Protein AF-0000000083549573 (afdb_homodimer)

Nearest PDB structures (foldseek):
  3ihu-assembly2_B  TM=7.077E-01  e=6.001E-07  Cupriavidus pinatubonensis JMP134
  4p9f-assembly1_A  TM=7.112E-01  e=5.470E-06  Escherichia coli UMEA 3718-1
  6za7-assembly1_A  TM=4.945E-01  e=2.035E-07  Agrobacterium fabrum str. C58
  7u5q-assembly2_B  TM=5.78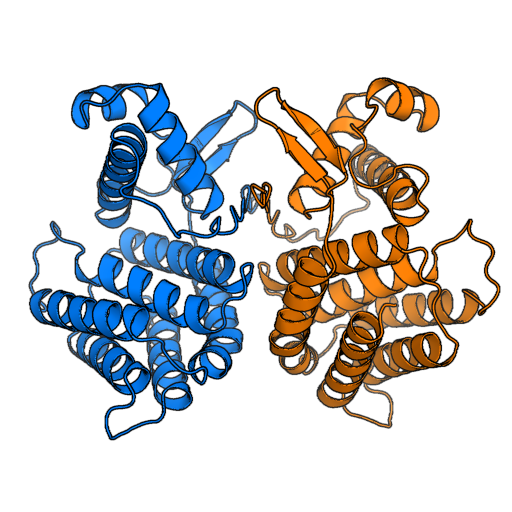8E-01  e=2.460E-06  Brucella melitensis ATCC 23457
  3c7j-assembly1_A-2  TM=4.448E-01  e=7.602E-06  Pseudomonas syringae pv. tomato str. DC3000

InterPro domains:
  IPR000524 Transcription regulator HTH, GntR [PF00392] (28-83)
  IPR000524 Transcription regulator HTH, GntR [PR00035] (49-63)
  IPR000524 Transcription regulator HTH, GntR [PR00035] (63-79)
  IPR000524 Transcription regulator HTH, GntR [PS50949] (25-92)
  IPR000524 Transcription regulator HTH, GntR [SM00345] (31-89)
  IPR008920 Transcription regulator FadR/GntR, C-terminal [G3DSA:1.20.120.530] (92-227)
  IPR036388 Winged helix-like DNA-binding domain superfamily [G3DSA:1.10.10.10] (12-90)
  IPR036390 Winged helix DNA-binding domain superfamily [SSF46785] (25-99)

Radius of gyration: 22.32 Å; Cα contacts (8 Å, |Δi|>4): 688; chains: 2; bounding box: 46×63×60 Å

Foldseek 3Di:
DPPQQAALQLPQPDPCVPDVPDPLVVLLVQLLVVVVLCLLLCVQAAPDWDPLVVSCVVSVHDSVSNVSSVVVCRNLRQWHQDPVRIIGGHDADLVLLLVLLVVLLVPQLVLLQAAADPVLLVLLVVLLVQLVPCPQPNDSNPVSNLVSLLVLSLSSQCRVVDSVRNSSNSSSSSSNSSVCSNLVHGDDPVLSVLSSVLSCLSSVHDDDHNSRSSNVNSVVSSVVSVVVD/DPPQQAALQLPQPDPCCVDVPDPLVVLLVQLLVVVVLCLLLCVQAAPDWDPLVVSCVVSVHDSVSNVSSVVVCRNLRQWHQDPVRIIGGHDFDLVLLLVLLVVLLVPQLVLLQAAADPVLLVLLVVLLVQLVVCPQPNPSRPVSNLVSLLVLSLSSQCRVVDRPRSSSNSSSSSSNSSVCSNLVHGDDPVLSVLSSVLSCLSSVHDDDHNSVSSNVNSVVSSVVSVVVD

Structure (mmCIF, N/CA/C/O backbone):
data_AF-0000000083549573-model_v1
#
loop_
_entity.id
_entity.type
_entity.pdbx_description
1 polymer 'GntR family transcriptional regulator'
#
loop_
_atom_site.group_PDB
_atom_site.id
_atom_site.type_symbol
_atom_site.label_atom_id
_atom_site.label_alt_id
_atom_site.label_comp_id
_atom_site.label_asym_id
_atom_site.label_entity_id
_atom_site.label_seq_id
_atom_site.pdbx_PDB_ins_code
_atom_site.Cartn_x
_atom_site.Cartn_y
_atom_site.Cartn_z
_atom_site.occupancy
_atom_site.B_iso_or_equiv
_atom_site.auth_seq_id
_atom_site.auth_comp_id
_atom_site.auth_asym_id
_atom_site.auth_atom_id
_atom_site.pdbx_PDB_model_num
ATOM 1 N N . MET A 1 1 ? 19.375 4.32 -10.805 1 20.69 1 MET A N 1
ATOM 2 C CA . MET A 1 1 ? 18.297 3.703 -11.555 1 20.69 1 MET A CA 1
ATOM 3 C C . MET A 1 1 ? 16.938 4.039 -10.93 1 20.69 1 MET A C 1
ATOM 5 O O . MET A 1 1 ? 16.75 3.857 -9.727 1 20.69 1 MET A O 1
ATOM 9 N N . PRO A 1 2 ? 16.125 4.836 -11.555 1 26.3 2 PRO A N 1
ATOM 10 C CA . PRO A 1 2 ? 14.898 5.531 -11.133 1 26.3 2 PRO A CA 1
ATOM 11 C C . PRO A 1 2 ? 13.828 4.574 -10.617 1 26.3 2 PRO A C 1
ATOM 13 O O . PRO A 1 2 ? 13.461 3.617 -11.312 1 26.3 2 PRO A O 1
ATOM 16 N N . LEU A 1 3 ? 14.055 4.164 -9.477 1 28.69 3 LEU A N 1
ATOM 17 C CA . LEU A 1 3 ? 13.031 3.24 -8.992 1 28.69 3 LEU A CA 1
ATOM 18 C C . LEU A 1 3 ? 11.633 3.822 -9.188 1 28.69 3 LEU A C 1
ATOM 20 O O . LEU A 1 3 ? 11.328 4.898 -8.664 1 28.69 3 LEU A O 1
ATOM 24 N N . PHE A 1 4 ? 11.156 3.67 -10.359 1 27.12 4 PHE A N 1
ATOM 25 C CA . PHE A 1 4 ? 9.859 3.934 -10.969 1 27.12 4 PHE A CA 1
ATOM 26 C C . PHE A 1 4 ? 8.75 3.207 -10.227 1 27.12 4 PHE A C 1
ATOM 28 O O . PHE A 1 4 ? 8.562 2 -10.406 1 27.12 4 PHE A O 1
ATOM 35 N N . PHE A 1 5 ? 8.703 3.434 -8.922 1 31.86 5 PHE A N 1
ATOM 36 C CA . PHE A 1 5 ? 7.516 2.84 -8.312 1 31.86 5 PHE A CA 1
ATOM 37 C C . PHE A 1 5 ? 6.254 3.314 -9.023 1 31.86 5 PHE A C 1
ATOM 39 O O . PHE A 1 5 ? 5.965 4.512 -9.055 1 31.86 5 PHE A O 1
ATOM 46 N N . GLY A 1 6 ? 5.906 2.688 -9.953 1 28.12 6 GLY A N 1
ATOM 47 C CA . GLY A 1 6 ? 4.668 2.785 -10.711 1 28.12 6 GLY A CA 1
ATOM 48 C C . GLY A 1 6 ? 3.445 2.977 -9.836 1 28.12 6 GLY A C 1
ATOM 49 O O . GLY A 1 6 ? 3.51 2.775 -8.617 1 28.12 6 GLY A O 1
ATOM 50 N N . ASP A 1 7 ? 2.307 3.314 -10.344 1 30.55 7 ASP A N 1
ATOM 51 C CA . ASP A 1 7 ? 0.938 3.732 -10.055 1 30.55 7 ASP A CA 1
ATOM 52 C C . ASP A 1 7 ? 0.217 2.703 -9.188 1 30.55 7 ASP A C 1
ATOM 54 O O . ASP A 1 7 ? -0.046 1.585 -9.633 1 30.55 7 ASP A O 1
ATOM 58 N N . PHE A 1 8 ? 0.635 2.559 -7.973 1 29.55 8 PHE A N 1
ATOM 59 C CA . PHE A 1 8 ? -0.156 1.659 -7.137 1 29.55 8 PHE A CA 1
ATOM 60 C C . PHE A 1 8 ? -1.619 2.086 -7.121 1 29.55 8 PHE A C 1
ATOM 62 O O . PHE A 1 8 ? -1.965 3.113 -6.531 1 29.55 8 PHE A O 1
ATOM 69 N N . HIS A 1 9 ? -2.361 1.824 -8.055 1 31.97 9 HIS A N 1
ATOM 70 C CA . HIS A 1 9 ? -3.805 2.01 -8.125 1 31.97 9 HIS A CA 1
ATOM 71 C C . HIS A 1 9 ? -4.535 1.001 -7.246 1 31.97 9 HIS A C 1
ATOM 73 O O . HIS A 1 9 ? -4.418 -0.209 -7.453 1 31.97 9 HIS A O 1
ATOM 79 N N . VAL A 1 10 ? -4.59 1.255 -6.004 1 31.05 10 VAL A N 1
ATOM 80 C CA . VAL A 1 10 ? -5.418 0.313 -5.258 1 31.05 10 VAL A CA 1
ATOM 81 C C . VAL A 1 10 ? -6.883 0.496 -5.645 1 31.05 10 VAL A C 1
ATOM 83 O O . VAL A 1 10 ? -7.473 1.55 -5.387 1 31.05 10 VAL A O 1
ATOM 86 N N . THR A 1 11 ? -7.371 -0.156 -6.621 1 30.91 11 THR A N 1
ATOM 87 C CA . THR A 1 11 ? -8.805 -0.286 -6.867 1 30.91 11 THR A CA 1
ATOM 88 C C . THR A 1 11 ? -9.477 -1.055 -5.734 1 30.91 11 THR A C 1
ATOM 90 O O . THR A 1 11 ? -9.188 -2.232 -5.516 1 30.91 11 THR A O 1
ATOM 93 N N . LEU A 1 12 ? -9.734 -0.425 -4.586 1 31.52 12 LEU A N 1
ATOM 94 C CA . LEU A 1 12 ? -10.492 -1.155 -3.576 1 31.52 12 LEU A CA 1
ATOM 95 C C . LEU A 1 12 ? -11.633 -1.947 -4.211 1 31.52 12 LEU A C 1
ATOM 97 O O . LEU A 1 12 ? -12.289 -1.463 -5.137 1 31.52 12 LEU A O 1
ATOM 101 N N . ALA A 1 13 ? -11.695 -3.199 -3.875 1 31.8 13 ALA A N 1
ATOM 102 C CA . ALA A 1 13 ? -12.703 -4.16 -4.305 1 31.8 13 ALA A CA 1
ATOM 103 C C . ALA A 1 13 ? -14.109 -3.635 -4.035 1 31.8 13 ALA A C 1
ATOM 105 O O . ALA A 1 13 ? -14.422 -3.201 -2.922 1 31.8 13 ALA A O 1
ATOM 106 N N . GLN A 1 14 ? -14.758 -2.879 -4.898 1 31.02 14 GLN A N 1
ATOM 107 C CA . GLN A 1 14 ? -16.203 -2.699 -4.828 1 31.02 14 GLN A CA 1
ATOM 108 C C . GLN A 1 14 ? -16.875 -3.91 -4.188 1 31.02 14 GLN A C 1
ATOM 110 O O . GLN A 1 14 ? -16.344 -5.023 -4.242 1 31.02 14 GLN A O 1
ATOM 115 N N . ASP A 1 15 ? -17.734 -3.719 -3.242 1 31.98 15 ASP A N 1
ATOM 116 C CA . ASP A 1 15 ? -18.641 -4.742 -2.713 1 31.98 15 ASP A CA 1
ATOM 117 C C . ASP A 1 15 ? -19.016 -5.754 -3.793 1 31.98 15 ASP A C 1
ATOM 119 O O . ASP A 1 15 ? -19.609 -5.391 -4.809 1 31.98 15 ASP A O 1
ATOM 123 N N . GLN A 1 16 ? -18.25 -6.672 -3.975 1 33.16 16 GLN A N 1
ATOM 124 C CA . GLN A 1 16 ? -18.453 -7.82 -4.848 1 33.16 16 GLN A CA 1
ATOM 125 C C . GLN A 1 16 ? -19.75 -8.539 -4.52 1 33.16 16 GLN A C 1
ATOM 127 O O . GLN A 1 16 ? -19.75 -9.688 -4.078 1 33.16 16 GLN A O 1
ATOM 132 N N . THR A 1 17 ? -20.641 -8.016 -3.785 1 33.91 17 THR A N 1
ATOM 133 C CA . THR A 1 17 ? -21.781 -8.859 -4.105 1 33.91 17 THR A CA 1
ATOM 134 C C . THR A 1 17 ? -21.969 -8.961 -5.617 1 33.91 17 THR A C 1
ATOM 136 O O . THR A 1 17 ? -22.641 -8.117 -6.223 1 33.91 17 THR A O 1
ATOM 139 N N . LYS A 1 18 ? -20.828 -9.18 -6.238 1 38 18 LYS A N 1
ATOM 140 C CA . LYS A 1 18 ? -20.859 -9.203 -7.699 1 38 18 LYS A CA 1
ATOM 141 C C . LYS A 1 18 ? -22 -10.07 -8.211 1 38 18 LYS A C 1
ATOM 143 O O . LYS A 1 18 ? -22.047 -11.273 -7.945 1 38 18 LYS A O 1
ATOM 148 N N . PRO A 1 19 ? -23.078 -9.539 -8.383 1 38.66 19 PRO A N 1
ATOM 149 C CA . PRO A 1 19 ? -23.891 -10.414 -9.227 1 38.66 19 PRO A CA 1
ATOM 150 C C . PRO A 1 19 ? -23.078 -11.148 -10.289 1 38.66 19 PRO A C 1
ATOM 152 O O . PRO A 1 19 ? -21.953 -10.75 -10.586 1 38.66 19 PRO A O 1
ATOM 155 N N . ALA A 1 20 ? -23.438 -12.242 -10.805 1 43.66 20 ALA A N 1
ATOM 156 C CA . ALA A 1 20 ? -22.891 -12.844 -12.023 1 43.66 20 ALA A CA 1
ATOM 157 C C . ALA A 1 20 ? -22.344 -11.773 -12.961 1 43.66 20 ALA A C 1
ATOM 159 O O . ALA A 1 20 ? -23.047 -10.836 -13.328 1 43.66 20 ALA A O 1
ATOM 160 N N . GLY A 1 21 ? -21.047 -11.383 -12.617 1 47.69 21 GLY A N 1
ATOM 161 C CA . GLY A 1 21 ? -20.531 -10.336 -13.477 1 47.69 21 GLY A CA 1
ATOM 162 C C . GLY A 1 21 ? -21.188 -10.305 -14.844 1 47.69 21 GLY A C 1
ATOM 163 O O . GLY A 1 21 ? -21.656 -11.328 -15.328 1 47.69 21 GLY A O 1
ATOM 164 N N . THR A 1 22 ? -21.578 -9.234 -15.258 1 53.09 22 THR A N 1
ATOM 165 C CA . THR A 1 22 ? -22.062 -9.07 -16.625 1 53.09 22 THR A CA 1
ATOM 166 C C . THR A 1 22 ? -21.078 -9.703 -17.625 1 53.09 22 THR A C 1
ATOM 168 O O . THR A 1 22 ? -19.938 -9.977 -17.281 1 53.09 22 THR A O 1
ATOM 171 N N . GLY A 1 23 ? -21.641 -10.281 -18.625 1 53.53 23 GLY A N 1
ATOM 172 C CA . GLY A 1 23 ? -20.875 -10.844 -19.734 1 53.53 23 GLY A CA 1
ATOM 173 C C . GLY A 1 23 ? -19.578 -10.109 -20 1 53.53 23 GLY A C 1
ATOM 174 O O . GLY A 1 23 ? -18.547 -10.742 -20.234 1 53.53 23 GLY A O 1
ATOM 175 N N . THR A 1 24 ? -19.594 -8.828 -19.766 1 54 24 THR A N 1
ATOM 176 C CA . THR A 1 24 ? -18.453 -7.969 -20.047 1 54 24 THR A CA 1
ATOM 177 C C . THR A 1 24 ? -17.406 -8.102 -18.953 1 54 24 THR A C 1
ATOM 179 O O . THR A 1 24 ? -16.203 -8.188 -19.234 1 54 24 THR A O 1
ATOM 182 N N . GLU A 1 25 ? -17.875 -8.148 -17.672 1 63.09 25 GLU A N 1
ATOM 183 C CA . GLU A 1 25 ? -16.938 -8.305 -16.562 1 63.09 25 GLU A CA 1
ATOM 184 C C . GLU A 1 25 ? -16.219 -9.648 -16.641 1 63.09 25 GLU A C 1
ATOM 186 O O . GLU A 1 25 ? -15.016 -9.734 -16.359 1 63.09 25 GLU A O 1
ATOM 191 N N . ARG A 1 26 ? -16.938 -10.328 -17.281 1 71.69 26 ARG A N 1
ATOM 192 C CA . ARG A 1 26 ? -16.406 -11.672 -17.422 1 71.69 26 ARG A CA 1
ATOM 193 C C . ARG A 1 26 ? -15.289 -11.703 -18.469 1 71.69 26 ARG A C 1
ATOM 195 O O . ARG A 1 26 ? -14.281 -12.398 -18.297 1 71.69 26 ARG A O 1
ATOM 202 N N . LEU A 1 27 ? -15.438 -10.812 -19.406 1 80.94 27 LEU A N 1
ATOM 203 C CA . LEU A 1 27 ? -14.445 -10.828 -20.484 1 80.94 27 LEU A CA 1
ATOM 204 C C . LEU A 1 27 ? -13.172 -10.109 -20.047 1 80.94 27 LEU A C 1
ATOM 206 O O . LEU A 1 27 ? -12.07 -10.547 -20.391 1 80.94 27 LEU A O 1
ATOM 210 N N . ALA A 1 28 ? -13.281 -9.039 -19.25 1 85.44 28 ALA A N 1
ATOM 211 C CA . ALA A 1 28 ? -12.109 -8.352 -18.719 1 85.44 28 ALA A CA 1
ATOM 212 C C . ALA A 1 28 ? -11.336 -9.242 -17.75 1 85.44 28 ALA A C 1
ATOM 214 O O . ALA A 1 28 ? -10.109 -9.211 -17.719 1 85.44 28 ALA A O 1
ATOM 215 N N . ASP A 1 29 ? -12.109 -10.023 -17.109 1 90.12 29 ASP A N 1
ATOM 216 C CA . ASP A 1 29 ? -11.484 -10.961 -16.188 1 90.12 29 ASP A CA 1
ATOM 217 C C . ASP A 1 29 ? -10.68 -12.023 -16.938 1 90.12 29 ASP A C 1
ATOM 219 O O . ASP A 1 29 ? -9.602 -12.422 -16.5 1 90.12 29 ASP A O 1
ATOM 223 N N . LYS A 1 30 ? -11.25 -12.406 -18 1 91.31 30 LYS A N 1
ATOM 224 C CA . LYS A 1 30 ? -10.539 -13.367 -18.828 1 91.31 30 LYS A CA 1
ATOM 225 C C . LYS A 1 30 ? -9.25 -12.773 -19.375 1 91.31 30 LYS A C 1
ATOM 227 O O . LYS A 1 30 ? -8.195 -13.414 -19.344 1 91.31 30 LYS A O 1
ATOM 232 N N . ALA A 1 31 ? -9.359 -11.586 -19.891 1 94.31 31 ALA A N 1
ATOM 233 C CA . ALA A 1 31 ? -8.172 -10.898 -20.391 1 94.31 31 ALA A CA 1
ATOM 234 C C . ALA A 1 31 ? -7.117 -10.766 -19.297 1 94.31 31 ALA A C 1
ATOM 236 O O . ALA A 1 31 ? -5.934 -11.031 -19.516 1 94.31 31 ALA A O 1
ATOM 237 N N . TYR A 1 32 ? -7.574 -10.359 -18.141 1 94.5 32 TYR A N 1
ATOM 238 C CA . TYR A 1 32 ? -6.695 -10.211 -16.984 1 94.5 32 TYR A CA 1
ATOM 239 C C . TYR A 1 32 ? -5.965 -11.508 -16.688 1 94.5 32 TYR A C 1
ATOM 241 O O . TYR A 1 32 ? -4.738 -11.523 -16.562 1 94.5 32 TYR A O 1
ATOM 249 N N . ALA A 1 33 ? -6.703 -12.555 -16.625 1 91.56 33 ALA A N 1
ATOM 250 C CA . ALA A 1 33 ? -6.137 -13.859 -16.266 1 91.56 33 ALA A CA 1
ATOM 251 C C . ALA A 1 33 ? -5.133 -14.32 -17.328 1 91.56 33 ALA A C 1
ATOM 253 O O . ALA A 1 33 ? -4.082 -14.867 -16.984 1 91.56 33 ALA A O 1
ATOM 254 N N . GLU A 1 34 ? -5.438 -14.094 -18.5 1 92.38 34 GLU A N 1
ATOM 255 C CA . GLU A 1 34 ? -4.57 -14.516 -19.594 1 92.38 34 GLU A CA 1
ATOM 256 C C . GLU A 1 34 ? -3.254 -13.75 -19.594 1 92.38 34 GLU A C 1
ATOM 258 O O . GLU A 1 34 ? -2.18 -14.336 -19.719 1 92.38 34 GLU A O 1
ATOM 263 N N . ILE A 1 35 ? -3.355 -12.508 -19.422 1 95 35 ILE A N 1
ATOM 264 C CA . ILE A 1 35 ? -2.156 -11.68 -19.438 1 95 35 ILE A CA 1
ATOM 265 C C . ILE A 1 35 ? -1.31 -11.961 -18.203 1 95 35 ILE A C 1
ATOM 267 O O . ILE A 1 35 ? -0.087 -12.102 -18.297 1 95 35 ILE A O 1
ATOM 271 N N . LEU A 1 36 ? -1.972 -12.062 -17.094 1 93.56 36 LEU A N 1
ATOM 272 C CA . LEU A 1 36 ? -1.261 -12.43 -15.867 1 93.56 36 LEU A CA 1
ATOM 273 C C . LEU A 1 36 ? -0.517 -13.742 -16.047 1 93.56 36 LEU A C 1
ATOM 275 O O . LEU A 1 36 ? 0.647 -13.867 -15.656 1 93.56 36 LEU A O 1
ATOM 279 N N . GLY A 1 37 ? -1.233 -14.695 -16.609 1 91.56 37 GLY A N 1
ATOM 280 C CA . GLY A 1 37 ? -0.6 -15.977 -16.875 1 91.56 37 GLY A CA 1
ATOM 281 C C . GLY A 1 37 ? 0.656 -15.859 -17.719 1 91.56 37 GLY A C 1
ATOM 282 O O . GLY A 1 37 ? 1.665 -16.5 -17.438 1 91.56 37 GLY A O 1
ATOM 283 N N . ARG A 1 38 ? 0.628 -15.031 -18.688 1 92.94 38 ARG A N 1
ATOM 284 C CA . ARG A 1 38 ? 1.771 -14.844 -19.578 1 92.94 38 ARG A CA 1
ATOM 285 C C . ARG A 1 38 ? 2.924 -14.156 -18.844 1 92.94 38 ARG A C 1
ATOM 287 O O . ARG A 1 38 ? 4.094 -14.438 -19.125 1 92.94 38 ARG A O 1
ATOM 294 N N . ILE A 1 39 ? 2.607 -13.305 -17.938 1 93.88 39 ILE A N 1
ATOM 295 C CA . ILE A 1 39 ? 3.639 -12.648 -17.141 1 93.88 39 ILE A CA 1
ATOM 296 C C . ILE A 1 39 ? 4.27 -13.656 -16.188 1 93.88 39 ILE A C 1
ATOM 298 O O . ILE A 1 39 ? 5.496 -13.766 -16.109 1 93.88 39 ILE A O 1
ATOM 302 N N . LEU A 1 40 ? 3.443 -14.461 -15.57 1 91.94 40 LEU A N 1
ATOM 303 C CA . LEU A 1 40 ? 3.9 -15.367 -14.516 1 91.94 40 LEU A CA 1
ATOM 304 C C . LEU A 1 40 ? 4.617 -16.578 -15.117 1 91.94 40 LEU A C 1
ATOM 306 O O . LEU A 1 40 ? 5.352 -17.281 -14.414 1 91.94 40 LEU A O 1
ATOM 310 N N . SER A 1 41 ? 4.414 -16.812 -16.375 1 89.25 41 SER A N 1
ATOM 311 C CA . SER A 1 41 ? 5.098 -17.906 -17.047 1 89.25 41 SER A CA 1
ATOM 312 C C . SER A 1 41 ? 6.379 -17.438 -17.719 1 89.25 41 SER A C 1
ATOM 314 O O . SER A 1 41 ? 7.141 -18.25 -18.25 1 89.25 41 SER A O 1
ATOM 316 N N . GLY A 1 42 ? 6.527 -16.172 -17.812 1 91.69 42 GLY A N 1
ATOM 317 C CA . GLY A 1 42 ? 7.73 -15.625 -18.422 1 91.69 42 GLY A CA 1
ATOM 318 C C . GLY A 1 42 ? 7.574 -15.344 -19.891 1 91.69 42 GLY A C 1
ATOM 319 O O . GLY A 1 42 ? 8.5 -14.852 -20.547 1 91.69 42 GLY A O 1
ATOM 320 N N . VAL A 1 43 ? 6.441 -15.664 -20.453 1 92.38 43 VAL A N 1
ATOM 321 C CA . VAL A 1 43 ? 6.172 -15.375 -21.859 1 92.38 43 VAL A CA 1
ATOM 322 C C . VAL A 1 43 ? 6.262 -13.867 -22.094 1 92.38 43 VAL A C 1
ATOM 324 O O . VAL A 1 43 ? 6.742 -13.43 -23.141 1 92.38 43 VAL A O 1
ATOM 327 N N . LEU A 1 44 ? 5.812 -13.086 -21.172 1 95.06 44 LEU A N 1
ATOM 328 C CA . LEU A 1 44 ? 6.02 -11.641 -21.125 1 95.06 44 LEU A CA 1
ATOM 329 C C . LEU A 1 44 ? 7.043 -11.281 -20.047 1 95.06 44 LEU A C 1
ATOM 331 O O . LEU A 1 44 ? 6.68 -11.055 -18.891 1 95.06 44 LEU A O 1
ATOM 335 N N . PRO A 1 45 ? 8.266 -11.25 -20.453 1 95.12 45 PRO A N 1
ATOM 336 C CA . PRO A 1 45 ? 9.32 -11.102 -19.453 1 95.12 45 PRO A CA 1
ATOM 337 C C . PRO A 1 45 ? 9.406 -9.68 -18.891 1 95.12 45 PRO A C 1
ATOM 339 O O . PRO A 1 45 ? 8.945 -8.734 -19.531 1 95.12 45 PRO A O 1
ATOM 342 N N . ALA A 1 46 ? 10.055 -9.594 -17.734 1 95.44 46 ALA A N 1
ATOM 343 C CA . ALA A 1 46 ? 10.289 -8.297 -17.109 1 95.44 46 ALA A CA 1
ATOM 344 C C . ALA A 1 46 ? 10.992 -7.336 -18.062 1 95.44 46 ALA A C 1
ATOM 346 O O . ALA A 1 46 ? 11.875 -7.742 -18.812 1 95.44 46 ALA A O 1
ATOM 347 N N . GLY A 1 47 ? 10.508 -6.094 -18.031 1 95.56 47 GLY A N 1
ATOM 348 C CA . GLY A 1 47 ? 11.133 -5.055 -18.844 1 95.56 47 GLY A CA 1
ATOM 349 C C . GLY A 1 47 ? 10.531 -4.938 -20.219 1 95.56 47 GLY A C 1
ATOM 350 O O . GLY A 1 47 ? 10.703 -3.924 -20.906 1 95.56 47 GLY A O 1
ATOM 351 N N . MET A 1 48 ? 9.859 -5.918 -20.719 1 96.19 48 MET A N 1
ATOM 352 C CA . MET A 1 48 ? 9.266 -5.918 -22.047 1 96.19 48 MET A CA 1
ATOM 353 C C . MET A 1 48 ? 8.102 -4.934 -22.125 1 96.19 48 MET A C 1
ATOM 355 O O . MET A 1 48 ? 7.273 -4.871 -21.219 1 96.19 48 MET A O 1
ATOM 359 N N . VAL A 1 49 ? 8.094 -4.215 -23.172 1 96.69 49 VAL A N 1
ATOM 360 C CA . VAL A 1 49 ? 6.934 -3.373 -23.453 1 96.69 49 VAL A CA 1
ATOM 361 C C . VAL A 1 49 ? 5.727 -4.246 -23.781 1 96.69 49 VAL A C 1
ATOM 363 O O . VAL A 1 49 ? 5.84 -5.203 -24.547 1 96.69 49 VAL A O 1
ATOM 366 N N . VAL A 1 50 ? 4.621 -3.918 -23.188 1 96.69 50 VAL A N 1
ATOM 367 C CA . VAL A 1 50 ? 3.414 -4.715 -23.391 1 96.69 50 VAL A CA 1
ATOM 368 C C . VAL A 1 50 ? 2.949 -4.605 -24.844 1 96.69 50 VAL A C 1
ATOM 370 O O . VAL A 1 50 ? 2.629 -3.512 -25.312 1 96.69 50 VAL A O 1
ATOM 373 N N . PRO A 1 51 ? 2.889 -5.676 -25.547 1 95.81 51 PRO A N 1
ATOM 374 C CA . PRO A 1 51 ? 2.395 -5.656 -26.922 1 95.81 51 PRO A CA 1
ATOM 375 C C . PRO A 1 51 ? 0.871 -5.695 -27 1 95.81 51 PRO A C 1
ATOM 377 O O . PRO A 1 51 ? 0.29 -6.754 -27.266 1 95.81 51 PRO A O 1
ATOM 380 N N . GLU A 1 52 ? 0.241 -4.582 -26.844 1 95.19 52 GLU A N 1
ATOM 381 C CA . GLU A 1 52 ? -1.214 -4.512 -26.734 1 95.19 52 GLU A CA 1
ATOM 382 C C . GLU A 1 52 ? -1.884 -5.094 -27.984 1 95.19 52 GLU A C 1
ATOM 384 O O . GLU A 1 52 ? -2.861 -5.836 -27.875 1 95.19 52 GLU A O 1
ATOM 389 N N . ARG A 1 53 ? -1.393 -4.734 -29.188 1 94.12 53 ARG A N 1
ATOM 390 C CA . ARG A 1 53 ? -1.986 -5.227 -30.422 1 94.12 53 ARG A CA 1
ATOM 391 C C . ARG A 1 53 ? -1.909 -6.746 -30.5 1 94.12 53 ARG A C 1
ATOM 393 O O . ARG A 1 53 ? -2.904 -7.406 -30.797 1 94.12 53 ARG A O 1
ATOM 400 N N . ARG A 1 54 ? -0.766 -7.309 -30.281 1 95.06 54 ARG A N 1
ATOM 401 C CA . ARG A 1 54 ? -0.579 -8.758 -30.312 1 95.06 54 ARG A CA 1
ATOM 402 C C . ARG A 1 54 ? -1.461 -9.438 -29.266 1 95.06 54 ARG A C 1
ATOM 404 O O . ARG A 1 54 ? -2.02 -10.508 -29.531 1 95.06 54 ARG A O 1
ATOM 411 N N . LEU A 1 55 ? -1.556 -8.828 -28.062 1 95.69 55 LEU A N 1
ATOM 412 C CA . LEU A 1 55 ? -2.391 -9.398 -27.016 1 95.69 55 LEU A CA 1
ATOM 413 C C . LEU A 1 55 ? -3.854 -9.438 -27.438 1 95.69 55 LEU A C 1
ATOM 415 O O . LEU A 1 55 ? -4.559 -10.406 -27.156 1 95.69 55 LEU A O 1
ATOM 419 N N . THR A 1 56 ? -4.266 -8.367 -28.047 1 94.88 56 THR A N 1
ATOM 420 C CA . THR A 1 56 ? -5.637 -8.32 -28.547 1 94.88 56 THR A CA 1
ATOM 421 C C . THR A 1 56 ? -5.895 -9.477 -29.516 1 94.88 56 THR A C 1
ATOM 423 O O . THR A 1 56 ? -6.914 -10.164 -29.406 1 94.88 56 THR A O 1
ATOM 426 N N . GLU A 1 57 ? -4.98 -9.75 -30.406 1 94.44 57 GLU A N 1
ATOM 427 C CA . GLU A 1 57 ? -5.094 -10.812 -31.391 1 94.44 57 GLU A CA 1
ATOM 428 C C . GLU A 1 57 ? -5.027 -12.188 -30.734 1 94.44 57 GLU A C 1
ATOM 430 O O . GLU A 1 57 ? -5.867 -13.055 -31 1 94.44 57 GLU A O 1
ATOM 435 N N . ASP A 1 58 ? -4.121 -12.344 -29.859 1 93.12 58 ASP A N 1
ATOM 436 C CA . ASP A 1 58 ? -3.863 -13.641 -29.25 1 93.12 58 ASP A CA 1
ATOM 437 C C . ASP A 1 58 ? -4.996 -14.031 -28.297 1 93.12 58 ASP A C 1
ATOM 439 O O . ASP A 1 58 ? -5.371 -15.203 -28.219 1 93.12 58 ASP A O 1
ATOM 443 N N . VAL A 1 59 ? -5.434 -13.055 -27.531 1 92.06 59 VAL A N 1
ATOM 444 C CA . VAL A 1 59 ? -6.441 -13.336 -26.516 1 92.06 59 VAL A CA 1
ATOM 445 C C . VAL A 1 59 ? -7.828 -13.359 -27.156 1 92.06 59 VAL A C 1
ATOM 447 O O . VAL A 1 59 ? -8.75 -13.984 -26.625 1 92.06 59 VAL A O 1
ATOM 450 N N . GLY A 1 60 ? -7.98 -12.672 -28.172 1 93.19 60 GLY A N 1
ATOM 451 C CA . GLY A 1 60 ? -9.234 -12.68 -28.906 1 93.19 60 GLY A CA 1
ATOM 452 C C . GLY A 1 60 ? -10.305 -11.805 -28.281 1 93.19 60 GLY A C 1
ATOM 453 O O . GLY A 1 60 ? -11.484 -12.164 -28.281 1 93.19 60 GLY A O 1
ATOM 454 N N . LEU A 1 61 ? -9.875 -10.781 -27.625 1 94 61 LEU A N 1
ATOM 455 C CA . LEU A 1 61 ? -10.789 -9.828 -27.016 1 94 61 LEU A CA 1
ATOM 456 C C . LEU A 1 61 ? -10.547 -8.422 -27.547 1 94 61 LEU A C 1
ATOM 458 O O . LEU A 1 61 ? -9.508 -8.156 -28.156 1 94 61 LEU A O 1
ATOM 462 N N . SER A 1 62 ? -11.492 -7.602 -27.297 1 92.81 62 SER A N 1
ATOM 463 C CA . SER A 1 62 ? -11.422 -6.238 -27.812 1 92.81 62 SER A CA 1
ATOM 464 C C . SER A 1 62 ? -10.305 -5.453 -27.125 1 92.81 62 SER A C 1
ATOM 466 O O . SER A 1 62 ? -9.852 -5.824 -26.047 1 92.81 62 SER A O 1
ATOM 468 N N . ARG A 1 63 ? -9.953 -4.344 -27.828 1 93.44 63 ARG A N 1
ATOM 469 C CA . ARG A 1 63 ? -8.93 -3.459 -27.281 1 93.44 63 ARG A CA 1
ATOM 470 C C . ARG A 1 63 ? -9.375 -2.873 -25.938 1 93.44 63 ARG A C 1
ATOM 472 O O . ARG A 1 63 ? -8.555 -2.691 -25.031 1 93.44 63 ARG A O 1
ATOM 479 N N . SER A 1 64 ? -10.523 -2.6 -25.859 1 92.94 64 SER A N 1
ATOM 480 C CA . SER A 1 64 ? -11.039 -2.014 -24.625 1 92.94 64 SER A CA 1
ATOM 481 C C . SER A 1 64 ? -10.906 -2.984 -23.453 1 92.94 64 SER A C 1
ATOM 483 O O . SER A 1 64 ? -10.5 -2.592 -22.359 1 92.94 64 SER A O 1
ATOM 485 N N . ARG A 1 65 ? -11.234 -4.207 -23.656 1 94.31 65 ARG A N 1
ATOM 486 C CA . ARG A 1 65 ? -11.117 -5.223 -22.609 1 94.31 65 ARG A CA 1
ATOM 487 C C . ARG A 1 65 ? -9.664 -5.465 -22.234 1 94.31 65 ARG A C 1
ATOM 489 O O . ARG A 1 65 ? -9.336 -5.648 -21.062 1 94.31 65 ARG A O 1
ATOM 496 N N . ILE A 1 66 ? -8.828 -5.461 -23.219 1 95.81 66 ILE A N 1
ATOM 497 C CA . ILE A 1 66 ? -7.398 -5.637 -22.969 1 95.81 66 ILE A CA 1
ATOM 498 C C . ILE A 1 66 ? -6.867 -4.461 -22.156 1 95.81 66 ILE A C 1
ATOM 500 O O . ILE A 1 66 ? -6.145 -4.656 -21.172 1 95.81 66 ILE A O 1
ATOM 504 N N . ARG A 1 67 ? -7.289 -3.336 -22.531 1 92.81 67 ARG A N 1
ATOM 505 C CA . ARG A 1 67 ? -6.824 -2.141 -21.828 1 92.81 67 ARG A CA 1
ATOM 506 C C . ARG A 1 67 ? -7.328 -2.113 -20.391 1 92.81 67 ARG A C 1
ATOM 508 O O . ARG A 1 67 ? -6.629 -1.654 -19.5 1 92.81 67 ARG A O 1
ATOM 515 N N . GLU A 1 68 ? -8.461 -2.572 -20.188 1 92.38 68 GLU A N 1
ATOM 516 C CA . GLU A 1 68 ? -8.977 -2.686 -18.828 1 92.38 68 GLU A CA 1
ATOM 517 C C . GLU A 1 68 ? -8.141 -3.652 -17.984 1 92.38 68 GLU A C 1
ATOM 519 O O . GLU A 1 68 ? -7.82 -3.367 -16.828 1 92.38 68 GLU A O 1
ATOM 524 N N . ALA A 1 69 ? -7.859 -4.695 -18.578 1 94.62 69 ALA A N 1
ATOM 525 C CA . ALA A 1 69 ? -7.02 -5.688 -17.906 1 94.62 69 ALA A CA 1
ATOM 526 C C . ALA A 1 69 ? -5.637 -5.117 -17.594 1 94.62 69 ALA A C 1
ATOM 528 O O . ALA A 1 69 ? -5.109 -5.316 -16.5 1 94.62 69 ALA A O 1
ATOM 529 N N . LEU A 1 70 ? -5.141 -4.414 -18.562 1 94.62 70 LEU A N 1
ATOM 530 C CA . LEU A 1 70 ? -3.818 -3.824 -18.391 1 94.62 70 LEU A CA 1
ATOM 531 C C . LEU A 1 70 ? -3.838 -2.756 -17.297 1 94.62 70 LEU A C 1
ATOM 533 O O . LEU A 1 70 ? -2.887 -2.637 -16.516 1 94.62 70 LEU A O 1
ATOM 537 N N . ALA A 1 71 ? -4.879 -2.049 -17.234 1 89.69 71 ALA A N 1
ATOM 538 C CA . ALA A 1 71 ? -5.023 -1.04 -16.188 1 89.69 71 ALA A CA 1
ATOM 539 C C . ALA A 1 71 ? -5.051 -1.685 -14.797 1 89.69 71 ALA A C 1
ATOM 541 O O . ALA A 1 71 ? -4.422 -1.187 -13.859 1 89.69 71 ALA A O 1
ATOM 542 N N . ARG A 1 72 ? -5.711 -2.752 -14.68 1 90.5 72 ARG A N 1
ATOM 543 C CA . ARG A 1 72 ? -5.77 -3.484 -13.422 1 90.5 72 ARG A CA 1
ATOM 544 C C . ARG A 1 72 ? -4.395 -4.02 -13.039 1 90.5 72 ARG A C 1
ATOM 546 O O . ARG A 1 72 ? -3.963 -3.871 -11.891 1 90.5 72 ARG A O 1
ATOM 553 N N . LEU A 1 73 ? -3.736 -4.578 -14 1 93.69 73 LEU A N 1
ATOM 554 C CA . LEU A 1 73 ? -2.408 -5.129 -13.75 1 93.69 73 LEU A CA 1
ATOM 555 C C . LEU A 1 73 ? -1.425 -4.023 -13.375 1 93.69 73 LEU A C 1
ATOM 557 O O . LEU A 1 73 ? -0.523 -4.242 -12.562 1 93.69 73 LEU A O 1
ATOM 561 N N . GLU A 1 74 ? -1.568 -2.891 -13.969 1 91.38 74 GLU A N 1
ATOM 562 C CA . GLU A 1 74 ? -0.764 -1.729 -13.609 1 91.38 74 GLU A CA 1
ATOM 563 C C . GLU A 1 74 ? -1.03 -1.302 -12.164 1 91.38 74 GLU A C 1
ATOM 565 O O . GLU A 1 74 ? -0.093 -1.081 -11.398 1 91.38 74 GLU A O 1
ATOM 570 N N . GLY A 1 75 ? -2.25 -1.29 -11.805 1 85.44 75 GLY A N 1
ATOM 571 C CA . GLY A 1 75 ? -2.639 -0.926 -10.453 1 85.44 75 GLY A CA 1
ATOM 572 C C . GLY A 1 75 ? -2.113 -1.886 -9.398 1 85.44 75 GLY A C 1
ATOM 573 O O . GLY A 1 75 ? -1.877 -1.492 -8.258 1 85.44 75 GLY A O 1
ATOM 574 N N . GLU A 1 76 ? -1.914 -3.086 -9.852 1 87.75 76 GLU A N 1
ATOM 575 C CA . GLU A 1 76 ? -1.427 -4.121 -8.945 1 87.75 76 GLU A CA 1
ATOM 576 C C . GLU A 1 76 ? 0.099 -4.141 -8.898 1 87.75 76 GLU A C 1
ATOM 578 O O . GLU A 1 76 ? 0.692 -4.93 -8.164 1 87.75 76 GLU A O 1
ATOM 583 N N . GLY A 1 77 ? 0.684 -3.338 -9.773 1 87.5 77 GLY A N 1
ATOM 584 C CA . GLY A 1 77 ? 2.125 -3.168 -9.664 1 87.5 77 GLY A CA 1
ATOM 585 C C . GLY A 1 77 ? 2.902 -4.086 -10.586 1 87.5 77 GLY A C 1
ATOM 586 O O . GLY A 1 77 ? 4.117 -4.238 -10.445 1 87.5 77 GLY A O 1
ATOM 587 N N . LEU A 1 78 ? 2.248 -4.723 -11.461 1 93 78 LEU A N 1
ATOM 588 C CA . LEU A 1 78 ? 2.932 -5.621 -12.383 1 93 78 LEU A CA 1
ATOM 589 C C . LEU A 1 78 ? 3.475 -4.855 -13.586 1 93 78 LEU A C 1
ATOM 591 O O . LEU A 1 78 ? 4.422 -5.305 -14.234 1 93 78 LEU A O 1
ATOM 595 N N . LEU A 1 79 ? 2.822 -3.777 -13.914 1 94.75 79 LEU A N 1
ATOM 596 C CA . LEU A 1 79 ? 3.193 -2.973 -15.07 1 94.75 79 LEU A CA 1
ATOM 597 C C . LEU A 1 79 ? 3.6 -1.565 -14.648 1 94.75 79 LEU A C 1
ATOM 599 O O . LEU A 1 79 ? 3.189 -1.09 -13.586 1 94.75 79 LEU A O 1
ATOM 603 N N . ARG A 1 80 ? 4.391 -0.997 -15.492 1 91.81 80 ARG A N 1
ATOM 604 C CA . ARG A 1 80 ? 4.801 0.39 -15.305 1 91.81 80 ARG A CA 1
ATOM 605 C C . ARG A 1 80 ? 4.555 1.21 -16.562 1 91.81 80 ARG A C 1
ATOM 607 O O . ARG A 1 80 ? 4.883 0.773 -17.672 1 91.81 80 ARG A O 1
ATOM 614 N N . ARG A 1 81 ? 3.963 2.363 -16.359 1 89.81 81 ARG A N 1
ATOM 615 C CA . ARG A 1 81 ? 3.732 3.301 -17.453 1 89.81 81 ARG A CA 1
ATOM 616 C C . ARG A 1 81 ? 4.828 4.363 -17.516 1 89.81 81 ARG A C 1
ATOM 618 O O . ARG A 1 81 ? 5.145 4.98 -16.5 1 89.81 81 ARG A O 1
ATOM 625 N N . ASP A 1 82 ? 5.395 4.609 -18.609 1 86.62 82 ASP A N 1
ATOM 626 C CA . ASP A 1 82 ? 6.438 5.625 -18.703 1 86.62 82 ASP A CA 1
ATOM 627 C C . ASP A 1 82 ? 5.855 6.957 -19.172 1 86.62 82 ASP A C 1
ATOM 629 O O . ASP A 1 82 ? 4.637 7.117 -19.25 1 86.62 82 ASP A O 1
ATOM 633 N N . ARG A 1 83 ? 6.656 7.926 -19.375 1 81.69 83 ARG A N 1
ATOM 634 C CA . ARG A 1 83 ? 6.246 9.289 -19.688 1 81.69 83 ARG A CA 1
ATOM 635 C C . ARG A 1 83 ? 5.504 9.344 -21.016 1 81.69 83 ARG A C 1
ATOM 637 O O . ARG A 1 83 ? 4.699 10.25 -21.25 1 81.69 83 ARG A O 1
ATOM 644 N N . THR A 1 84 ? 5.77 8.422 -21.891 1 86.56 84 THR A N 1
ATOM 645 C CA . THR A 1 84 ? 5.129 8.383 -23.203 1 86.56 84 THR A CA 1
ATOM 646 C C . THR A 1 84 ? 3.789 7.656 -23.125 1 86.56 84 THR A C 1
ATOM 648 O O . THR A 1 84 ? 3.016 7.672 -24.078 1 86.56 84 THR A O 1
ATOM 651 N N . GLY A 1 85 ? 3.633 6.98 -21.969 1 87.19 85 GLY A N 1
ATOM 652 C CA . GLY A 1 85 ? 2.393 6.246 -21.781 1 87.19 85 GLY A CA 1
ATOM 653 C C . GLY A 1 85 ? 2.535 4.758 -22.062 1 87.19 85 GLY A C 1
ATOM 654 O O . GLY A 1 85 ? 1.589 3.994 -21.859 1 87.19 85 GLY A O 1
ATOM 655 N N . ALA A 1 86 ? 3.697 4.387 -22.469 1 92.44 86 ALA A N 1
ATOM 656 C CA . ALA A 1 86 ? 3.932 2.977 -22.781 1 92.44 86 ALA A CA 1
ATOM 657 C C . ALA A 1 86 ? 3.982 2.145 -21.5 1 92.44 86 ALA A C 1
ATOM 659 O O . ALA A 1 86 ? 4.543 2.578 -20.484 1 92.44 86 ALA A O 1
ATOM 660 N N . LEU A 1 87 ? 3.352 0.958 -21.562 1 95.5 87 LEU A N 1
ATOM 661 C CA . LEU A 1 87 ? 3.355 0.028 -20.438 1 95.5 87 LEU A CA 1
ATOM 662 C C . LEU A 1 87 ? 4.422 -1.045 -20.625 1 95.5 87 LEU A C 1
ATOM 664 O O . LEU A 1 87 ? 4.59 -1.575 -21.734 1 95.5 87 LEU A O 1
ATOM 668 N N . SER A 1 88 ? 5.133 -1.31 -19.609 1 97.44 88 SER A N 1
ATOM 669 C CA . SER A 1 88 ? 6.086 -2.416 -19.594 1 97.44 88 SER A CA 1
ATOM 670 C C . SER A 1 88 ? 5.941 -3.262 -18.344 1 97.44 88 SER A C 1
ATOM 672 O O . SER A 1 88 ? 5.402 -2.799 -17.328 1 97.44 88 SER A O 1
ATOM 674 N N . ILE A 1 89 ? 6.328 -4.516 -18.453 1 97.19 89 ILE A N 1
ATOM 675 C CA . ILE A 1 89 ? 6.383 -5.355 -17.25 1 97.19 89 ILE A CA 1
ATOM 676 C C . ILE A 1 89 ? 7.477 -4.848 -16.312 1 97.19 89 ILE A C 1
ATOM 678 O O . ILE A 1 89 ? 8.602 -4.594 -16.75 1 97.19 89 ILE A O 1
ATOM 682 N N . ARG A 1 90 ? 7.199 -4.809 -15.094 1 95.25 90 ARG A N 1
ATOM 683 C CA . ARG A 1 90 ? 8.125 -4.246 -14.117 1 95.25 90 ARG A CA 1
ATOM 684 C C . ARG A 1 90 ? 9.375 -5.109 -13.984 1 95.25 90 ARG A C 1
ATOM 686 O O . ARG A 1 90 ? 9.289 -6.34 -13.984 1 95.25 90 ARG A O 1
ATOM 693 N N . ASN A 1 91 ? 10.5 -4.402 -13.938 1 94.88 91 ASN A N 1
ATOM 694 C CA . ASN A 1 91 ? 11.727 -5.039 -13.461 1 94.88 91 ASN A CA 1
ATOM 695 C C . ASN A 1 91 ? 11.812 -5.023 -11.938 1 94.88 91 ASN A C 1
ATOM 697 O O . ASN A 1 91 ? 11.727 -3.963 -11.32 1 94.88 91 ASN A O 1
ATOM 701 N N . VAL A 1 92 ? 11.93 -6.191 -11.383 1 95.19 92 VAL A N 1
ATOM 702 C CA . VAL A 1 92 ? 12 -6.293 -9.922 1 95.19 92 VAL A CA 1
ATOM 703 C C . VAL A 1 92 ? 13.359 -6.859 -9.516 1 95.19 92 VAL A C 1
ATOM 705 O O . VAL A 1 92 ? 13.75 -7.941 -9.961 1 95.19 92 VAL A O 1
ATOM 708 N N . THR A 1 93 ? 14.078 -6.113 -8.727 1 95.12 93 THR A N 1
ATOM 709 C CA . THR A 1 93 ? 15.375 -6.551 -8.242 1 95.12 93 THR A CA 1
ATOM 710 C C . THR A 1 93 ? 15.227 -7.434 -7.004 1 95.12 93 THR A C 1
ATOM 712 O O . THR A 1 93 ? 14.133 -7.527 -6.434 1 95.12 93 THR A O 1
ATOM 715 N N . LEU A 1 94 ? 16.328 -8.078 -6.672 1 96.25 94 LEU A N 1
ATOM 716 C CA . LEU A 1 94 ? 16.344 -8.82 -5.418 1 96.25 94 LEU A CA 1
ATOM 717 C C . LEU A 1 94 ? 16 -7.91 -4.242 1 96.25 94 LEU A C 1
ATOM 719 O O . LEU A 1 94 ? 15.234 -8.297 -3.359 1 96.25 94 LEU A O 1
ATOM 723 N N . SER A 1 95 ? 16.578 -6.73 -4.285 1 96.06 95 SER A N 1
ATOM 724 C CA . SER A 1 95 ? 16.312 -5.777 -3.213 1 96.06 95 SER A CA 1
ATOM 725 C C . SER A 1 95 ? 14.828 -5.461 -3.115 1 96.06 95 SER A C 1
ATOM 727 O O . SER A 1 95 ? 14.266 -5.414 -2.018 1 96.06 95 SER A O 1
ATOM 729 N N . ASP A 1 96 ? 14.156 -5.273 -4.223 1 95.44 96 ASP A N 1
ATOM 730 C CA . ASP A 1 96 ? 12.711 -5.027 -4.246 1 95.44 96 ASP A CA 1
ATOM 731 C C . ASP A 1 96 ? 11.945 -6.191 -3.623 1 95.44 96 ASP A C 1
ATOM 733 O O . ASP A 1 96 ? 11.055 -5.98 -2.799 1 95.44 96 ASP A O 1
ATOM 737 N N . ALA A 1 97 ? 12.312 -7.332 -4.035 1 96.88 97 ALA A N 1
ATOM 738 C CA . ALA A 1 97 ? 11.625 -8.531 -3.561 1 96.88 97 ALA A CA 1
ATOM 739 C C . ALA A 1 97 ? 11.812 -8.711 -2.057 1 96.88 97 ALA A C 1
ATOM 741 O O . ALA A 1 97 ? 10.875 -9.086 -1.349 1 96.88 97 ALA A O 1
ATOM 742 N N . LEU A 1 98 ? 13.008 -8.414 -1.6 1 97.12 98 LEU A N 1
ATOM 743 C CA . LEU A 1 98 ? 13.297 -8.539 -0.176 1 97.12 98 LEU A CA 1
ATOM 744 C C . LEU A 1 98 ? 12.516 -7.508 0.629 1 97.12 98 LEU A C 1
ATOM 746 O O . LEU A 1 98 ? 12.016 -7.809 1.717 1 97.12 98 LEU A O 1
ATOM 750 N N . HIS A 1 99 ? 12.414 -6.312 0.124 1 96.69 99 HIS A N 1
ATOM 751 C CA . HIS A 1 99 ? 11.617 -5.285 0.783 1 96.69 99 HIS A CA 1
ATOM 752 C C . HIS A 1 99 ? 10.148 -5.676 0.839 1 96.69 99 HIS A C 1
ATOM 754 O O . HIS A 1 99 ? 9.492 -5.492 1.866 1 96.69 99 HIS A O 1
ATOM 760 N N . ALA A 1 100 ? 9.633 -6.195 -0.275 1 97.44 100 ALA A N 1
ATOM 761 C CA . ALA A 1 100 ? 8.25 -6.664 -0.305 1 97.44 100 ALA A CA 1
ATOM 762 C C . ALA A 1 100 ? 8.031 -7.777 0.715 1 97.44 100 ALA A C 1
ATOM 764 O O . ALA A 1 100 ? 7.055 -7.75 1.471 1 97.44 100 ALA A O 1
ATOM 765 N N . ALA A 1 101 ? 8.938 -8.719 0.777 1 97.69 101 ALA A N 1
ATOM 766 C CA . ALA A 1 101 ? 8.836 -9.836 1.716 1 97.69 101 ALA A CA 1
ATOM 767 C C . ALA A 1 101 ? 8.891 -9.344 3.16 1 97.69 101 ALA A C 1
ATOM 769 O O . ALA A 1 101 ? 8.188 -9.867 4.027 1 97.69 101 ALA A O 1
ATOM 770 N N . GLN A 1 102 ? 9.711 -8.391 3.387 1 96.12 102 GLN A N 1
ATOM 771 C CA . GLN A 1 102 ? 9.828 -7.824 4.727 1 96.12 102 GLN A CA 1
ATOM 772 C C . GLN A 1 102 ? 8.492 -7.246 5.195 1 96.12 102 GLN A C 1
ATOM 774 O O . GLN A 1 102 ? 8.062 -7.508 6.32 1 96.12 102 GLN A O 1
ATOM 779 N N . LEU A 1 103 ? 7.836 -6.508 4.402 1 96.75 103 LEU A N 1
ATOM 780 C CA . LEU A 1 103 ? 6.562 -5.906 4.781 1 96.75 103 LEU A CA 1
ATOM 781 C C . LEU A 1 103 ? 5.477 -6.969 4.918 1 96.75 103 LEU A C 1
ATOM 783 O O . LEU A 1 103 ? 4.629 -6.887 5.809 1 96.75 103 LEU A O 1
ATOM 787 N N . ALA A 1 104 ? 5.52 -7.914 3.986 1 97.44 104 ALA A N 1
ATOM 788 C CA . ALA A 1 104 ? 4.578 -9.016 4.129 1 97.44 104 ALA A CA 1
ATOM 789 C C . ALA A 1 104 ? 4.734 -9.703 5.48 1 97.44 104 ALA A C 1
ATOM 791 O O . ALA A 1 104 ? 3.744 -9.984 6.164 1 97.44 104 ALA A O 1
ATOM 792 N N . GLN A 1 105 ? 5.934 -9.906 5.883 1 96.19 105 GLN A N 1
ATOM 793 C CA . GLN A 1 105 ? 6.215 -10.562 7.156 1 96.19 105 GLN A CA 1
ATOM 794 C C . GLN A 1 105 ? 5.676 -9.742 8.328 1 96.19 105 GLN A C 1
ATOM 796 O O . GLN A 1 105 ? 5.25 -10.305 9.336 1 96.19 105 GLN A O 1
ATOM 801 N N . MET A 1 106 ? 5.648 -8.508 8.188 1 93.38 106 MET A N 1
ATOM 802 C CA . MET A 1 106 ? 5.211 -7.633 9.266 1 93.38 106 MET A CA 1
ATOM 803 C C . MET A 1 106 ? 3.691 -7.523 9.305 1 93.38 106 MET A C 1
ATOM 805 O O . MET A 1 106 ? 3.094 -7.441 10.375 1 93.38 106 MET A O 1
ATOM 809 N N . LEU A 1 107 ? 3.074 -7.586 8.242 1 94.94 107 LEU A N 1
ATOM 810 C CA . LEU A 1 107 ? 1.667 -7.219 8.125 1 94.94 107 LEU A CA 1
ATOM 811 C C . LEU A 1 107 ? 0.778 -8.461 8.141 1 94.94 107 LEU A C 1
ATOM 813 O O . LEU A 1 107 ? -0.301 -8.445 8.742 1 94.94 107 LEU A O 1
ATOM 817 N N . GLU A 1 108 ? 1.179 -9.539 7.551 1 96.38 108 GLU A N 1
ATOM 818 C CA . GLU A 1 108 ? 0.247 -10.617 7.227 1 96.38 108 GLU A CA 1
ATOM 819 C C . GLU A 1 108 ? -0.003 -11.516 8.438 1 96.38 108 GLU A C 1
ATOM 821 O O . GLU A 1 108 ? -1.12 -11.992 8.641 1 96.38 108 GLU A O 1
ATOM 826 N N . PRO A 1 109 ? 1.001 -11.766 9.305 1 95.06 109 PRO A N 1
ATOM 827 C CA . PRO A 1 109 ? 0.715 -12.68 10.414 1 95.06 109 PRO A CA 1
ATOM 828 C C . PRO A 1 109 ? -0.412 -12.172 11.312 1 95.06 109 PRO A C 1
ATOM 830 O O . PRO A 1 109 ? -1.358 -12.914 11.594 1 95.06 109 PRO A O 1
ATOM 833 N N . PRO A 1 110 ? -0.402 -10.945 11.664 1 91.06 110 PRO A N 1
ATOM 834 C CA . PRO A 1 110 ? -1.545 -10.492 12.461 1 91.06 110 PRO A CA 1
ATOM 835 C C . PRO A 1 110 ? -2.852 -10.492 11.672 1 91.06 110 PRO A C 1
ATOM 837 O O . PRO A 1 110 ? -3.93 -10.625 12.258 1 91.06 110 PRO A O 1
ATOM 840 N N . LEU A 1 111 ? -2.844 -10.344 10.406 1 91.06 111 LEU A N 1
ATOM 841 C CA . LEU A 1 111 ? -4.035 -10.367 9.562 1 91.06 111 LEU A CA 1
ATOM 842 C C . LEU A 1 111 ? -4.652 -11.758 9.539 1 91.06 111 LEU A C 1
ATOM 844 O O . LEU A 1 111 ? -5.863 -11.898 9.352 1 91.06 111 LEU A O 1
ATOM 848 N N . ALA A 1 112 ? -3.805 -12.727 9.68 1 91.5 112 ALA A N 1
ATOM 849 C CA . ALA A 1 112 ? -4.215 -14.117 9.508 1 91.5 112 ALA A CA 1
ATOM 850 C C . ALA A 1 112 ? -5.098 -14.578 10.664 1 91.5 112 ALA A C 1
ATOM 852 O O . ALA A 1 112 ? -5.781 -15.602 10.562 1 91.5 112 ALA A O 1
ATOM 853 N N . CYS A 1 113 ? -5.152 -13.906 11.727 1 79.19 113 CYS A N 1
ATOM 854 C CA . CYS A 1 113 ? -5.902 -14.312 12.914 1 79.19 113 CYS A CA 1
ATOM 855 C C . CYS A 1 113 ? -7.383 -13.984 12.766 1 79.19 113 CYS A C 1
ATOM 857 O O . CYS A 1 113 ? -8.203 -14.406 13.586 1 79.19 113 CYS A O 1
ATOM 859 N N . VAL A 1 114 ? -7.719 -13.398 11.742 1 68.44 114 VAL A N 1
ATOM 860 C CA . VAL A 1 114 ? -9.117 -13 11.609 1 68.44 114 VAL A CA 1
ATOM 861 C C . VAL A 1 114 ? -9.922 -14.141 10.992 1 68.44 114 VAL A C 1
ATOM 863 O O . VAL A 1 114 ? -9.406 -14.898 10.164 1 68.44 114 VAL A O 1
ATOM 866 N N . ALA A 1 115 ? -11.062 -14.359 11.516 1 63 115 ALA A N 1
ATOM 867 C CA . ALA A 1 115 ? -11.977 -15.445 11.203 1 63 115 ALA A CA 1
ATOM 868 C C . ALA A 1 115 ? -12.32 -15.461 9.719 1 63 115 ALA A C 1
ATOM 870 O O . ALA A 1 115 ? -12.516 -14.414 9.102 1 63 115 ALA A O 1
ATOM 871 N N . THR A 1 116 ? -12.211 -16.656 9.258 1 70.81 116 THR A N 1
ATOM 872 C CA . THR A 1 116 ? -12.477 -16.797 7.832 1 70.81 116 THR A CA 1
ATOM 873 C C . THR A 1 116 ? -13.945 -17.125 7.586 1 70.81 116 THR A C 1
ATOM 875 O O . THR A 1 116 ? -14.523 -17.953 8.289 1 70.81 116 THR A O 1
ATOM 878 N N . ASP A 1 117 ? -14.602 -16.438 6.875 1 83.31 117 ASP A N 1
ATOM 879 C CA . ASP A 1 117 ? -15.953 -16.625 6.375 1 83.31 117 ASP A CA 1
ATOM 880 C C . ASP A 1 117 ? -16.016 -17.828 5.43 1 83.31 117 ASP A C 1
ATOM 882 O O . ASP A 1 117 ? -14.984 -18.312 4.957 1 83.31 117 ASP A O 1
ATOM 886 N N . PRO A 1 118 ? -17.219 -18.391 5.301 1 86.56 118 PRO A N 1
ATOM 887 C CA . PRO A 1 118 ? -17.375 -19.578 4.469 1 86.56 118 PRO A CA 1
ATOM 888 C C . PRO A 1 118 ? -16.797 -19.422 3.068 1 86.56 118 PRO A C 1
ATOM 890 O O . PRO A 1 118 ? -16.234 -20.359 2.508 1 86.56 118 PRO A O 1
ATOM 893 N N . ASP A 1 119 ? -16.953 -18.266 2.514 1 86.19 119 ASP A N 1
ATOM 894 C CA . ASP A 1 119 ? -16.406 -18.031 1.18 1 86.19 119 ASP A CA 1
ATOM 895 C C . ASP A 1 119 ? -14.891 -18.141 1.177 1 86.19 119 ASP A C 1
ATOM 897 O O . ASP A 1 119 ? -14.305 -18.719 0.253 1 86.19 119 ASP A O 1
ATOM 901 N N . SER A 1 120 ? -14.336 -17.656 2.225 1 89.12 120 SER A N 1
ATOM 902 C CA . SER A 1 120 ? -12.883 -17.75 2.352 1 89.12 120 SER A CA 1
ATOM 903 C C . SER A 1 120 ? -12.438 -19.188 2.537 1 89.12 120 SER A C 1
ATOM 905 O O . SER A 1 120 ? -11.43 -19.609 1.973 1 89.12 120 SER A O 1
ATOM 907 N N . ILE A 1 121 ? -13.242 -19.938 3.203 1 90.94 121 ILE A N 1
ATOM 908 C CA . ILE A 1 121 ? -12.914 -21.344 3.449 1 90.94 121 ILE A CA 1
ATOM 909 C C . ILE A 1 121 ? -12.969 -22.125 2.139 1 90.94 121 ILE A C 1
ATOM 911 O O . ILE A 1 121 ? -12.078 -22.922 1.845 1 90.94 121 ILE A O 1
ATOM 915 N N . ALA A 1 122 ? -13.969 -21.875 1.407 1 92.88 122 ALA A N 1
ATOM 916 C CA . ALA A 1 122 ? -14.109 -22.547 0.115 1 92.88 122 ALA A CA 1
ATOM 917 C C . ALA A 1 122 ? -12.945 -22.203 -0.809 1 92.88 122 ALA A C 1
ATOM 919 O O . ALA A 1 122 ? -12.414 -23.062 -1.508 1 92.88 122 ALA A O 1
ATOM 920 N N . ALA A 1 123 ? -12.609 -20.922 -0.805 1 92.38 123 ALA A N 1
ATOM 921 C CA . ALA A 1 123 ? -11.484 -20.484 -1.63 1 92.38 123 ALA A CA 1
ATOM 922 C C . ALA A 1 123 ? -10.188 -21.156 -1.198 1 92.38 123 ALA A C 1
ATOM 924 O O . ALA A 1 123 ? -9.383 -21.562 -2.039 1 92.38 123 ALA A O 1
ATOM 925 N N . LEU A 1 124 ? -10.016 -21.297 0.064 1 94.06 124 LEU A N 1
ATOM 926 C CA . LEU A 1 124 ? -8.805 -21.922 0.597 1 94.06 124 LEU A CA 1
ATOM 927 C C . LEU A 1 124 ? -8.758 -23.406 0.266 1 94.06 124 LEU A C 1
ATOM 929 O O . LEU A 1 124 ? -7.688 -23.953 -0.021 1 94.06 124 LEU A O 1
ATOM 933 N N . ASP A 1 125 ? -9.875 -24 0.284 1 93.44 125 ASP A N 1
ATOM 934 C CA . ASP A 1 125 ? -9.953 -25.406 -0.111 1 93.44 125 ASP A CA 1
ATOM 935 C C . ASP A 1 125 ? -9.531 -25.594 -1.567 1 93.44 125 ASP A C 1
ATOM 937 O O . ASP A 1 125 ? -8.742 -26.484 -1.882 1 93.44 125 ASP A O 1
ATOM 941 N N . ALA A 1 126 ? -10.078 -24.797 -2.359 1 92.88 126 ALA A N 1
ATOM 942 C CA . ALA A 1 126 ? -9.75 -24.859 -3.779 1 92.88 126 ALA A CA 1
ATOM 943 C C . ALA A 1 126 ? -8.273 -24.578 -4.012 1 92.88 126 ALA A C 1
ATOM 945 O O . ALA A 1 126 ? -7.637 -25.219 -4.863 1 92.88 126 ALA A O 1
ATOM 946 N N . LEU A 1 127 ? -7.723 -23.672 -3.293 1 92.88 127 LEU A N 1
ATOM 947 C CA . LEU A 1 127 ? -6.316 -23.312 -3.426 1 92.88 127 LEU A CA 1
ATOM 948 C C . LEU A 1 127 ? -5.418 -24.469 -2.994 1 92.88 127 LEU A C 1
ATOM 950 O O . LEU A 1 127 ? -4.422 -24.766 -3.652 1 92.88 127 LEU A O 1
ATOM 954 N N . GLU A 1 128 ? -5.777 -25.062 -1.899 1 92.62 128 GLU A N 1
ATOM 955 C CA . GLU A 1 128 ? -5.004 -26.219 -1.457 1 92.62 128 GLU A CA 1
ATOM 956 C C . GLU A 1 128 ? -4.949 -27.297 -2.539 1 92.62 128 GLU A C 1
ATOM 958 O O . GLU A 1 128 ? -3.889 -27.859 -2.801 1 92.62 128 GLU A O 1
ATOM 963 N N . ALA A 1 129 ? -6.074 -27.531 -3.139 1 91.38 129 ALA A N 1
ATOM 964 C CA . ALA A 1 129 ? -6.148 -28.547 -4.195 1 91.38 129 ALA A CA 1
ATOM 965 C C . ALA A 1 129 ? -5.262 -28.156 -5.379 1 91.38 129 ALA A C 1
ATOM 967 O O . ALA A 1 129 ? -4.57 -29.016 -5.945 1 91.38 129 ALA A O 1
ATOM 968 N N . ARG A 1 130 ? -5.266 -26.938 -5.77 1 89.06 130 ARG A N 1
ATOM 969 C CA . ARG A 1 130 ? -4.457 -26.469 -6.891 1 89.06 130 ARG A CA 1
ATOM 970 C C . ARG A 1 130 ? -2.969 -26.562 -6.57 1 89.06 130 ARG A C 1
ATOM 972 O O . ARG A 1 130 ? -2.17 -26.953 -7.418 1 89.06 130 ARG A O 1
ATOM 979 N N . ILE A 1 131 ? -2.594 -26.219 -5.371 1 89.38 131 ILE A N 1
ATOM 980 C CA . ILE A 1 131 ? -1.197 -26.281 -4.953 1 89.38 131 ILE A CA 1
ATOM 981 C C . ILE A 1 131 ? -0.727 -27.734 -4.957 1 89.38 131 ILE A C 1
ATOM 983 O O . ILE A 1 131 ? 0.362 -28.047 -5.449 1 89.38 131 ILE A O 1
ATOM 987 N N . ALA A 1 132 ? -1.549 -28.594 -4.461 1 86.19 132 ALA A N 1
ATOM 988 C CA . ALA A 1 132 ? -1.213 -30 -4.355 1 86.19 132 ALA A CA 1
ATOM 989 C C . ALA A 1 132 ? -1.032 -30.625 -5.734 1 86.19 132 ALA A C 1
ATOM 991 O O . ALA A 1 132 ? -0.271 -31.578 -5.898 1 86.19 132 ALA A O 1
ATOM 992 N N . GLN A 1 133 ? -1.73 -30.047 -6.672 1 81.44 133 GLN A N 1
ATOM 993 C CA . GLN A 1 133 ? -1.675 -30.594 -8.023 1 81.44 133 GLN A CA 1
ATOM 994 C C . GLN A 1 133 ? -0.452 -30.078 -8.773 1 81.44 133 GLN A C 1
ATOM 996 O O . GLN A 1 133 ? -0.102 -30.594 -9.836 1 81.44 133 GLN A O 1
ATOM 1001 N N . THR A 1 134 ? 0.063 -28.922 -8.367 1 72.5 134 THR A N 1
ATOM 1002 C CA . THR A 1 134 ? 1.193 -28.312 -9.07 1 72.5 134 THR A CA 1
ATOM 1003 C C . THR A 1 134 ? 2.459 -29.156 -8.859 1 72.5 134 THR A C 1
ATOM 1005 O O . THR A 1 134 ? 3.369 -29.125 -9.688 1 72.5 134 THR A O 1
ATOM 1008 N N . GLY A 1 135 ? 2.469 -30.562 -8.742 1 56.56 135 GLY A N 1
ATOM 1009 C CA . GLY A 1 135 ? 3.643 -31.406 -8.594 1 56.56 135 GLY A CA 1
ATOM 1010 C C . GLY A 1 135 ? 4.945 -30.672 -8.828 1 56.56 135 GLY A C 1
ATOM 1011 O O . GLY A 1 135 ? 4.945 -29.547 -9.344 1 56.56 135 GLY A O 1
ATOM 1012 N N . PRO A 1 136 ? 6.082 -31.078 -8.031 1 51.47 136 PRO A N 1
ATOM 1013 C CA . PRO A 1 136 ? 7.418 -30.5 -8.211 1 51.47 136 PRO A CA 1
ATOM 1014 C C . PRO A 1 136 ? 7.727 -30.156 -9.664 1 51.47 136 PRO A C 1
ATOM 1016 O O . PRO A 1 136 ? 8.594 -29.328 -9.938 1 51.47 136 PRO A O 1
ATOM 1019 N N . TYR A 1 137 ? 7.477 -31.203 -10.508 1 43.25 137 TYR A N 1
ATOM 1020 C CA . TYR A 1 137 ? 7.887 -31.297 -11.906 1 43.25 137 TYR A CA 1
ATOM 1021 C C . TYR A 1 137 ? 7.012 -30.422 -12.789 1 43.25 137 TYR A C 1
ATOM 1023 O O . TYR A 1 137 ? 6.977 -30.594 -14.008 1 43.25 137 TYR A O 1
ATOM 1031 N N . GLY A 1 138 ? 6.105 -29.734 -12.188 1 43.47 138 GLY A N 1
ATOM 1032 C CA . GLY A 1 138 ? 5.254 -29.156 -13.211 1 43.47 138 GLY A CA 1
ATOM 1033 C C . GLY A 1 138 ? 6.023 -28.344 -14.234 1 43.47 138 GLY A C 1
ATOM 1034 O O . GLY A 1 138 ? 7.078 -27.781 -13.93 1 43.47 138 GLY A O 1
ATOM 1035 N N . THR A 1 139 ? 6.047 -28.922 -15.375 1 41.5 139 THR A N 1
ATOM 1036 C CA . THR A 1 139 ? 6.555 -28.188 -16.531 1 41.5 139 THR A CA 1
ATOM 1037 C C . THR A 1 139 ? 6.285 -26.688 -16.391 1 41.5 139 THR A C 1
ATOM 1039 O O . THR A 1 139 ? 5.398 -26.281 -15.648 1 41.5 139 THR A O 1
ATOM 1042 N N . VAL A 1 140 ? 7.262 -25.891 -16.828 1 45.5 140 VAL A N 1
ATOM 1043 C CA . VAL A 1 140 ? 7.297 -24.438 -17 1 45.5 140 VAL A CA 1
ATOM 1044 C C . VAL A 1 140 ? 5.879 -23.922 -17.219 1 45.5 140 VAL A C 1
ATOM 1046 O O . VAL A 1 140 ? 5.578 -22.781 -16.859 1 45.5 140 VAL A O 1
ATOM 1049 N N . ALA A 1 141 ? 5.113 -24.734 -17.953 1 48.22 141 ALA A N 1
ATOM 1050 C CA . ALA A 1 141 ? 3.957 -24.094 -18.562 1 48.22 141 ALA A CA 1
ATOM 1051 C C . ALA A 1 141 ? 2.967 -23.625 -17.5 1 48.22 141 ALA A C 1
ATOM 1053 O O . ALA A 1 141 ? 2.26 -22.625 -17.688 1 48.22 141 ALA A O 1
ATOM 1054 N N . GLU A 1 142 ? 2.633 -24.422 -16.391 1 55.31 142 GLU A N 1
ATOM 1055 C CA . GLU A 1 142 ? 1.49 -24.016 -15.594 1 55.31 142 GLU A CA 1
ATOM 1056 C C . GLU A 1 142 ? 1.938 -23.469 -14.234 1 55.31 142 GLU A C 1
ATOM 1058 O O . GLU A 1 142 ? 2.447 -24.219 -13.398 1 55.31 142 GLU A O 1
ATOM 1063 N N . ASN A 1 143 ? 2.605 -22.344 -14.258 1 70 143 ASN A N 1
ATOM 1064 C CA . ASN A 1 143 ? 2.949 -21.672 -13.008 1 70 143 ASN A CA 1
ATOM 1065 C C . ASN A 1 143 ? 1.764 -21.641 -12.047 1 70 143 ASN A C 1
ATOM 1067 O O . ASN A 1 143 ? 1.413 -20.578 -11.523 1 70 143 ASN A O 1
ATOM 1071 N N . GLY A 1 144 ? 1.134 -22.828 -12.031 1 77.81 144 GLY A N 1
ATOM 1072 C CA . GLY A 1 144 ? -0.029 -23 -11.18 1 77.81 144 GLY A CA 1
ATOM 1073 C C . GLY A 1 144 ? 0.254 -22.688 -9.719 1 77.81 144 GLY A C 1
ATOM 1074 O O . GLY A 1 144 ? -0.556 -22.062 -9.039 1 77.81 144 GLY A O 1
ATOM 1075 N N . PHE A 1 145 ? 1.541 -23.062 -9.32 1 86.75 145 PHE A N 1
ATOM 1076 C CA . PHE A 1 145 ? 1.889 -22.844 -7.922 1 86.75 145 PHE A CA 1
ATOM 1077 C C . PHE A 1 145 ? 1.959 -21.344 -7.621 1 86.75 145 PHE A C 1
ATOM 1079 O O . PHE A 1 145 ? 1.359 -20.875 -6.652 1 86.75 145 PHE A O 1
ATOM 1086 N N . LEU A 1 146 ? 2.689 -20.656 -8.453 1 88.94 146 LEU A N 1
ATOM 1087 C CA . LEU A 1 146 ? 2.867 -19.219 -8.242 1 88.94 146 LEU A CA 1
ATOM 1088 C C . LEU A 1 146 ? 1.522 -18.5 -8.234 1 88.94 146 LEU A C 1
ATOM 1090 O O . LEU A 1 146 ? 1.279 -17.641 -7.387 1 88.94 146 LEU A O 1
ATOM 1094 N N . ARG A 1 147 ? 0.663 -18.875 -9.125 1 89 147 ARG A N 1
ATOM 1095 C CA . ARG A 1 147 ? -0.672 -18.281 -9.18 1 89 147 ARG A CA 1
ATOM 1096 C C . ARG A 1 147 ? -1.462 -18.594 -7.918 1 89 147 ARG A C 1
ATOM 1098 O O . ARG A 1 147 ? -2.162 -17.734 -7.383 1 89 147 ARG A O 1
ATOM 1105 N N . AL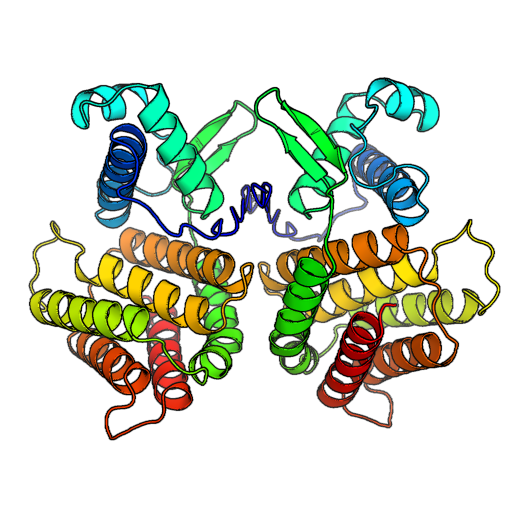A A 1 148 ? -1.376 -19.781 -7.484 1 90.94 148 ALA A N 1
ATOM 1106 C CA . ALA A 1 148 ? -2.1 -20.203 -6.289 1 90.94 148 ALA A CA 1
ATOM 1107 C C . ALA A 1 148 ? -1.604 -19.469 -5.055 1 90.94 148 ALA A C 1
ATOM 1109 O O . ALA A 1 148 ? -2.4 -19.047 -4.211 1 90.94 148 ALA A O 1
ATOM 1110 N N . VAL A 1 149 ? -0.323 -19.328 -4.988 1 92.75 149 VAL A N 1
ATOM 1111 C CA . VAL A 1 149 ? 0.254 -18.656 -3.822 1 92.75 149 VAL A CA 1
ATOM 1112 C C . VAL A 1 149 ? -0.137 -17.188 -3.82 1 92.75 149 VAL A C 1
ATOM 1114 O O . VAL A 1 149 ? -0.438 -16.625 -2.766 1 92.75 149 VAL A O 1
ATOM 1117 N N . LEU A 1 150 ? -0.139 -16.594 -4.949 1 93.19 150 LEU A N 1
ATOM 1118 C CA . LEU A 1 150 ? -0.603 -15.211 -5.047 1 93.19 150 LEU A CA 1
ATOM 1119 C C . LEU A 1 150 ? -2.039 -15.078 -4.555 1 93.19 150 LEU A C 1
ATOM 1121 O O . LEU A 1 150 ? -2.354 -14.188 -3.768 1 93.19 150 LEU A O 1
ATOM 1125 N N . GLU A 1 151 ? -2.863 -15.961 -5.012 1 92.5 151 GLU A N 1
ATOM 1126 C CA . GLU A 1 151 ? -4.266 -15.945 -4.602 1 92.5 151 GLU A CA 1
ATOM 1127 C C . GLU A 1 151 ? -4.406 -16.219 -3.107 1 92.5 151 GLU A C 1
ATOM 1129 O O . GLU A 1 151 ? -5.262 -15.625 -2.441 1 92.5 151 GLU A O 1
ATOM 1134 N N . LEU A 1 152 ? -3.602 -17.078 -2.596 1 95.38 152 LEU A N 1
ATOM 1135 C CA . LEU A 1 152 ? -3.611 -17.422 -1.181 1 95.38 152 LEU A CA 1
ATOM 1136 C C . LEU A 1 152 ? -3.414 -16.188 -0.313 1 95.38 152 LEU A C 1
ATOM 1138 O O . LEU A 1 152 ? -4.184 -15.945 0.619 1 95.38 152 LEU A O 1
ATOM 1142 N N . HIS A 1 153 ? -2.504 -15.352 -0.621 1 96 153 HIS A N 1
ATOM 1143 C CA . HIS A 1 153 ? -2.203 -14.18 0.193 1 96 153 HIS A CA 1
ATOM 1144 C C . HIS A 1 153 ? -3.258 -13.094 0.009 1 96 153 HIS A C 1
ATOM 1146 O O . HIS A 1 153 ? -3.504 -12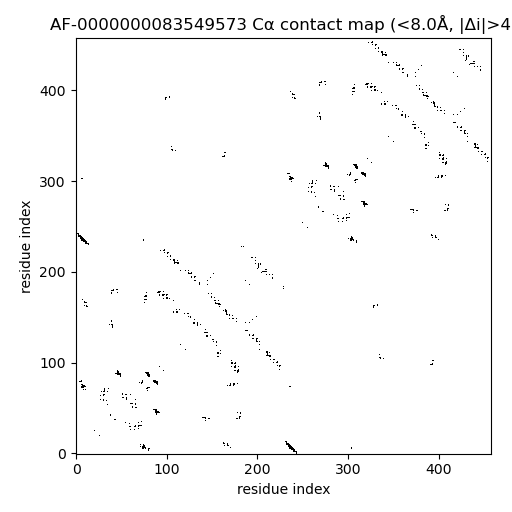.297 0.919 1 96 153 HIS A O 1
ATOM 1152 N N . GLY A 1 154 ? -3.852 -13.094 -1.177 1 93.69 154 GLY A N 1
ATOM 1153 C CA . GLY A 1 154 ? -5.02 -12.25 -1.353 1 93.69 154 GLY A CA 1
ATOM 1154 C C . GLY A 1 154 ? -6.168 -12.617 -0.435 1 93.69 154 GLY A C 1
ATOM 1155 O O . GLY A 1 154 ? -6.773 -11.75 0.196 1 93.69 154 GLY A O 1
ATOM 1156 N N . VAL A 1 155 ? -6.445 -13.93 -0.379 1 92.56 155 VAL A N 1
ATOM 1157 C CA . VAL A 1 155 ? -7.516 -14.422 0.483 1 92.56 155 VAL A CA 1
ATOM 1158 C C . VAL A 1 155 ? -7.188 -14.109 1.941 1 92.56 155 VAL A C 1
ATOM 1160 O O . VAL A 1 155 ? -8.055 -13.648 2.691 1 92.56 155 VAL A O 1
ATOM 1163 N N . LEU A 1 156 ? -5.945 -14.344 2.277 1 94.5 156 LEU A N 1
ATOM 1164 C CA . LEU A 1 156 ? -5.488 -14.055 3.633 1 94.5 156 LEU A CA 1
ATOM 1165 C C . LEU A 1 156 ? -5.73 -12.586 3.984 1 94.5 156 LEU A C 1
ATOM 1167 O O . LEU A 1 156 ? -6.312 -12.281 5.027 1 94.5 156 LEU A O 1
ATOM 1171 N N . ALA A 1 157 ? -5.402 -11.703 3.141 1 93.31 157 ALA A N 1
ATOM 1172 C CA . ALA A 1 157 ? -5.48 -10.266 3.4 1 93.31 157 ALA A CA 1
ATOM 1173 C C . ALA A 1 157 ? -6.93 -9.781 3.357 1 93.31 157 ALA A C 1
ATOM 1175 O O . ALA A 1 157 ? -7.266 -8.758 3.965 1 93.31 157 ALA A O 1
ATOM 1176 N N . SER A 1 158 ? -7.766 -10.484 2.648 1 89.88 158 SER A N 1
ATOM 1177 C CA . SER A 1 158 ? -9.156 -10.07 2.523 1 89.88 158 SER A CA 1
ATOM 1178 C C . SER A 1 158 ? -9.953 -10.422 3.773 1 89.88 158 SER A C 1
ATOM 1180 O O . SER A 1 158 ? -11.07 -9.93 3.969 1 89.88 158 SER A O 1
ATOM 1182 N N . GLY A 1 159 ? -9.438 -11.172 4.605 1 85.81 159 GLY A N 1
ATOM 1183 C CA . GLY A 1 159 ? -10.141 -11.688 5.77 1 85.81 159 GLY A CA 1
ATOM 1184 C C . GLY A 1 159 ? -10.547 -10.602 6.75 1 85.81 159 GLY A C 1
ATOM 1185 O O . GLY A 1 159 ? -11.555 -10.734 7.449 1 85.81 159 GLY A O 1
ATOM 1186 N N . ILE A 1 160 ? -9.773 -9.57 6.773 1 86.25 160 ILE A N 1
ATOM 1187 C CA . ILE A 1 160 ? -10.07 -8.523 7.746 1 86.25 160 ILE A CA 1
ATOM 1188 C C . ILE A 1 160 ? -11.062 -7.527 7.145 1 86.25 160 ILE A C 1
ATOM 1190 O O . ILE A 1 160 ? -11.43 -6.543 7.793 1 86.25 160 ILE A O 1
ATOM 1194 N N . ARG A 1 161 ? -11.43 -7.73 5.922 1 89.19 161 ARG A N 1
ATOM 1195 C CA . ARG A 1 161 ? -12.422 -6.906 5.238 1 89.19 161 ARG A CA 1
ATOM 1196 C C . ARG A 1 161 ? -12 -5.441 5.23 1 89.19 161 ARG A C 1
ATOM 1198 O O . ARG A 1 161 ? -12.82 -4.555 5.496 1 89.19 161 ARG A O 1
ATOM 1205 N N . ASN A 1 162 ? -10.789 -5.215 5.172 1 92.62 162 ASN A N 1
ATOM 1206 C CA . ASN A 1 162 ? -10.188 -3.9 4.973 1 92.62 162 ASN A CA 1
ATOM 1207 C C . ASN A 1 162 ? -9.812 -3.67 3.51 1 92.62 162 ASN A C 1
ATOM 1209 O O . ASN A 1 162 ? -8.984 -4.395 2.953 1 92.62 162 ASN A O 1
ATOM 1213 N N . PRO A 1 163 ? -10.398 -2.736 2.965 1 91.75 163 PRO A N 1
ATOM 1214 C CA . PRO A 1 163 ? -10.25 -2.596 1.514 1 91.75 163 PRO A CA 1
ATOM 1215 C C . PRO A 1 163 ? -8.844 -2.172 1.1 1 91.75 163 PRO A C 1
ATOM 1217 O O . PRO A 1 163 ? -8.5 -2.236 -0.083 1 91.75 163 PRO A O 1
ATOM 1220 N N . PHE A 1 164 ? -7.988 -1.762 2.053 1 92.88 164 PHE A N 1
ATOM 1221 C CA . PHE A 1 164 ? -6.625 -1.358 1.736 1 92.88 164 PHE A CA 1
ATOM 1222 C C . PHE A 1 164 ? -5.664 -2.531 1.889 1 92.88 164 PHE A C 1
ATOM 1224 O O . PHE A 1 164 ? -4.578 -2.533 1.303 1 92.88 164 PHE A O 1
ATOM 1231 N N . ALA A 1 165 ? -6.023 -3.518 2.602 1 94.19 165 ALA A N 1
ATOM 1232 C CA . ALA A 1 165 ? -5.109 -4.598 2.959 1 94.19 165 ALA A CA 1
ATOM 1233 C C . ALA A 1 165 ? -4.844 -5.512 1.765 1 94.19 165 ALA A C 1
ATOM 1235 O O . ALA A 1 165 ? -3.691 -5.746 1.398 1 94.19 165 ALA A O 1
ATOM 1236 N N . GLU A 1 166 ? -5.938 -5.977 1.153 1 92.56 166 GLU A N 1
ATOM 1237 C CA . GLU A 1 166 ? -5.812 -6.961 0.083 1 92.56 166 GLU A CA 1
ATOM 1238 C C . GLU A 1 166 ? -5.039 -6.391 -1.103 1 92.56 166 GLU A C 1
ATOM 1240 O O . GLU A 1 166 ? -4.086 -7.012 -1.586 1 92.56 166 GLU A O 1
ATOM 1245 N N . PRO A 1 167 ? -5.348 -5.184 -1.544 1 91.75 167 PRO A N 1
ATOM 1246 C CA . PRO A 1 167 ? -4.582 -4.645 -2.672 1 91.75 167 PRO A CA 1
ATOM 1247 C C . PRO A 1 167 ? -3.105 -4.438 -2.34 1 91.75 167 PRO A C 1
ATOM 1249 O O . PRO A 1 167 ? -2.24 -4.672 -3.189 1 91.75 167 PRO A O 1
ATOM 1252 N N . PHE A 1 168 ? -2.822 -4.066 -1.138 1 94.56 168 PHE A N 1
ATOM 1253 C CA . PHE A 1 168 ? -1.434 -3.828 -0.765 1 94.56 168 PHE A CA 1
ATOM 1254 C C . PHE A 1 168 ? -0.659 -5.137 -0.696 1 94.56 168 PHE A C 1
ATOM 1256 O O . PHE A 1 168 ? 0.441 -5.246 -1.243 1 94.56 168 PHE A O 1
ATOM 1263 N N . VAL A 1 169 ? -1.191 -6.098 -0.102 1 95.81 169 VAL A N 1
ATOM 1264 C CA . VAL A 1 169 ? -0.561 -7.41 -0.003 1 95.81 169 VAL A CA 1
ATOM 1265 C C . VAL A 1 169 ? -0.388 -8.008 -1.397 1 95.81 169 VAL A C 1
ATOM 1267 O O . VAL A 1 169 ? 0.66 -8.578 -1.71 1 95.81 169 VAL A O 1
ATOM 1270 N N . THR A 1 170 ? -1.413 -7.867 -2.225 1 94 170 THR A N 1
ATOM 1271 C CA . THR A 1 170 ? -1.334 -8.336 -3.604 1 94 170 THR A CA 1
ATOM 1272 C C . THR A 1 170 ? -0.165 -7.68 -4.332 1 94 170 THR A C 1
ATOM 1274 O O . THR A 1 170 ? 0.612 -8.359 -5.008 1 94 170 THR A O 1
ATOM 1277 N N . MET A 1 171 ? -0.028 -6.43 -4.141 1 93.75 171 MET A N 1
ATOM 1278 C CA . MET A 1 171 ? 1.059 -5.703 -4.789 1 93.75 171 MET A CA 1
ATOM 1279 C C . MET A 1 171 ? 2.414 -6.234 -4.336 1 93.75 171 MET A C 1
ATOM 1281 O O . MET A 1 171 ? 3.312 -6.434 -5.156 1 93.75 171 MET A O 1
ATOM 1285 N N . LEU A 1 172 ? 2.6 -6.43 -3.092 1 96.62 172 LEU A N 1
ATOM 1286 C CA . LEU A 1 172 ? 3.855 -6.953 -2.566 1 96.62 172 LEU A CA 1
ATOM 1287 C C . LEU A 1 172 ? 4.184 -8.305 -3.189 1 96.62 172 LEU A C 1
ATOM 1289 O O . LEU A 1 172 ? 5.309 -8.531 -3.645 1 96.62 172 LEU A O 1
ATOM 1293 N N . TRP A 1 173 ? 3.213 -9.117 -3.305 1 96.19 173 TRP A N 1
ATOM 1294 C CA . TRP A 1 173 ? 3.428 -10.484 -3.764 1 96.19 173 TRP A CA 1
ATOM 1295 C C . TRP A 1 173 ? 3.627 -10.531 -5.277 1 96.19 173 TRP A C 1
ATOM 1297 O O . TRP A 1 173 ? 4.32 -11.406 -5.793 1 96.19 173 TRP A O 1
ATOM 1307 N N . ARG A 1 174 ? 3.037 -9.617 -5.969 1 94.81 174 ARG A N 1
ATOM 1308 C CA . ARG A 1 174 ? 3.293 -9.547 -7.402 1 94.81 174 ARG A CA 1
ATOM 1309 C C . ARG A 1 174 ? 4.754 -9.219 -7.684 1 94.81 174 ARG A C 1
ATOM 1311 O O . ARG A 1 174 ? 5.355 -9.766 -8.609 1 94.81 174 ARG A O 1
ATOM 1318 N N . GLY A 1 175 ? 5.297 -8.32 -6.891 1 94.62 175 GLY A N 1
ATOM 1319 C CA . GLY A 1 175 ? 6.719 -8.047 -7.012 1 94.62 175 GLY A CA 1
ATOM 1320 C C . GLY A 1 175 ? 7.586 -9.266 -6.73 1 94.62 175 GLY A C 1
ATOM 1321 O O . GLY A 1 175 ? 8.523 -9.547 -7.473 1 94.62 175 GLY A O 1
ATOM 1322 N N . ILE A 1 176 ? 7.254 -9.977 -5.75 1 95.5 176 ILE A N 1
ATOM 1323 C CA . ILE A 1 176 ? 7.988 -11.18 -5.387 1 95.5 176 ILE A CA 1
ATOM 1324 C C . ILE A 1 176 ? 7.891 -12.203 -6.516 1 95.5 176 ILE A C 1
ATOM 1326 O O . ILE A 1 176 ? 8.891 -12.805 -6.906 1 95.5 176 ILE A O 1
ATOM 1330 N N . ALA A 1 177 ? 6.719 -12.344 -7.07 1 93.69 177 ALA A N 1
ATOM 1331 C CA . ALA A 1 177 ? 6.477 -13.32 -8.133 1 93.69 177 ALA A CA 1
ATOM 1332 C C . ALA A 1 177 ? 7.277 -12.969 -9.383 1 93.69 177 ALA A C 1
ATOM 1334 O O . ALA A 1 177 ? 7.879 -13.844 -10.008 1 93.69 177 ALA A O 1
ATOM 1335 N N . ILE A 1 178 ? 7.223 -11.695 -9.75 1 93.25 178 ILE A N 1
ATOM 1336 C CA . ILE A 1 178 ? 7.961 -11.273 -10.938 1 93.25 178 ILE A CA 1
ATOM 1337 C C . ILE A 1 178 ? 9.445 -11.578 -10.75 1 93.25 178 ILE A C 1
ATOM 1339 O O . ILE A 1 178 ? 10.102 -12.062 -11.68 1 93.25 178 ILE A O 1
ATOM 1343 N N . TYR A 1 179 ? 9.992 -11.32 -9.625 1 95.12 179 TYR A N 1
ATOM 1344 C CA . TYR A 1 179 ? 11.391 -11.641 -9.367 1 95.12 179 TYR A CA 1
ATOM 1345 C C . TYR A 1 179 ? 11.648 -13.141 -9.492 1 95.12 179 TYR A C 1
ATOM 1347 O O . TYR A 1 179 ? 12.617 -13.555 -10.133 1 95.12 179 TYR A O 1
ATOM 1355 N N . GLN A 1 180 ? 10.805 -13.93 -8.891 1 93 180 GLN A N 1
ATOM 1356 C CA . GLN A 1 180 ? 10.969 -15.375 -8.938 1 93 180 GLN A CA 1
ATOM 1357 C C . GLN A 1 180 ? 10.93 -15.898 -10.367 1 93 180 GLN A C 1
ATOM 1359 O O . GLN A 1 180 ? 11.703 -16.781 -10.742 1 93 180 GLN A O 1
ATOM 1364 N N . VAL A 1 181 ? 10.047 -15.359 -11.164 1 91.69 181 VAL A N 1
ATOM 1365 C CA . VAL A 1 181 ? 9.961 -15.742 -12.57 1 91.69 181 VAL A CA 1
ATOM 1366 C C . VAL A 1 181 ? 11.234 -15.32 -13.297 1 91.69 181 VAL A C 1
ATOM 1368 O O . VAL A 1 181 ? 11.789 -16.094 -14.086 1 91.69 181 VAL A O 1
ATOM 1371 N N . THR A 1 182 ? 11.648 -14.117 -13.047 1 92.5 182 THR A N 1
ATOM 1372 C CA . THR A 1 182 ? 12.812 -13.555 -13.711 1 92.5 182 THR A CA 1
ATOM 1373 C C . THR A 1 182 ? 14.047 -14.406 -13.453 1 92.5 182 THR A C 1
ATOM 1375 O O . THR A 1 182 ? 14.859 -14.625 -14.352 1 92.5 182 THR A O 1
ATOM 1378 N N . VAL A 1 183 ? 14.156 -14.984 -12.305 1 92.75 183 VAL A N 1
ATOM 1379 C CA . VAL A 1 183 ? 15.359 -15.727 -11.961 1 92.75 183 VAL A CA 1
ATOM 1380 C C . VAL A 1 183 ? 15.133 -17.219 -12.203 1 92.75 183 VAL A C 1
ATOM 1382 O O . VAL A 1 183 ? 16.016 -18.031 -11.914 1 92.75 183 VAL A O 1
ATOM 1385 N N . GLY A 1 184 ? 13.953 -17.547 -12.672 1 89.12 184 GLY A N 1
ATOM 1386 C CA . GLY A 1 184 ? 13.664 -18.938 -13.016 1 89.12 184 GLY A CA 1
ATOM 1387 C C . GLY A 1 184 ? 13.461 -19.828 -11.805 1 89.12 184 GLY A C 1
ATOM 1388 O O . GLY A 1 184 ? 13.797 -21.016 -11.844 1 89.12 184 GLY A O 1
ATOM 1389 N N . HIS A 1 185 ? 12.898 -19.25 -10.766 1 88.81 185 HIS A N 1
ATOM 1390 C CA . HIS A 1 185 ? 12.695 -20.016 -9.547 1 88.81 185 HIS A CA 1
ATOM 1391 C C . HIS A 1 185 ? 11.594 -21.062 -9.727 1 88.81 185 HIS A C 1
ATOM 1393 O O . HIS A 1 185 ? 10.547 -20.766 -10.297 1 88.81 185 HIS A O 1
ATOM 1399 N N . ARG A 1 186 ? 11.891 -22.203 -9.18 1 83.81 186 ARG A N 1
ATOM 1400 C CA . ARG A 1 186 ? 10.906 -23.281 -9.086 1 83.81 186 ARG A CA 1
ATOM 1401 C C . ARG A 1 186 ? 10.68 -23.688 -7.637 1 83.81 186 ARG A C 1
ATOM 1403 O O . ARG A 1 186 ? 11.641 -23.875 -6.887 1 83.81 186 ARG A O 1
ATOM 1410 N N . ALA A 1 187 ? 9.461 -23.875 -7.371 1 86.19 187 ALA A N 1
ATOM 1411 C CA . ALA A 1 187 ? 9.125 -24.172 -5.98 1 86.19 187 ALA A CA 1
ATOM 1412 C C . ALA A 1 187 ? 9.594 -25.562 -5.586 1 86.19 187 ALA A C 1
ATOM 1414 O O . ALA A 1 187 ? 9.453 -26.516 -6.363 1 86.19 187 ALA A O 1
ATOM 1415 N N . SER A 1 188 ? 10.164 -25.609 -4.449 1 85.12 188 SER A N 1
ATOM 1416 C CA . SER A 1 188 ? 10.547 -26.891 -3.873 1 85.12 188 SER A CA 1
ATOM 1417 C C . SER A 1 188 ? 9.344 -27.578 -3.227 1 85.12 188 SER A C 1
ATOM 1419 O O . SER A 1 188 ? 8.297 -26.969 -3.043 1 85.12 188 SER A O 1
ATOM 1421 N N . ARG A 1 189 ? 9.562 -28.875 -2.951 1 86.56 189 ARG A N 1
ATOM 1422 C CA . ARG A 1 189 ? 8.531 -29.594 -2.219 1 86.56 189 ARG A CA 1
ATOM 1423 C C . ARG A 1 189 ? 8.266 -28.953 -0.86 1 86.56 189 ARG A C 1
ATOM 1425 O O . ARG A 1 189 ? 7.121 -28.906 -0.406 1 86.56 189 ARG A O 1
ATOM 1432 N N . ALA A 1 190 ? 9.289 -28.5 -0.229 1 88.19 190 ALA A N 1
ATOM 1433 C CA . ALA A 1 190 ? 9.148 -27.844 1.071 1 88.19 190 ALA A CA 1
ATOM 1434 C C . ALA A 1 190 ? 8.289 -26.594 0.968 1 88.19 190 ALA A C 1
ATOM 1436 O O . ALA A 1 190 ? 7.488 -26.312 1.865 1 88.19 190 ALA A O 1
ATOM 1437 N N . GLU A 1 191 ? 8.5 -25.859 -0.08 1 88.88 191 GLU A N 1
ATOM 1438 C CA . GLU A 1 191 ? 7.699 -24.656 -0.3 1 88.88 191 GLU A CA 1
ATOM 1439 C C . GLU A 1 191 ? 6.238 -25.016 -0.556 1 88.88 191 GLU A C 1
ATOM 1441 O O . GLU A 1 191 ? 5.332 -24.312 -0.084 1 88.88 191 GLU A O 1
ATOM 1446 N N . LEU A 1 192 ? 6 -26.047 -1.328 1 89 192 LEU A N 1
ATOM 1447 C CA . LEU A 1 192 ? 4.645 -26.531 -1.574 1 89 192 LEU A CA 1
ATOM 1448 C C . LEU A 1 192 ? 3.967 -26.938 -0.271 1 89 192 LEU A C 1
ATOM 1450 O O . LEU A 1 192 ? 2.832 -26.547 -0.005 1 89 192 LEU A O 1
ATOM 1454 N N . ASP A 1 193 ? 4.711 -27.672 0.5 1 90.5 193 ASP A N 1
ATOM 1455 C CA . ASP A 1 193 ? 4.184 -28.156 1.771 1 90.5 193 ASP A CA 1
ATOM 1456 C C . ASP A 1 193 ? 3.859 -27 2.707 1 90.5 193 ASP A C 1
ATOM 1458 O O . ASP A 1 193 ? 2.842 -27.016 3.406 1 90.5 193 ASP A O 1
ATOM 1462 N N . ALA A 1 194 ? 4.707 -26.047 2.705 1 92.62 194 ALA A N 1
ATOM 1463 C CA . ALA A 1 194 ? 4.488 -24.875 3.555 1 92.62 194 ALA A CA 1
ATOM 1464 C C . ALA A 1 194 ? 3.229 -24.125 3.133 1 92.62 194 ALA A C 1
ATOM 1466 O O . ALA A 1 194 ? 2.471 -23.656 3.98 1 92.62 194 ALA A O 1
ATOM 1467 N N . ALA A 1 195 ? 3.035 -23.969 1.87 1 93.5 195 ALA A N 1
ATOM 1468 C CA . ALA A 1 195 ? 1.842 -23.297 1.368 1 93.5 195 ALA A CA 1
ATOM 1469 C C . ALA A 1 195 ? 0.578 -24.078 1.724 1 93.5 195 ALA A C 1
ATOM 1471 O O . ALA A 1 195 ? -0.435 -23.484 2.107 1 93.5 195 ALA A O 1
ATOM 1472 N N . ILE A 1 196 ? 0.667 -25.359 1.589 1 93.19 196 ILE A N 1
ATOM 1473 C CA . ILE A 1 196 ? -0.461 -26.203 1.955 1 93.19 196 ILE A CA 1
ATOM 1474 C C . ILE A 1 196 ? -0.75 -26.062 3.447 1 93.19 196 ILE A C 1
ATOM 1476 O O . ILE A 1 196 ? -1.905 -25.906 3.852 1 93.19 196 ILE A O 1
ATOM 1480 N N . GLY A 1 197 ? 0.315 -26.156 4.223 1 94.06 197 GLY A N 1
ATOM 1481 C CA . GLY A 1 197 ? 0.16 -25.969 5.656 1 94.06 197 GLY A CA 1
ATOM 1482 C C . GLY A 1 197 ? -0.497 -24.641 6.012 1 94.06 197 GLY A C 1
ATOM 1483 O O . GLY A 1 197 ? -1.31 -24.578 6.938 1 94.06 197 GLY A O 1
ATOM 1484 N N . LEU A 1 198 ? -0.139 -23.625 5.312 1 95.44 198 LEU A N 1
ATOM 1485 C CA . LEU A 1 198 ? -0.725 -22.312 5.547 1 95.44 198 LEU A CA 1
ATOM 1486 C C . LEU A 1 198 ? -2.217 -22.312 5.23 1 95.44 198 LEU A C 1
ATOM 1488 O O . LEU A 1 198 ? -3.02 -21.781 5.996 1 95.44 198 LEU A O 1
ATOM 1492 N N . THR A 1 199 ? -2.643 -22.938 4.109 1 94.25 199 THR A N 1
ATOM 1493 C CA . THR A 1 199 ? -4.059 -23 3.766 1 94.25 199 THR A CA 1
ATOM 1494 C C . THR A 1 199 ? -4.84 -23.734 4.852 1 94.25 199 THR A C 1
ATOM 1496 O O . THR A 1 199 ? -5.945 -23.328 5.211 1 94.25 199 THR A O 1
ATOM 1499 N N . ARG A 1 200 ? -4.277 -24.703 5.434 1 94.06 200 ARG A N 1
ATOM 1500 C CA . ARG A 1 200 ? -4.938 -25.5 6.461 1 94.06 200 ARG A CA 1
ATOM 1501 C C . ARG A 1 200 ? -5.066 -24.719 7.766 1 94.06 200 ARG A C 1
ATOM 1503 O O . ARG A 1 200 ? -6.117 -24.75 8.406 1 94.06 200 ARG A O 1
ATOM 1510 N N . ALA A 1 201 ? -4.012 -24.062 8.094 1 95.12 201 ALA A N 1
ATOM 1511 C CA . ALA A 1 201 ? -4.051 -23.234 9.297 1 95.12 201 ALA A CA 1
ATOM 1512 C C . ALA A 1 201 ? -5.117 -22.156 9.188 1 95.12 201 ALA A C 1
ATOM 1514 O O . ALA A 1 201 ? -5.859 -21.891 10.141 1 95.12 201 ALA A O 1
ATOM 1515 N N . LEU A 1 202 ? -5.234 -21.547 8.062 1 94.38 202 LEU A N 1
ATOM 1516 C CA . LEU A 1 202 ? -6.195 -20.469 7.84 1 94.38 202 LEU A CA 1
ATOM 1517 C C . LEU A 1 202 ? -7.625 -21 7.898 1 94.38 202 LEU A C 1
ATOM 1519 O O . LEU A 1 202 ? -8.555 -20.25 8.211 1 94.38 202 LEU A O 1
ATOM 1523 N N . ARG A 1 203 ? -7.766 -22.234 7.609 1 92.88 203 ARG A N 1
ATOM 1524 C CA . ARG A 1 203 ? -9.086 -22.875 7.656 1 92.88 203 ARG A CA 1
ATOM 1525 C C . ARG A 1 203 ?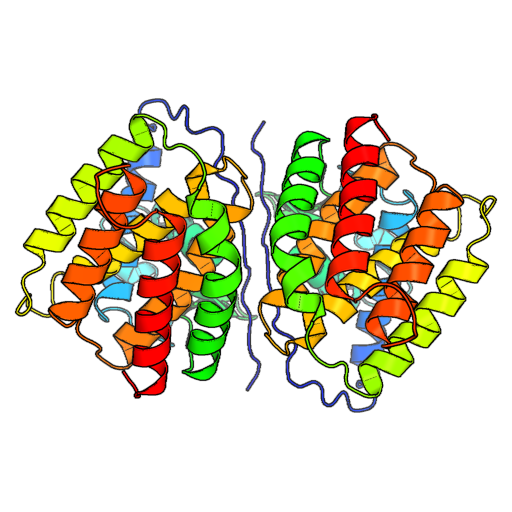 -9.422 -23.328 9.07 1 92.88 203 ARG A C 1
ATOM 1527 O O . ARG A 1 203 ? -10.508 -23.844 9.32 1 92.88 203 ARG A O 1
ATOM 1534 N N . GLY A 1 204 ? -8.461 -23.203 9.977 1 89.81 204 GLY A N 1
ATOM 1535 C CA . GLY A 1 204 ? -8.703 -23.547 11.367 1 89.81 204 GLY A CA 1
ATOM 1536 C C . GLY A 1 204 ? -8.477 -25.016 11.664 1 89.81 204 GLY A C 1
ATOM 1537 O O . GLY A 1 204 ? -8.984 -25.547 12.656 1 89.81 204 GLY A O 1
ATOM 1538 N N . LEU A 1 205 ? -7.84 -25.703 10.812 1 89.62 205 LEU A N 1
ATOM 1539 C CA . LEU A 1 205 ? -7.523 -27.094 11.07 1 89.62 205 LEU A CA 1
ATOM 1540 C C . LEU A 1 205 ? -6.461 -27.234 12.156 1 89.62 205 LEU A C 1
ATOM 1542 O O . LEU A 1 205 ? -5.742 -26.266 12.445 1 89.62 205 LEU A O 1
ATOM 1546 N N . PRO A 1 206 ? -6.441 -28.375 12.797 1 91.12 206 PRO A N 1
ATOM 1547 C CA . PRO A 1 206 ? -5.492 -28.547 13.898 1 91.12 206 PRO A CA 1
ATOM 1548 C C . PRO A 1 206 ? -4.039 -28.375 13.461 1 91.12 206 PRO A C 1
ATOM 1550 O O . PRO A 1 206 ? -3.682 -28.734 12.336 1 91.12 206 PRO A O 1
ATOM 1553 N N . GLY A 1 207 ? -3.207 -27.891 14.344 1 92 207 GLY A N 1
ATOM 1554 C CA . GLY A 1 207 ? -1.798 -27.641 14.078 1 92 207 GLY A CA 1
ATOM 1555 C C . GLY A 1 207 ? -1.354 -26.25 14.492 1 92 207 GLY A C 1
ATOM 1556 O O . GLY A 1 207 ? -1.702 -25.781 15.578 1 92 207 GLY A O 1
ATOM 1557 N N . ALA A 1 208 ? -0.562 -25.688 13.664 1 91.94 208 ALA A N 1
ATOM 1558 C CA . ALA A 1 208 ? -0.101 -24.328 13.938 1 91.94 208 ALA A CA 1
ATOM 1559 C C . ALA A 1 208 ? -1.244 -23.312 13.812 1 91.94 208 ALA A C 1
ATOM 1561 O O . ALA A 1 208 ? -2.15 -23.5 12.992 1 91.94 208 ALA A O 1
ATOM 1562 N N . THR A 1 209 ? -1.214 -22.328 14.602 1 94.06 209 THR A N 1
ATOM 1563 C CA . THR A 1 209 ? -2.164 -21.234 14.406 1 94.06 209 THR A CA 1
ATOM 1564 C C . THR A 1 209 ? -1.931 -20.547 13.07 1 94.06 209 THR A C 1
ATOM 1566 O O . THR A 1 209 ? -0.839 -20.641 12.5 1 94.06 209 THR A O 1
ATOM 1569 N N . PRO A 1 210 ? -2.961 -19.875 12.57 1 94.75 210 PRO A N 1
ATOM 1570 C CA . PRO A 1 210 ? -2.779 -19.125 11.32 1 94.75 210 PRO A CA 1
ATOM 1571 C C . PRO A 1 210 ? -1.623 -18.125 11.391 1 94.75 210 PRO A C 1
ATOM 1573 O O . PRO A 1 210 ? -0.848 -18.016 10.438 1 94.75 210 PRO A O 1
ATOM 1576 N N . GLU A 1 211 ? -1.52 -17.453 12.492 1 94.88 211 GLU A N 1
ATOM 1577 C CA . GLU A 1 211 ? -0.442 -16.484 12.664 1 94.88 211 GLU A CA 1
ATOM 1578 C C . GLU A 1 211 ? 0.925 -17.156 12.578 1 94.88 211 GLU A C 1
ATOM 1580 O O . GLU A 1 211 ? 1.818 -16.672 11.875 1 94.88 211 GLU A O 1
ATOM 1585 N N . GLN A 1 212 ? 1.044 -18.25 13.242 1 95.44 212 GLN A N 1
ATOM 1586 C CA . GLN A 1 212 ? 2.307 -18.984 13.258 1 95.44 212 GLN A CA 1
ATOM 1587 C C . GLN A 1 212 ? 2.637 -19.531 11.867 1 95.44 212 GLN A C 1
ATOM 1589 O O . GLN A 1 212 ? 3.779 -19.438 11.414 1 95.44 212 GLN A O 1
ATOM 1594 N N . ALA A 1 213 ? 1.656 -20.125 11.242 1 95.94 213 ALA A N 1
ATOM 1595 C CA . ALA A 1 213 ? 1.862 -20.703 9.914 1 95.94 213 ALA A CA 1
ATOM 1596 C C . ALA A 1 213 ? 2.248 -19.625 8.906 1 95.94 213 ALA A C 1
ATOM 1598 O O . ALA A 1 213 ? 3.111 -19.844 8.047 1 95.94 213 ALA A O 1
ATOM 1599 N N . THR A 1 214 ? 1.601 -18.469 9.008 1 96.69 214 THR A N 1
ATOM 1600 C CA . THR A 1 214 ? 1.907 -17.359 8.117 1 96.69 214 THR A CA 1
ATOM 1601 C C . THR A 1 214 ? 3.338 -16.875 8.328 1 96.69 214 THR A C 1
ATOM 1603 O O . THR A 1 214 ? 4.082 -16.688 7.367 1 96.69 214 THR A O 1
ATOM 1606 N N . ALA A 1 215 ? 3.695 -16.734 9.578 1 96.06 215 ALA A N 1
ATOM 1607 C CA . ALA A 1 215 ? 5.047 -16.281 9.898 1 96.06 215 ALA A CA 1
ATOM 1608 C C . ALA A 1 215 ? 6.094 -17.25 9.367 1 96.06 215 ALA A C 1
ATOM 1610 O O . ALA A 1 215 ? 7.098 -16.828 8.781 1 96.06 215 ALA A O 1
ATOM 1611 N N . ALA A 1 216 ? 5.844 -18.484 9.562 1 95.25 216 ALA A N 1
ATOM 1612 C CA . ALA A 1 216 ? 6.789 -19.516 9.117 1 95.25 216 ALA A CA 1
ATOM 1613 C C . ALA A 1 216 ? 6.902 -19.516 7.594 1 95.25 216 ALA A C 1
ATOM 1615 O O . ALA A 1 216 ? 8.008 -19.594 7.051 1 95.25 216 ALA A O 1
ATOM 1616 N N . HIS A 1 217 ? 5.816 -19.469 6.934 1 96.31 217 HIS A N 1
ATOM 1617 C CA . HIS A 1 217 ? 5.793 -19.453 5.473 1 96.31 217 HIS A CA 1
ATOM 1618 C C . HIS A 1 217 ? 6.562 -18.266 4.918 1 96.31 217 HIS A C 1
ATOM 1620 O O . HIS A 1 217 ? 7.379 -18.406 4.008 1 96.31 217 HIS A O 1
ATOM 1626 N N . LEU A 1 218 ? 6.32 -17.156 5.496 1 96.88 218 LEU A N 1
ATOM 1627 C CA . LEU A 1 218 ? 6.949 -15.93 4.996 1 96.88 218 LEU A CA 1
ATOM 1628 C C . LEU A 1 218 ? 8.438 -15.914 5.312 1 96.88 218 LEU A C 1
ATOM 1630 O O . LEU A 1 218 ? 9.242 -15.391 4.539 1 96.88 218 LEU A O 1
ATOM 1634 N N . SER A 1 219 ? 8.773 -16.453 6.441 1 95.5 219 SER A N 1
ATOM 1635 C CA . SER A 1 219 ? 10.195 -16.609 6.742 1 95.5 219 SER A CA 1
ATOM 1636 C C . SER A 1 219 ? 10.891 -17.469 5.699 1 95.5 219 SER A C 1
ATOM 1638 O O . SER A 1 219 ? 12.016 -17.172 5.285 1 95.5 219 SER A O 1
ATOM 1640 N N . GLN A 1 220 ? 10.258 -18.516 5.289 1 94.44 220 GLN A N 1
ATOM 1641 C CA . GLN A 1 220 ? 10.805 -19.391 4.262 1 94.44 220 GLN A CA 1
ATOM 1642 C C . GLN A 1 220 ? 10.93 -18.656 2.928 1 94.44 220 GLN A C 1
ATOM 1644 O O . GLN A 1 220 ? 11.922 -18.828 2.215 1 94.44 220 GLN A O 1
ATOM 1649 N N . VAL A 1 221 ? 9.914 -17.938 2.564 1 94.88 221 VAL A N 1
ATOM 1650 C CA . VAL A 1 221 ? 9.945 -17.172 1.326 1 94.88 221 VAL A CA 1
ATOM 1651 C C . VAL A 1 221 ? 11.133 -16.203 1.345 1 94.88 221 VAL A C 1
ATOM 1653 O O . VAL A 1 221 ? 11.906 -16.156 0.387 1 94.88 221 VAL A O 1
ATOM 1656 N N . ARG A 1 222 ? 11.258 -15.461 2.428 1 95.44 222 ARG A N 1
ATOM 1657 C CA . ARG A 1 222 ? 12.344 -14.492 2.539 1 95.44 222 ARG A CA 1
ATOM 1658 C C . ARG A 1 222 ? 13.703 -15.188 2.512 1 95.44 222 ARG A C 1
ATOM 1660 O O . ARG A 1 222 ? 14.641 -14.711 1.865 1 95.44 222 ARG A O 1
ATOM 1667 N N . ALA A 1 223 ? 13.828 -16.297 3.217 1 93.88 223 ALA A N 1
ATOM 1668 C CA . ALA A 1 223 ? 15.07 -17.078 3.219 1 93.88 223 ALA A CA 1
ATOM 1669 C C . ALA A 1 223 ? 15.422 -17.547 1.812 1 93.88 223 ALA A C 1
ATOM 1671 O O . ALA A 1 223 ? 16.594 -17.562 1.43 1 93.88 223 ALA A O 1
ATOM 1672 N N . GLY A 1 224 ? 14.383 -18 1.121 1 93 224 GLY A N 1
ATOM 1673 C CA . GLY A 1 224 ? 14.602 -18.391 -0.258 1 93 224 GLY A CA 1
ATOM 1674 C C . GLY A 1 224 ? 15.141 -17.281 -1.129 1 93 224 GLY A C 1
ATOM 1675 O O . GLY A 1 224 ? 16.016 -17.5 -1.96 1 93 224 GLY A O 1
ATOM 1676 N N . LEU A 1 225 ? 14.641 -16.094 -0.955 1 94.19 225 LEU A N 1
ATOM 1677 C CA . LEU A 1 225 ? 15.125 -14.922 -1.688 1 94.19 225 LEU A CA 1
ATOM 1678 C C . LEU A 1 225 ? 16.578 -14.648 -1.356 1 94.19 225 LEU A C 1
ATOM 1680 O O . LEU A 1 225 ? 17.391 -14.391 -2.254 1 94.19 225 LEU A O 1
ATOM 1684 N N . LEU A 1 226 ? 16.922 -14.703 -0.121 1 91.31 226 LEU A N 1
ATOM 1685 C CA . LEU A 1 226 ? 18.266 -14.398 0.344 1 91.31 226 LEU A CA 1
ATOM 1686 C C . LEU A 1 226 ? 19.266 -15.43 -0.164 1 91.31 226 LEU A C 1
ATOM 1688 O O . LEU A 1 226 ? 20.438 -15.109 -0.403 1 91.31 226 LEU A O 1
ATOM 1692 N N . ALA A 1 227 ? 18.859 -16.562 -0.309 1 89.56 227 ALA A N 1
ATOM 1693 C CA . ALA A 1 227 ? 19.719 -17.656 -0.773 1 89.56 227 ALA A CA 1
ATOM 1694 C C . ALA A 1 227 ? 19.875 -17.625 -2.291 1 89.56 227 ALA A C 1
ATOM 1696 O O . ALA A 1 227 ? 20.656 -18.375 -2.857 1 89.56 227 ALA A O 1
ATOM 1697 N N . GLY A 1 228 ? 19.375 -16.484 -2.859 1 73.25 228 GLY A N 1
ATOM 1698 C CA . GLY A 1 228 ? 19.469 -16.359 -4.309 1 73.25 228 GLY A CA 1
ATOM 1699 C C . GLY A 1 228 ? 18.531 -17.297 -5.043 1 73.25 228 GLY A C 1
ATOM 1700 O O . GLY A 1 228 ? 18.797 -17.688 -6.18 1 73.25 228 GLY A O 1
ATOM 1701 N N . ILE A 1 229 ? 17.453 -17.297 -4.738 1 64.25 229 ILE A N 1
ATOM 1702 C CA . ILE A 1 229 ? 16.375 -18.156 -5.207 1 64.25 229 ILE A CA 1
ATOM 1703 C C . ILE A 1 229 ? 16.906 -19.578 -5.395 1 64.25 229 ILE A C 1
ATOM 1705 O O . ILE A 1 229 ? 18 -19.766 -5.914 1 64.25 229 ILE A O 1
ATOM 1709 N N . MET B 1 1 ? -21.766 2.768 -4.055 1 20.16 1 MET B N 1
ATOM 1710 C CA . MET B 1 1 ? -20.906 3.887 -4.406 1 20.16 1 MET B CA 1
ATOM 1711 C C . MET B 1 1 ? -19.469 3.406 -4.664 1 20.16 1 MET B C 1
ATOM 1713 O O . MET B 1 1 ? -18.906 2.684 -3.848 1 20.16 1 MET B O 1
ATOM 1717 N N . PRO B 1 2 ? -18.953 3.451 -5.859 1 26.42 2 PRO B N 1
ATOM 1718 C CA . PRO B 1 2 ? -17.75 2.875 -6.469 1 26.42 2 PRO B CA 1
ATOM 1719 C C . PRO B 1 2 ? -16.469 3.297 -5.754 1 26.42 2 PRO B C 1
ATOM 1721 O O . PRO B 1 2 ? -16.203 4.492 -5.598 1 26.42 2 PRO B O 1
ATOM 1724 N N . LEU B 1 3 ? -16.281 2.736 -4.656 1 28.78 3 LEU B N 1
ATOM 1725 C CA . LEU B 1 3 ? -15.07 3.201 -3.996 1 28.78 3 LEU B CA 1
ATOM 1726 C C . LEU B 1 3 ? -13.875 3.105 -4.934 1 28.78 3 LEU B C 1
ATOM 1728 O O . LEU B 1 3 ? -13.57 2.027 -5.449 1 28.78 3 LEU B O 1
ATOM 1732 N N . PHE B 1 4 ? -13.695 4.086 -5.695 1 27.14 4 PHE B N 1
ATOM 1733 C CA . PHE B 1 4 ? -12.672 4.5 -6.641 1 27.14 4 PHE B CA 1
ATOM 1734 C C . PHE B 1 4 ? -11.305 4.582 -5.961 1 27.14 4 PHE B C 1
ATOM 1736 O O . PHE B 1 4 ? -11.031 5.527 -5.223 1 27.14 4 PHE B O 1
ATOM 1743 N N . PHE B 1 5 ? -10.891 3.445 -5.395 1 31.88 5 PHE B N 1
ATOM 1744 C CA . PHE B 1 5 ? -9.516 3.529 -4.918 1 31.88 5 PHE B CA 1
ATOM 1745 C C . PHE B 1 5 ? -8.57 3.932 -6.043 1 31.88 5 PHE B C 1
ATOM 1747 O O . PHE B 1 5 ? -8.43 3.209 -7.035 1 31.88 5 PHE B O 1
ATOM 1754 N N . GLY B 1 6 ? -8.414 5.062 -6.238 1 28.3 6 GLY B N 1
ATOM 1755 C CA . GLY B 1 6 ? -7.477 5.746 -7.113 1 28.3 6 GLY B CA 1
ATOM 1756 C C . GLY B 1 6 ? -6.082 5.152 -7.07 1 28.3 6 GLY B C 1
ATOM 1757 O O . GLY B 1 6 ? -5.77 4.352 -6.188 1 28.3 6 GLY B O 1
ATOM 1758 N N . ASP B 1 7 ? -5.176 5.523 -7.91 1 30.55 7 ASP B N 1
ATOM 1759 C CA . ASP B 1 7 ? -3.842 5.273 -8.445 1 30.55 7 ASP B CA 1
ATOM 1760 C C . ASP B 1 7 ? -2.783 5.355 -7.348 1 30.55 7 ASP B C 1
ATOM 1762 O O . ASP B 1 7 ? -2.531 6.43 -6.801 1 30.55 7 ASP B O 1
ATOM 1766 N N . PHE B 1 8 ? -2.785 4.426 -6.422 1 29.36 8 PHE B N 1
ATOM 1767 C CA . PHE B 1 8 ? -1.688 4.461 -5.461 1 29.36 8 PHE B CA 1
ATOM 1768 C C . PHE B 1 8 ? -0.344 4.371 -6.172 1 29.36 8 PHE B C 1
ATOM 1770 O O . PHE B 1 8 ? 0.008 3.318 -6.711 1 29.36 8 PHE B O 1
ATOM 1777 N N . HIS B 1 9 ? 0.157 5.324 -6.73 1 31.45 9 HIS B N 1
ATOM 1778 C CA . HIS B 1 9 ? 1.485 5.461 -7.316 1 31.45 9 HIS B CA 1
ATOM 1779 C C . HIS B 1 9 ? 2.562 5.52 -6.238 1 31.45 9 HIS B C 1
ATOM 1781 O O . HIS B 1 9 ? 2.564 6.434 -5.41 1 31.45 9 HIS B O 1
ATOM 1787 N N . VAL B 1 10 ? 2.941 4.395 -5.738 1 30.84 10 VAL B N 1
ATOM 1788 C CA . VAL B 1 10 ? 4.062 4.535 -4.816 1 30.84 10 VAL B CA 1
ATOM 1789 C C . VAL B 1 10 ? 5.328 4.895 -5.594 1 30.84 10 VAL B C 1
ATOM 1791 O O . VAL B 1 10 ? 5.805 4.102 -6.41 1 30.84 10 VAL B O 1
ATOM 1794 N N . THR B 1 11 ? 5.641 6.113 -5.801 1 30.41 11 THR B N 1
ATOM 1795 C CA . THR B 1 11 ? 6.953 6.562 -6.254 1 30.41 11 THR B CA 1
ATOM 1796 C C . THR B 1 11 ? 8.023 6.254 -5.203 1 30.41 11 THR B C 1
ATOM 1798 O O . THR B 1 11 ? 7.969 6.77 -4.086 1 30.41 11 THR B O 1
ATOM 1801 N N . LEU B 1 12 ? 8.508 5.016 -5.102 1 31.55 12 LEU B N 1
ATOM 1802 C CA . LEU B 1 12 ? 9.609 4.773 -4.18 1 31.55 12 LEU B CA 1
ATOM 1803 C C . LEU B 1 12 ? 10.641 5.895 -4.254 1 31.55 12 LEU B C 1
ATOM 1805 O O . LEU B 1 12 ? 10.961 6.375 -5.344 1 31.55 12 LEU B O 1
ATOM 1809 N N . ALA B 1 13 ? 11.008 6.395 -3.1 1 30.97 13 ALA B N 1
ATOM 1810 C CA . ALA B 1 13 ? 11.992 7.457 -2.887 1 30.97 13 ALA B CA 1
ATOM 1811 C C . ALA B 1 13 ? 13.336 7.09 -3.508 1 30.97 13 ALA B C 1
ATOM 1813 O O . ALA B 1 13 ? 13.891 6.027 -3.217 1 30.97 13 ALA B O 1
ATOM 1814 N N . GLN B 1 14 ? 13.609 7.262 -4.777 1 30.7 14 GLN B N 1
ATOM 1815 C CA . GLN B 1 14 ? 14.984 7.266 -5.25 1 30.7 14 GLN B CA 1
ATOM 1816 C C . GLN B 1 14 ? 15.945 7.73 -4.156 1 30.7 14 GLN B C 1
ATOM 1818 O O . GLN B 1 14 ? 15.57 8.523 -3.289 1 30.7 14 GLN B O 1
ATOM 1823 N N . ASP B 1 15 ? 16.938 6.969 -3.846 1 32.62 15 ASP B N 1
ATOM 1824 C CA . ASP B 1 15 ? 18.062 7.395 -3.02 1 32.62 15 ASP B CA 1
ATOM 1825 C C . ASP B 1 15 ? 18.391 8.875 -3.25 1 32.62 15 ASP B C 1
ATOM 1827 O O . ASP B 1 15 ? 18.906 9.242 -4.301 1 32.62 15 ASP B O 1
ATOM 1831 N N . GLN B 1 16 ? 17.531 9.75 -3.012 1 32.88 16 GLN B N 1
ATOM 1832 C CA . GLN B 1 16 ? 17.828 11.18 -3.121 1 32.88 16 GLN B CA 1
ATOM 1833 C C . GLN B 1 16 ? 19.016 11.562 -2.229 1 32.88 16 GLN B C 1
ATOM 1835 O O . GLN B 1 16 ? 18.859 11.648 -1.006 1 32.88 16 GLN B O 1
ATOM 1840 N N . THR B 1 17 ? 20.062 10.914 -2.236 1 33.78 17 THR B N 1
ATOM 1841 C CA . THR B 1 17 ? 21.031 11.906 -1.793 1 33.78 17 THR B CA 1
ATOM 1842 C C . THR B 1 17 ? 20.719 13.273 -2.385 1 33.78 17 THR B C 1
ATOM 1844 O O . THR B 1 17 ? 20.938 13.508 -3.576 1 33.78 17 THR B O 1
ATOM 1847 N N . LYS B 1 18 ? 19.578 13.742 -1.951 1 38.53 18 LYS B N 1
ATOM 1848 C CA . LYS B 1 18 ? 19.031 14.992 -2.477 1 38.53 18 LYS B CA 1
ATOM 1849 C C . LYS B 1 18 ? 20.141 16.031 -2.66 1 38.53 18 LYS B C 1
ATOM 1851 O O . LYS B 1 18 ? 20.703 16.531 -1.68 1 38.53 18 LYS B O 1
ATOM 1856 N N . PRO B 1 19 ? 20.969 15.875 -3.535 1 37.72 19 PRO B N 1
ATOM 1857 C CA . PRO B 1 19 ? 21.609 17.188 -3.697 1 37.72 19 PRO B CA 1
ATOM 1858 C C . PRO B 1 19 ? 20.609 18.344 -3.625 1 37.72 19 PRO B C 1
ATOM 1860 O O . PRO B 1 19 ? 19.406 18.141 -3.777 1 37.72 19 PRO B O 1
ATOM 1863 N N . ALA B 1 20 ? 20.969 19.547 -3.262 1 42.72 20 ALA B N 1
ATOM 1864 C CA . ALA B 1 20 ? 20.172 20.75 -3.447 1 42.72 20 ALA B CA 1
ATOM 1865 C C . ALA B 1 20 ? 19.281 20.625 -4.688 1 42.72 20 ALA B C 1
ATOM 1867 O O . ALA B 1 20 ? 19.781 20.406 -5.793 1 42.72 20 ALA B O 1
ATOM 1868 N N . GLY B 1 21 ? 18.156 19.875 -4.449 1 47.28 21 GLY B N 1
ATOM 1869 C CA . GLY B 1 21 ? 17.312 19.734 -5.625 1 47.28 21 GLY B CA 1
ATOM 1870 C C . GLY B 1 21 ? 17.531 20.828 -6.656 1 47.28 21 GLY B C 1
ATOM 1871 O O . GLY B 1 21 ? 17.984 21.922 -6.32 1 47.28 21 GLY B O 1
ATOM 1872 N N . THR B 1 22 ? 17.672 20.5 -7.816 1 53.69 22 THR B N 1
ATOM 1873 C CA . THR B 1 22 ? 17.719 21.484 -8.883 1 53.69 22 THR B CA 1
ATOM 1874 C C . THR B 1 22 ? 16.594 22.516 -8.727 1 53.69 22 THR B C 1
ATOM 1876 O O . THR B 1 22 ? 15.641 22.266 -7.984 1 53.69 22 THR B O 1
ATOM 1879 N N . GLY B 1 23 ? 16.891 23.75 -9.055 1 53.94 23 GLY B N 1
ATOM 1880 C CA . GLY B 1 23 ? 15.938 24.844 -9.062 1 53.94 23 GLY B CA 1
ATOM 1881 C C . GLY B 1 23 ? 14.531 24.391 -9.414 1 53.94 23 GLY B C 1
ATOM 1882 O O . GLY B 1 23 ? 13.555 24.828 -8.797 1 53.94 23 GLY B O 1
ATOM 1883 N N . THR B 1 24 ? 14.445 23.391 -10.258 1 54.03 24 THR B N 1
ATOM 1884 C CA . THR B 1 24 ? 13.172 22.891 -10.758 1 54.03 24 THR B CA 1
ATOM 1885 C C . THR B 1 24 ? 12.5 21.984 -9.719 1 54.03 24 THR B C 1
ATOM 1887 O O . THR B 1 24 ? 11.297 22.094 -9.484 1 54.03 24 THR B O 1
ATOM 1890 N N . GLU B 1 25 ? 13.312 21.094 -9.094 1 62.94 25 GLU B N 1
ATOM 1891 C CA . GLU B 1 25 ? 12.75 20.219 -8.07 1 62.94 25 GLU B CA 1
ATOM 1892 C C . GLU B 1 25 ? 12.234 21.016 -6.879 1 62.94 25 GLU B C 1
ATOM 1894 O O . GLU B 1 25 ? 11.18 20.688 -6.316 1 62.94 25 GLU B O 1
ATOM 1899 N N . ARG B 1 26 ? 12.844 22.031 -6.941 1 72.31 26 ARG B N 1
ATOM 1900 C CA . ARG B 1 26 ? 12.469 22.922 -5.852 1 72.31 26 ARG B CA 1
ATOM 1901 C C . ARG B 1 26 ? 11.125 23.594 -6.117 1 72.31 26 ARG B C 1
ATOM 1903 O O . ARG B 1 26 ? 10.32 23.75 -5.203 1 72.31 26 ARG B O 1
ATOM 1910 N N . LEU B 1 27 ? 10.883 23.766 -7.395 1 80.56 27 LEU B N 1
ATOM 1911 C CA . LEU B 1 27 ? 9.648 24.453 -7.734 1 80.56 27 LEU B CA 1
ATOM 1912 C C . LEU B 1 27 ? 8.453 23.5 -7.68 1 80.56 27 LEU B C 1
ATOM 1914 O O . LEU B 1 27 ? 7.371 23.891 -7.23 1 80.56 27 LEU B O 1
ATOM 1918 N N . ALA B 1 28 ? 8.648 22.234 -8.062 1 85.44 28 ALA B N 1
ATOM 1919 C CA . ALA B 1 28 ? 7.586 21.234 -7.957 1 85.44 28 ALA B CA 1
ATOM 1920 C C . ALA B 1 28 ? 7.246 20.938 -6.496 1 85.44 28 ALA B C 1
ATOM 1922 O O . ALA B 1 28 ? 6.082 20.734 -6.152 1 85.44 28 ALA B O 1
ATOM 1923 N N . ASP B 1 29 ? 8.266 21.047 -5.738 1 90.25 29 ASP B N 1
ATOM 1924 C CA . ASP B 1 29 ? 8.055 20.859 -4.305 1 90.25 29 ASP B CA 1
ATOM 1925 C C . ASP B 1 29 ? 7.227 22 -3.713 1 90.25 29 ASP B C 1
ATOM 1927 O O . ASP B 1 29 ? 6.379 21.766 -2.846 1 90.25 29 ASP B O 1
ATOM 1931 N N . LYS B 1 30 ? 7.527 23.125 -4.211 1 91.31 30 LYS B N 1
ATOM 1932 C CA . LYS B 1 30 ? 6.75 24.266 -3.762 1 91.31 30 LYS B CA 1
ATOM 1933 C C . LYS B 1 30 ? 5.289 24.141 -4.172 1 91.31 30 LYS B C 1
ATOM 1935 O O . LYS B 1 30 ? 4.387 24.391 -3.369 1 91.31 30 LYS B O 1
ATOM 1940 N N . ALA B 1 31 ? 5.078 23.797 -5.402 1 94.25 31 ALA B N 1
ATOM 1941 C CA . ALA B 1 31 ? 3.715 23.578 -5.883 1 94.25 31 ALA B CA 1
ATOM 1942 C C . ALA B 1 31 ? 3.004 22.516 -5.055 1 94.25 31 ALA B C 1
ATOM 1944 O O . ALA B 1 31 ? 1.854 22.703 -4.645 1 94.25 31 ALA B O 1
ATOM 1945 N N . TYR B 1 32 ? 3.705 21.438 -4.812 1 94.44 32 TYR B N 1
ATOM 1946 C CA . TYR B 1 32 ? 3.172 20.344 -4.012 1 94.44 32 TYR B CA 1
ATOM 1947 C C . TYR B 1 32 ? 2.742 20.828 -2.635 1 94.44 32 TYR B C 1
ATOM 1949 O O . TYR B 1 32 ? 1.612 20.578 -2.207 1 94.44 32 TYR B O 1
ATOM 1957 N N . ALA B 1 33 ? 3.605 21.562 -2.008 1 91.69 33 ALA B N 1
ATOM 1958 C CA . ALA B 1 33 ? 3.346 22.031 -0.653 1 91.69 33 ALA B CA 1
ATOM 1959 C C . ALA B 1 33 ? 2.16 23 -0.627 1 91.69 33 ALA B C 1
ATOM 1961 O O . ALA B 1 33 ? 1.329 22.938 0.283 1 91.69 33 ALA B O 1
ATOM 1962 N N . GLU B 1 34 ? 2.092 23.797 -1.58 1 92.31 34 GLU B N 1
ATOM 1963 C CA . GLU B 1 34 ? 1.018 24.781 -1.647 1 92.31 34 GLU B CA 1
ATOM 1964 C C . GLU B 1 34 ? -0.336 24.109 -1.861 1 92.31 34 GLU B C 1
ATOM 1966 O O . GLU B 1 34 ? -1.311 24.438 -1.18 1 92.31 34 GLU B O 1
ATOM 1971 N N . ILE B 1 35 ? -0.363 23.203 -2.734 1 95 35 ILE B N 1
ATOM 1972 C CA . ILE B 1 35 ? -1.621 22.531 -3.041 1 95 35 ILE B CA 1
ATOM 1973 C C . ILE B 1 35 ? -2.037 21.656 -1.863 1 95 35 ILE B C 1
ATOM 1975 O O . ILE B 1 35 ? -3.205 21.641 -1.47 1 95 35 ILE B O 1
ATOM 1979 N N . LEU B 1 36 ? -1.081 20.953 -1.327 1 93.56 36 LEU B N 1
ATOM 1980 C CA . LEU B 1 36 ? -1.363 20.156 -0.138 1 93.56 36 LEU B CA 1
ATOM 1981 C C . LEU B 1 36 ? -1.941 21.031 0.974 1 93.56 36 LEU B C 1
ATOM 1983 O O . LEU B 1 36 ? -2.92 20.641 1.619 1 93.56 36 LEU B O 1
ATOM 1987 N N . GLY B 1 37 ? -1.29 22.156 1.177 1 91.5 37 GLY B N 1
ATOM 1988 C CA . GLY B 1 37 ? -1.793 23.078 2.176 1 91.5 37 GLY B CA 1
ATOM 1989 C C . GLY B 1 37 ? -3.238 23.484 1.946 1 91.5 37 GLY B C 1
ATOM 1990 O O . GLY B 1 37 ? -4.031 23.547 2.889 1 91.5 37 GLY B O 1
ATOM 1991 N N . ARG B 1 38 ? -3.607 23.703 0.735 1 92.94 38 ARG B N 1
ATOM 1992 C CA . ARG B 1 38 ? -4.969 24.109 0.398 1 92.94 38 ARG B CA 1
ATOM 1993 C C . ARG B 1 38 ? -5.953 22.969 0.622 1 92.94 38 ARG B C 1
ATOM 1995 O O . ARG B 1 38 ? -7.102 23.188 1 1 92.94 38 ARG B O 1
ATOM 2002 N N . ILE B 1 39 ? -5.5 21.781 0.409 1 93.81 39 ILE B N 1
ATOM 2003 C CA . ILE B 1 39 ? -6.344 20.609 0.66 1 93.81 39 ILE B CA 1
ATOM 2004 C C . ILE B 1 39 ? -6.539 20.438 2.164 1 93.81 39 ILE B C 1
ATOM 2006 O O . ILE B 1 39 ? -7.668 20.281 2.637 1 93.81 39 ILE B O 1
ATOM 2010 N N . LEU B 1 40 ? -5.473 20.594 2.908 1 92 40 LEU B N 1
ATOM 2011 C CA . LEU B 1 40 ? -5.492 20.297 4.34 1 92 40 LEU B CA 1
ATOM 2012 C C . LEU B 1 40 ? -6.176 21.422 5.109 1 92 40 LEU B C 1
ATOM 2014 O O . LEU B 1 40 ? -6.586 21.234 6.258 1 92 40 LEU B O 1
ATOM 2018 N N . SER B 1 41 ? -6.301 22.562 4.508 1 89.19 41 SER B N 1
ATOM 2019 C CA . SER B 1 41 ? -6.988 23.672 5.156 1 89.19 41 SER B CA 1
ATOM 2020 C C . SER B 1 41 ? -8.461 23.719 4.762 1 89.19 41 SER B C 1
ATOM 2022 O O . SER B 1 41 ? -9.227 24.531 5.293 1 89.19 41 SER B O 1
ATOM 2024 N N . GLY B 1 42 ? -8.805 22.953 3.787 1 91.69 42 GLY B N 1
ATOM 2025 C CA . GLY B 1 42 ? -10.195 22.906 3.354 1 91.69 42 GLY B CA 1
ATOM 2026 C C . GLY B 1 42 ? -10.5 23.891 2.232 1 91.69 42 GLY B C 1
ATOM 2027 O O . GLY B 1 42 ? -11.625 23.938 1.74 1 91.69 42 GLY B O 1
ATOM 2028 N N . VAL B 1 43 ? -9.539 24.672 1.839 1 92.31 43 VAL B N 1
ATOM 2029 C CA . VAL B 1 43 ? -9.719 25.594 0.723 1 92.31 43 VAL B CA 1
ATOM 2030 C C . VAL B 1 43 ? -10.07 24.812 -0.542 1 92.31 43 VAL B C 1
ATOM 2032 O O . VAL B 1 43 ? -10.883 25.266 -1.353 1 92.31 43 VAL B O 1
ATOM 2035 N N . LEU B 1 44 ? -9.484 23.672 -0.734 1 95.06 44 LEU B N 1
ATOM 2036 C CA . LEU B 1 44 ? -9.859 22.688 -1.743 1 95.06 44 LEU B CA 1
ATOM 2037 C C . LEU B 1 44 ? -10.578 21.516 -1.104 1 95.06 44 LEU B C 1
ATOM 2039 O O . LEU B 1 44 ? -9.945 20.531 -0.714 1 95.06 44 LEU B O 1
ATOM 2043 N N . PRO B 1 45 ? -11.859 21.625 -1.029 1 95.06 45 PRO B N 1
ATOM 2044 C CA . PRO B 1 45 ? -12.609 20.641 -0.262 1 95.06 45 PRO B CA 1
ATOM 2045 C C . PRO B 1 45 ? -12.734 19.297 -0.992 1 95.06 45 PRO B C 1
ATOM 2047 O O . PRO B 1 45 ? -12.594 19.25 -2.217 1 95.06 45 PRO B O 1
ATOM 2050 N N . ALA B 1 46 ? -13.031 18.266 -0.21 1 95.44 46 ALA B N 1
ATOM 2051 C CA . ALA B 1 46 ? -13.258 16.938 -0.76 1 95.44 46 ALA B CA 1
ATOM 2052 C C . ALA B 1 46 ? -14.32 16.969 -1.854 1 95.44 46 ALA B C 1
ATOM 2054 O O . ALA B 1 46 ? -15.32 17.672 -1.737 1 95.44 46 ALA B O 1
ATOM 2055 N N . GLY B 1 47 ? -14.016 16.203 -2.908 1 95.44 47 GLY B N 1
ATOM 2056 C CA . GLY B 1 47 ? -14.977 16.078 -3.996 1 95.44 47 GLY B CA 1
ATOM 2057 C C . GLY B 1 47 ? -14.812 17.156 -5.062 1 95.44 47 GLY B C 1
ATOM 2058 O O . GLY B 1 47 ? -15.312 17 -6.18 1 95.44 47 GLY B O 1
ATOM 2059 N N . MET B 1 48 ? -14.18 18.234 -4.789 1 96.06 48 MET B N 1
ATOM 2060 C CA . MET B 1 48 ? -14 19.344 -5.734 1 96.06 48 MET B CA 1
ATOM 2061 C C . MET B 1 48 ? -13.047 18.938 -6.859 1 96.06 48 MET B C 1
ATOM 2063 O O . MET B 1 48 ? -12.016 18.312 -6.613 1 96.06 48 MET B O 1
ATOM 2067 N N . VAL B 1 49 ? -13.438 19.281 -8.023 1 96.62 49 VAL B N 1
ATOM 2068 C CA . VAL B 1 49 ? -12.531 19.109 -9.156 1 96.62 49 VAL B CA 1
ATOM 2069 C C . VAL B 1 49 ? -11.352 20.078 -9.023 1 96.62 49 VAL B C 1
ATOM 2071 O O . VAL B 1 49 ? -11.547 21.25 -8.711 1 96.62 49 VAL B O 1
ATOM 2074 N N . VAL B 1 50 ? -10.18 19.594 -9.242 1 96.62 50 VAL B N 1
ATOM 2075 C CA . VAL B 1 50 ? -8.977 20.406 -9.094 1 96.62 50 VAL B CA 1
ATOM 2076 C C . VAL B 1 50 ? -8.953 21.5 -10.156 1 96.62 50 VAL B C 1
ATOM 2078 O O . VAL B 1 50 ? -8.938 21.203 -11.352 1 96.62 50 VAL B O 1
ATOM 2081 N N . PRO B 1 51 ? -8.953 22.719 -9.766 1 95.69 51 PRO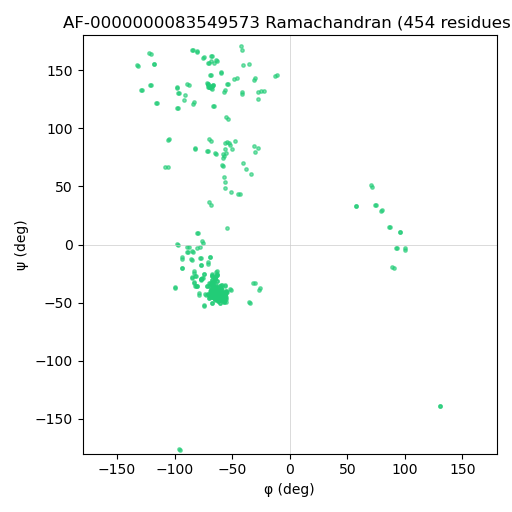 B N 1
ATOM 2082 C CA . PRO B 1 51 ? -8.867 23.812 -10.719 1 95.69 51 PRO B CA 1
ATOM 2083 C C . PRO B 1 51 ? -7.438 24.109 -11.164 1 95.69 51 PRO B C 1
ATOM 2085 O O . PRO B 1 51 ? -6.82 25.062 -10.68 1 95.69 51 PRO B O 1
ATOM 2088 N N . GLU B 1 52 ? -6.949 23.375 -12.109 1 95.19 52 GLU B N 1
ATOM 2089 C CA . GLU B 1 52 ? -5.547 23.453 -12.508 1 95.19 52 GLU B CA 1
ATOM 2090 C C . GLU B 1 52 ? -5.18 24.844 -12.984 1 95.19 52 GLU B C 1
ATOM 2092 O O . GLU B 1 52 ? -4.117 25.375 -12.625 1 95.19 52 GLU B O 1
ATOM 2097 N N . ARG B 1 53 ? -6.023 25.469 -13.812 1 94 53 ARG B N 1
ATOM 2098 C CA . ARG B 1 53 ? -5.742 26.812 -14.328 1 94 53 ARG B CA 1
ATOM 2099 C C . ARG B 1 53 ? -5.629 27.828 -13.188 1 94 53 ARG B C 1
ATOM 2101 O O . ARG B 1 53 ? -4.676 28.609 -13.133 1 94 53 ARG B O 1
ATOM 2108 N N . ARG B 1 54 ? -6.578 27.859 -12.305 1 95 54 ARG B N 1
ATOM 2109 C CA . ARG B 1 54 ? -6.566 28.766 -11.164 1 95 54 ARG B CA 1
ATOM 2110 C C . ARG B 1 54 ? -5.344 28.531 -10.281 1 95 54 ARG B C 1
ATOM 2112 O O . ARG B 1 54 ? -4.75 29.469 -9.766 1 95 54 ARG B O 1
ATOM 2119 N N . LEU B 1 55 ? -5 27.234 -10.078 1 95.69 55 LEU B N 1
ATOM 2120 C CA . LEU B 1 55 ? -3.836 26.906 -9.266 1 95.69 55 LEU B CA 1
ATOM 2121 C C . LEU B 1 55 ? -2.561 27.453 -9.898 1 95.69 55 LEU B C 1
ATOM 2123 O O . LEU B 1 55 ? -1.678 27.953 -9.188 1 95.69 55 LEU B O 1
ATOM 2127 N N . THR B 1 56 ? -2.48 27.297 -11.172 1 94.94 56 THR B N 1
ATOM 2128 C CA . THR B 1 56 ? -1.325 27.844 -11.883 1 94.94 56 THR B CA 1
ATOM 2129 C C . THR B 1 56 ? -1.192 29.344 -11.641 1 94.94 56 THR B C 1
ATOM 2131 O O . THR B 1 56 ? -0.102 29.828 -11.344 1 94.94 56 THR B O 1
ATOM 2134 N N . GLU B 1 57 ? -2.277 30.062 -11.695 1 94.38 57 GLU B N 1
ATOM 2135 C CA . GLU B 1 57 ? -2.303 31.516 -11.492 1 94.38 57 GLU B CA 1
ATOM 2136 C C . GLU B 1 57 ? -1.992 31.875 -10.047 1 94.38 57 GLU B C 1
ATOM 2138 O O . GLU B 1 57 ? -1.154 32.75 -9.781 1 94.38 57 GLU B O 1
ATOM 2143 N N . ASP B 1 58 ? -2.588 31.188 -9.164 1 93.12 58 ASP B N 1
ATOM 2144 C CA . ASP B 1 58 ? -2.48 31.5 -7.742 1 93.12 58 ASP B CA 1
ATOM 2145 C C . ASP B 1 58 ? -1.084 31.172 -7.211 1 93.12 58 ASP B C 1
ATOM 2147 O O . ASP B 1 58 ? -0.546 31.906 -6.383 1 93.12 58 ASP B O 1
ATOM 2151 N N . VAL B 1 59 ? -0.579 30.031 -7.641 1 92 59 VAL B N 1
ATOM 2152 C CA . VAL B 1 59 ? 0.702 29.562 -7.117 1 92 59 VAL B CA 1
ATOM 2153 C C . VAL B 1 59 ? 1.844 30.25 -7.859 1 92 59 VAL B C 1
ATOM 2155 O O . VAL B 1 59 ? 2.955 30.375 -7.34 1 92 59 VAL B O 1
ATOM 2158 N N . GLY B 1 60 ? 1.609 30.625 -9.016 1 93.19 60 GLY B N 1
ATOM 2159 C CA . GLY B 1 60 ? 2.596 31.359 -9.789 1 93.19 60 GLY B CA 1
ATOM 2160 C C . GLY B 1 60 ? 3.668 30.469 -10.391 1 93.19 60 GLY B C 1
ATOM 2161 O O . GLY B 1 60 ? 4.836 30.844 -10.453 1 93.19 60 GLY B O 1
ATOM 2162 N N . LEU B 1 61 ? 3.312 29.25 -10.664 1 94.06 61 LEU B N 1
ATOM 2163 C CA . LEU B 1 61 ? 4.223 28.297 -11.289 1 94.06 61 LEU B CA 1
ATOM 2164 C C . LEU B 1 61 ? 3.652 27.797 -12.609 1 94.06 61 LEU B C 1
ATOM 2166 O O . LEU B 1 61 ? 2.457 27.938 -12.875 1 94.06 61 LEU B O 1
ATOM 2170 N N . SER B 1 62 ? 4.512 27.219 -13.359 1 92.88 62 SER B N 1
ATOM 2171 C CA . SER B 1 62 ? 4.105 26.734 -14.672 1 92.88 62 SER B CA 1
ATOM 2172 C C . SER B 1 62 ? 3.133 25.562 -14.562 1 92.88 62 SER B C 1
ATOM 2174 O O . SER B 1 62 ? 3.059 24.906 -13.523 1 92.88 62 SER B O 1
ATOM 2176 N N . ARG B 1 63 ? 2.447 25.344 -15.719 1 93.62 63 ARG B N 1
ATOM 2177 C CA . ARG B 1 63 ? 1.508 24.219 -15.781 1 93.62 63 ARG B CA 1
ATOM 2178 C C . ARG B 1 63 ? 2.225 22.891 -15.578 1 93.62 63 ARG B C 1
ATOM 2180 O O . ARG B 1 63 ? 1.676 21.984 -14.961 1 93.62 63 ARG B O 1
ATOM 2187 N N . SER B 1 64 ? 3.305 22.812 -16.062 1 93.12 64 SER B N 1
ATOM 2188 C CA . SER B 1 64 ? 4.059 21.578 -15.938 1 93.12 64 SER B CA 1
ATOM 2189 C C . SER B 1 64 ? 4.391 21.281 -14.477 1 93.12 64 SER B C 1
ATOM 2191 O O . SER B 1 64 ? 4.258 20.141 -14.023 1 93.12 64 SER B O 1
ATOM 2193 N N . ARG B 1 65 ? 4.816 22.25 -13.75 1 94.31 65 ARG B N 1
ATOM 2194 C CA . ARG B 1 65 ? 5.141 22.078 -12.336 1 94.31 65 ARG B CA 1
ATOM 2195 C C . ARG B 1 65 ? 3.891 21.75 -11.531 1 94.31 65 ARG B C 1
ATOM 2197 O O . ARG B 1 65 ? 3.938 20.938 -10.609 1 94.31 65 ARG B O 1
ATOM 2204 N N . ILE B 1 66 ? 2.818 22.375 -11.867 1 95.81 66 ILE B N 1
ATOM 2205 C CA . ILE B 1 66 ? 1.556 22.109 -11.188 1 95.81 66 ILE B CA 1
ATOM 2206 C C . ILE B 1 66 ? 1.117 20.672 -11.461 1 95.81 66 ILE B C 1
ATOM 2208 O O . ILE B 1 66 ? 0.733 19.953 -10.539 1 95.81 66 ILE B O 1
ATOM 2212 N N . ARG B 1 67 ? 1.259 20.297 -12.648 1 92.75 67 ARG B N 1
ATOM 2213 C CA . ARG B 1 67 ? 0.85 18.938 -13.023 1 92.75 67 ARG B CA 1
ATOM 2214 C C . ARG B 1 67 ? 1.729 17.891 -12.352 1 92.75 67 ARG B C 1
ATOM 2216 O O . ARG B 1 67 ? 1.252 16.828 -11.977 1 92.75 67 ARG B O 1
ATOM 2223 N N . GLU B 1 68 ? 2.922 18.172 -12.195 1 92.44 68 GLU B N 1
ATOM 2224 C CA . GLU B 1 68 ? 3.812 17.281 -11.461 1 92.44 68 GLU B CA 1
ATOM 2225 C C . GLU B 1 68 ? 3.383 17.141 -10 1 92.44 68 GLU B C 1
ATOM 2227 O O . GLU B 1 68 ? 3.361 16.047 -9.453 1 92.44 68 GLU B O 1
ATOM 2232 N N . ALA B 1 69 ? 3.09 18.219 -9.469 1 94.69 69 ALA B N 1
ATOM 2233 C CA . ALA B 1 69 ? 2.611 18.219 -8.086 1 94.69 69 ALA B CA 1
ATOM 2234 C C . ALA B 1 69 ? 1.309 17.438 -7.953 1 94.69 69 ALA B C 1
ATOM 2236 O O . ALA B 1 69 ? 1.141 16.656 -7.016 1 94.69 69 ALA B O 1
ATOM 2237 N N . LEU B 1 70 ? 0.48 17.672 -8.922 1 94.62 70 LEU B N 1
ATOM 2238 C CA . LEU B 1 70 ? -0.81 16.984 -8.898 1 94.62 70 LEU B CA 1
ATOM 2239 C C . LEU B 1 70 ? -0.633 15.492 -9.086 1 94.62 70 LEU B C 1
ATOM 2241 O O . LEU B 1 70 ? -1.336 14.695 -8.461 1 94.62 70 LEU B O 1
ATOM 2245 N N . ALA B 1 71 ? 0.282 15.125 -9.867 1 89.75 71 ALA B N 1
ATOM 2246 C CA . ALA B 1 71 ? 0.574 13.703 -10.07 1 89.75 71 ALA B CA 1
ATOM 2247 C C . ALA B 1 71 ? 1.072 13.062 -8.781 1 89.75 71 ALA B C 1
ATOM 2249 O O . ALA B 1 71 ? 0.668 11.945 -8.438 1 89.75 71 ALA B O 1
ATOM 2250 N N . ARG B 1 72 ? 1.874 13.727 -8.086 1 90.5 72 ARG B N 1
ATOM 2251 C CA . ARG B 1 72 ? 2.381 13.234 -6.809 1 90.5 72 ARG B CA 1
ATOM 2252 C C . ARG B 1 72 ? 1.256 13.094 -5.789 1 90.5 72 ARG B C 1
ATOM 2254 O O . ARG B 1 72 ? 1.144 12.07 -5.117 1 90.5 72 ARG B O 1
ATOM 2261 N N . LEU B 1 73 ? 0.446 14.102 -5.742 1 93.69 73 LEU B N 1
ATOM 2262 C CA . LEU B 1 73 ? -0.673 14.078 -4.809 1 93.69 73 LEU B CA 1
ATOM 2263 C C . LEU B 1 73 ? -1.654 12.969 -5.156 1 93.69 73 LEU B C 1
ATOM 2265 O O . LEU B 1 73 ? -2.256 12.367 -4.266 1 93.69 73 LEU B O 1
ATOM 2269 N N . GLU B 1 74 ? -1.842 12.727 -6.406 1 91.38 74 GLU B N 1
ATOM 2270 C CA . GLU B 1 74 ? -2.664 11.609 -6.852 1 91.38 74 GLU B CA 1
ATOM 2271 C C . GLU B 1 74 ? -2.066 10.273 -6.414 1 91.38 74 GLU B C 1
ATOM 2273 O O . GLU B 1 74 ? -2.771 9.422 -5.871 1 91.38 74 GLU B O 1
ATOM 2278 N N . GLY B 1 75 ? -0.81 10.148 -6.555 1 85.56 75 GLY B N 1
ATOM 2279 C CA . GLY B 1 75 ? -0.112 8.938 -6.152 1 85.56 75 GLY B CA 1
ATOM 2280 C C . GLY B 1 75 ? -0.187 8.672 -4.66 1 85.56 75 GLY B C 1
ATOM 2281 O O . GLY B 1 75 ? -0.144 7.516 -4.227 1 85.56 75 GLY B O 1
ATOM 2282 N N . GLU B 1 76 ? -0.345 9.742 -3.957 1 87.75 76 GLU B N 1
ATOM 2283 C CA . GLU B 1 76 ? -0.413 9.633 -2.502 1 87.75 76 GLU B CA 1
ATOM 2284 C C . GLU B 1 76 ? -1.846 9.406 -2.031 1 87.75 76 GLU B C 1
ATOM 2286 O O . GLU B 1 76 ? -2.096 9.266 -0.832 1 87.75 76 GLU B O 1
ATOM 2291 N N . GLY B 1 77 ? -2.748 9.484 -2.979 1 87.5 77 GLY B N 1
ATOM 2292 C CA . GLY B 1 77 ? -4.113 9.109 -2.641 1 87.5 77 GLY B CA 1
ATOM 2293 C C . GLY B 1 77 ? -4.98 10.289 -2.262 1 87.5 77 GLY B C 1
ATOM 2294 O O . GLY B 1 77 ? -6.074 10.117 -1.716 1 87.5 77 GLY B O 1
ATOM 2295 N N . LEU B 1 78 ? -4.527 11.445 -2.469 1 93 78 LEU B N 1
ATOM 2296 C CA . LEU B 1 78 ? -5.309 12.625 -2.129 1 93 78 LEU B CA 1
ATOM 2297 C C . LEU B 1 78 ? -6.266 12.992 -3.262 1 93 78 LEU B C 1
ATOM 2299 O O . LEU B 1 78 ? -7.285 13.641 -3.033 1 93 78 LEU B O 1
ATOM 2303 N N . LEU B 1 79 ? -5.883 12.656 -4.449 1 94.69 79 LEU B N 1
ATOM 2304 C CA . LEU B 1 79 ? -6.668 12.984 -5.637 1 94.69 79 LEU B CA 1
ATOM 2305 C C . LEU B 1 79 ? -7.129 11.719 -6.348 1 94.69 79 LEU B C 1
ATOM 2307 O O . LEU B 1 79 ? -6.504 10.664 -6.211 1 94.69 79 LEU B O 1
ATOM 2311 N N . ARG B 1 80 ? -8.188 11.891 -7.051 1 91.81 80 ARG B N 1
ATOM 2312 C CA . ARG B 1 80 ? -8.711 10.812 -7.879 1 91.81 80 ARG B CA 1
ATOM 2313 C C . ARG B 1 80 ? -8.953 11.289 -9.305 1 91.81 80 ARG B C 1
ATOM 2315 O O . ARG B 1 80 ? -9.523 12.359 -9.523 1 91.81 80 ARG B O 1
ATOM 2322 N N . ARG B 1 81 ? -8.492 10.477 -10.242 1 89.81 81 ARG B N 1
ATOM 2323 C CA . ARG B 1 81 ? -8.719 10.758 -11.656 1 89.81 81 ARG B CA 1
ATOM 2324 C C . ARG B 1 81 ? -9.922 9.977 -12.188 1 89.81 81 ARG B C 1
ATOM 2326 O O . ARG B 1 81 ? -10.023 8.766 -11.969 1 89.81 81 ARG B O 1
ATOM 2333 N N . ASP B 1 82 ? -10.797 10.578 -12.836 1 86.62 82 ASP B N 1
ATOM 2334 C CA . ASP B 1 82 ? -11.953 9.875 -13.375 1 86.62 82 ASP B CA 1
ATOM 2335 C C . ASP B 1 82 ? -11.727 9.469 -14.828 1 86.62 82 ASP B C 1
ATOM 2337 O O . ASP B 1 82 ? -10.609 9.586 -15.344 1 86.62 82 ASP B O 1
ATOM 2341 N N . ARG B 1 83 ? -12.688 8.898 -15.453 1 81.94 83 ARG B N 1
ATOM 2342 C CA . ARG B 1 83 ? -12.578 8.328 -16.797 1 81.94 83 ARG B CA 1
ATOM 2343 C C . ARG B 1 83 ? -12.258 9.406 -17.828 1 81.94 83 ARG B C 1
ATOM 2345 O O . ARG B 1 83 ? -11.688 9.117 -18.875 1 81.94 83 ARG B O 1
ATOM 2352 N N . THR B 1 84 ? -12.625 10.625 -17.547 1 86.5 84 THR B N 1
ATOM 2353 C CA . THR B 1 84 ? -12.383 11.734 -18.469 1 86.5 84 THR B CA 1
ATOM 2354 C C . THR B 1 84 ? -10.984 12.32 -18.25 1 86.5 84 THR B C 1
ATOM 2356 O O . THR B 1 84 ? -10.523 13.141 -19.047 1 86.5 84 THR B O 1
ATOM 2359 N N . GLY B 1 85 ? -10.414 11.883 -17.109 1 87.19 85 GLY B N 1
ATOM 2360 C CA . GLY B 1 85 ? -9.086 12.375 -16.797 1 87.19 85 GLY B CA 1
ATOM 2361 C C . GLY B 1 85 ? -9.086 13.5 -15.781 1 87.19 85 GLY B C 1
ATOM 2362 O O . GLY B 1 85 ? -8.023 13.961 -15.352 1 87.19 85 GLY B O 1
ATOM 2363 N N . ALA B 1 86 ? -10.258 13.906 -15.422 1 92.19 86 ALA B N 1
ATOM 2364 C CA . ALA B 1 86 ? -10.367 15 -14.453 1 92.19 86 ALA B CA 1
ATOM 2365 C C . ALA B 1 86 ? -9.938 14.547 -13.062 1 92.19 86 ALA B C 1
ATOM 2367 O O . ALA B 1 86 ? -10.25 13.422 -12.641 1 92.19 86 ALA B O 1
ATOM 2368 N N . LEU B 1 87 ? -9.188 15.422 -12.367 1 95.44 87 LEU B N 1
ATOM 2369 C CA . LEU B 1 87 ? -8.75 15.156 -11 1 95.44 87 LEU B CA 1
ATOM 2370 C C . LEU B 1 87 ? -9.664 15.836 -9.992 1 95.44 87 LEU B C 1
ATOM 2372 O O . LEU B 1 87 ? -10.062 16.984 -10.18 1 95.44 87 LEU B O 1
ATOM 2376 N N . SER B 1 88 ? -10.016 15.133 -9 1 97.38 88 SER B N 1
ATOM 2377 C CA . SER B 1 88 ? -10.766 15.695 -7.883 1 97.38 88 SER B CA 1
ATOM 2378 C C . SER B 1 88 ? -10.156 15.289 -6.543 1 97.38 88 SER B C 1
ATOM 2380 O O . SER B 1 88 ? -9.43 14.297 -6.461 1 97.38 88 SER B O 1
ATOM 2382 N N . ILE B 1 89 ? -10.383 16.109 -5.551 1 97.12 89 ILE B N 1
ATOM 2383 C CA . ILE B 1 89 ? -9.984 15.727 -4.203 1 97.12 89 ILE B CA 1
ATOM 2384 C C . ILE B 1 89 ? -10.828 14.539 -3.736 1 97.12 89 ILE B C 1
ATOM 2386 O O . ILE B 1 89 ? -12.055 14.555 -3.859 1 97.12 89 ILE B O 1
ATOM 2390 N N . ARG B 1 90 ? -10.234 13.609 -3.123 1 95.25 90 ARG B N 1
ATOM 2391 C CA . ARG B 1 90 ? -10.914 12.383 -2.721 1 95.25 90 ARG B CA 1
ATOM 2392 C C . ARG B 1 90 ? -11.953 12.664 -1.637 1 95.25 90 ARG B C 1
ATOM 2394 O O . ARG B 1 90 ? -11.695 13.445 -0.719 1 95.25 90 ARG B O 1
ATOM 2401 N N . ASN B 1 91 ? -13.102 12.031 -1.838 1 94.75 91 ASN B N 1
ATOM 2402 C CA . ASN B 1 91 ? -14.047 11.914 -0.734 1 94.75 91 ASN B CA 1
ATOM 2403 C C . ASN B 1 91 ? -13.711 10.727 0.167 1 94.75 91 ASN B C 1
ATOM 2405 O O . ASN B 1 91 ? -13.641 9.586 -0.299 1 94.75 91 ASN B O 1
ATOM 2409 N N . VAL B 1 92 ? -13.477 11.016 1.412 1 95.12 92 VAL B N 1
ATOM 2410 C CA . VAL B 1 92 ? -13.125 9.961 2.355 1 95.12 92 VAL B CA 1
ATOM 2411 C C . VAL B 1 92 ? -14.219 9.828 3.41 1 95.12 92 VAL B C 1
ATOM 2413 O O . VAL B 1 92 ? -14.562 10.797 4.09 1 95.12 92 VAL B O 1
ATOM 2416 N N . THR B 1 93 ? -14.773 8.656 3.508 1 95.12 93 THR B N 1
ATOM 2417 C CA . THR B 1 93 ? -15.812 8.383 4.492 1 95.12 93 THR B CA 1
ATOM 2418 C C . THR B 1 93 ? -15.203 8.016 5.84 1 95.12 93 THR B C 1
ATOM 2420 O O . THR B 1 93 ? -13.992 7.793 5.938 1 95.12 93 THR B O 1
ATOM 2423 N N . LEU B 1 94 ? -16.078 8.023 6.832 1 96.25 94 LEU B N 1
ATOM 2424 C CA . LEU B 1 94 ? -15.641 7.531 8.133 1 96.25 94 LEU B CA 1
ATOM 2425 C C . LEU B 1 94 ? -15.109 6.109 8.031 1 96.25 94 LEU B C 1
ATOM 2427 O O . LEU B 1 94 ? -14.078 5.781 8.625 1 96.25 94 LEU B O 1
ATOM 2431 N N . SER B 1 95 ? -15.828 5.316 7.266 1 96.12 95 SER B N 1
ATOM 2432 C CA . SER B 1 95 ? -15.406 3.932 7.09 1 96.12 95 SER B CA 1
ATOM 2433 C C . SER B 1 95 ? -14 3.855 6.484 1 96.12 95 SER B C 1
ATOM 2435 O O . SER B 1 95 ? -13.172 3.066 6.934 1 96.12 95 SER B O 1
ATOM 2437 N N . ASP B 1 96 ? -13.703 4.672 5.508 1 95.38 96 ASP B N 1
ATOM 2438 C CA . ASP B 1 96 ? -12.375 4.734 4.902 1 95.38 96 ASP B CA 1
ATOM 2439 C C . ASP B 1 96 ? -11.312 5.094 5.941 1 95.38 96 ASP B C 1
ATOM 2441 O O . ASP B 1 96 ? -10.258 4.449 6.012 1 95.38 96 ASP B O 1
ATOM 2445 N N . ALA B 1 97 ? -11.617 6.074 6.668 1 96.81 97 ALA B N 1
ATOM 2446 C CA . ALA B 1 97 ? -10.664 6.562 7.664 1 96.81 97 ALA B CA 1
ATOM 2447 C C . ALA B 1 97 ? -10.398 5.504 8.734 1 96.81 97 ALA B C 1
ATOM 2449 O O . ALA B 1 97 ? -9.258 5.332 9.172 1 96.81 97 ALA B O 1
ATOM 2450 N N . LEU B 1 98 ? -11.445 4.812 9.109 1 97.12 98 LEU B N 1
ATOM 2451 C CA . LEU B 1 98 ? -11.305 3.764 10.117 1 97.12 98 LEU B CA 1
ATOM 2452 C C . LEU B 1 98 ? -10.477 2.602 9.578 1 97.12 98 LEU B C 1
ATOM 2454 O O . LEU B 1 98 ? -9.664 2.029 10.305 1 97.12 98 LEU B O 1
ATOM 2458 N N . HIS B 1 99 ? -10.688 2.234 8.352 1 96.69 99 HIS B N 1
ATOM 2459 C CA . HIS B 1 99 ? -9.891 1.186 7.727 1 96.69 99 HIS B CA 1
ATOM 2460 C C . HIS B 1 99 ? -8.422 1.589 7.645 1 96.69 99 HIS B C 1
ATOM 2462 O O . HIS B 1 99 ? -7.531 0.779 7.922 1 96.69 99 HIS B O 1
ATOM 2468 N N . ALA B 1 100 ? -8.164 2.842 7.238 1 97.44 100 ALA B N 1
ATOM 2469 C CA . ALA B 1 100 ? -6.797 3.35 7.191 1 97.44 100 ALA B CA 1
ATOM 2470 C C . ALA B 1 100 ? -6.152 3.307 8.57 1 97.44 100 ALA B C 1
ATOM 2472 O O . ALA B 1 100 ? -5.02 2.838 8.719 1 97.44 100 ALA B O 1
ATOM 2473 N N . ALA B 1 101 ? -6.879 3.736 9.578 1 97.62 101 ALA B N 1
ATOM 2474 C CA . ALA B 1 101 ? -6.367 3.742 10.945 1 97.62 101 ALA B CA 1
ATOM 2475 C C . ALA B 1 101 ? -6.082 2.324 11.43 1 97.62 101 ALA B C 1
ATOM 2477 O O . ALA B 1 101 ? -5.102 2.088 12.141 1 97.62 101 ALA B O 1
ATOM 2478 N N . GLN B 1 102 ? -6.926 1.444 11.07 1 96.12 102 GLN B N 1
ATOM 2479 C CA . GLN B 1 102 ? -6.738 0.049 11.453 1 96.12 102 GLN B CA 1
ATOM 2480 C C . GLN B 1 102 ? -5.418 -0.495 10.914 1 96.12 102 GLN B C 1
ATOM 2482 O O . GLN B 1 102 ? -4.656 -1.128 11.648 1 96.12 102 GLN B O 1
ATOM 2487 N N . LEU B 1 103 ? -5.113 -0.281 9.703 1 96.75 103 LEU B N 1
ATOM 2488 C CA . LEU B 1 103 ? -3.881 -0.78 9.109 1 96.75 103 LEU B CA 1
ATOM 2489 C C . LEU B 1 103 ? -2.666 -0.066 9.688 1 96.75 103 LEU B C 1
ATOM 2491 O O . LEU B 1 103 ? -1.622 -0.684 9.906 1 96.75 103 LEU B O 1
ATOM 2495 N N . ALA B 1 104 ? -2.836 1.24 9.883 1 97.5 104 ALA B N 1
ATOM 2496 C CA . ALA B 1 104 ? -1.75 1.96 10.539 1 97.5 104 ALA B CA 1
ATOM 2497 C C . ALA B 1 104 ? -1.427 1.34 11.898 1 97.5 104 ALA B C 1
ATOM 2499 O O . ALA B 1 104 ? -0.257 1.131 12.227 1 97.5 104 ALA B O 1
ATOM 2500 N N . GLN B 1 105 ? -2.424 0.995 12.617 1 96.19 105 GLN B N 1
ATOM 2501 C CA . GLN B 1 105 ? -2.246 0.399 13.938 1 96.19 105 GLN B CA 1
ATOM 2502 C C . GLN B 1 105 ? -1.517 -0.938 13.844 1 96.19 105 GLN B C 1
ATOM 2504 O O . GLN B 1 105 ? -0.75 -1.297 14.742 1 96.19 105 GLN B O 1
ATOM 2509 N N . MET B 1 106 ? -1.694 -1.602 12.82 1 93.38 106 MET B N 1
ATOM 2510 C CA . MET B 1 106 ? -1.096 -2.924 12.656 1 93.38 106 MET B CA 1
ATOM 2511 C C . MET B 1 106 ? 0.344 -2.812 12.172 1 93.38 106 MET B C 1
ATOM 2513 O O . MET B 1 106 ? 1.203 -3.6 12.57 1 93.38 106 MET B O 1
ATOM 2517 N N . LEU B 1 107 ? 0.634 -1.878 11.422 1 94.94 107 LEU B N 1
ATOM 2518 C CA . LEU B 1 107 ? 1.89 -1.836 10.68 1 94.94 107 LEU B CA 1
ATOM 2519 C C . LEU B 1 107 ? 2.908 -0.948 11.383 1 94.94 107 LEU B C 1
ATOM 2521 O O . LEU B 1 107 ? 4.098 -1.267 11.414 1 94.94 107 LEU B O 1
ATOM 2525 N N . GLU B 1 108 ? 2.508 0.132 11.977 1 96.44 108 GLU B N 1
ATOM 2526 C CA . GLU B 1 108 ? 3.451 1.185 12.352 1 96.44 10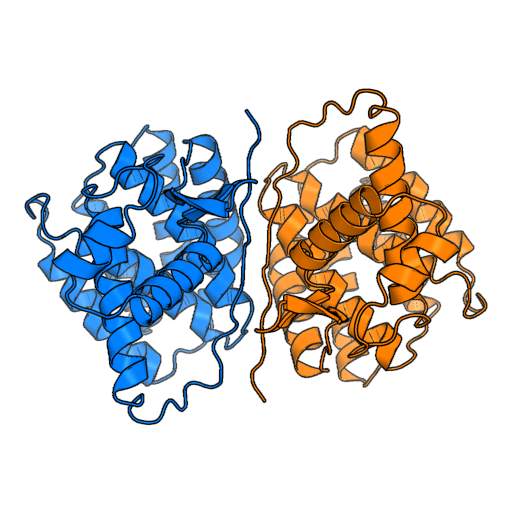8 GLU B CA 1
ATOM 2527 C C . GLU B 1 108 ? 4.152 0.86 13.664 1 96.44 108 GLU B C 1
ATOM 2529 O O . GLU B 1 108 ? 5.336 1.152 13.836 1 96.44 108 GLU B O 1
ATOM 2534 N N . PRO B 1 109 ? 3.469 0.226 14.648 1 95.06 109 PRO B N 1
ATOM 2535 C CA . PRO B 1 109 ? 4.18 -0.01 15.906 1 95.06 109 PRO B CA 1
ATOM 2536 C C . PRO B 1 109 ? 5.43 -0.869 15.727 1 95.06 109 PRO B C 1
ATOM 2538 O O . PRO B 1 109 ? 6.512 -0.495 16.188 1 95.06 109 PRO B O 1
ATOM 2541 N N . PRO B 1 110 ? 5.352 -1.917 14.992 1 91.12 110 PRO B N 1
ATOM 2542 C CA . PRO B 1 110 ? 6.594 -2.662 14.789 1 91.12 110 PRO B CA 1
ATOM 2543 C C . PRO B 1 110 ? 7.617 -1.887 13.961 1 91.12 110 PRO B C 1
ATOM 2545 O O . PRO B 1 110 ? 8.82 -2.115 14.086 1 91.12 110 PRO B O 1
ATOM 2548 N N . LEU B 1 111 ? 7.234 -1.013 13.109 1 91.06 111 LEU B N 1
ATOM 2549 C CA . LEU B 1 111 ? 8.133 -0.194 12.297 1 91.06 111 LEU B CA 1
ATOM 2550 C C . LEU B 1 111 ? 8.906 0.785 13.172 1 91.06 111 LEU B C 1
ATOM 2552 O O . LEU B 1 111 ? 10.031 1.172 12.836 1 91.06 111 LEU B O 1
ATOM 2556 N N . ALA B 1 112 ? 8.273 1.18 14.227 1 91.5 112 ALA B N 1
ATOM 2557 C CA . ALA B 1 112 ? 8.82 2.238 15.078 1 91.5 112 ALA B CA 1
ATOM 2558 C C . ALA B 1 112 ? 10.031 1.748 15.859 1 91.5 112 ALA B C 1
ATOM 2560 O O . ALA B 1 112 ? 10.812 2.553 16.375 1 91.5 112 ALA B O 1
ATOM 2561 N N . CYS B 1 113 ? 10.25 0.502 15.984 1 78.44 113 CYS B N 1
ATOM 2562 C CA . CYS B 1 113 ? 11.336 -0.063 16.781 1 78.44 113 CYS B CA 1
ATOM 2563 C C . CYS B 1 113 ? 12.664 0.039 16.031 1 78.44 113 CYS B C 1
ATOM 2565 O O . CYS B 1 113 ? 13.719 -0.211 16.609 1 78.44 113 CYS B O 1
ATOM 2567 N N . VAL B 1 114 ? 12.633 0.52 14.906 1 66.94 114 VAL B N 1
ATOM 2568 C CA . VAL B 1 114 ? 13.875 0.557 14.133 1 66.94 114 VAL B CA 1
ATOM 2569 C C . VAL B 1 114 ? 14.617 1.862 14.414 1 66.94 114 VAL B C 1
ATOM 2571 O O . VAL B 1 114 ? 13.992 2.9 14.648 1 66.94 114 VAL B O 1
ATOM 2574 N N . ALA B 1 115 ? 15.906 1.757 14.57 1 62.84 115 ALA B N 1
ATOM 2575 C CA . ALA B 1 115 ? 16.812 2.832 14.938 1 62.84 115 ALA B CA 1
ATOM 2576 C C . ALA B 1 115 ? 16.734 3.996 13.961 1 62.84 115 ALA B C 1
ATOM 2578 O O . ALA B 1 115 ? 16.625 3.787 12.75 1 62.84 115 ALA B O 1
ATOM 2579 N N . THR B 1 116 ? 16.609 5.078 14.602 1 71.06 116 THR B N 1
ATOM 2580 C CA . THR B 1 116 ? 16.5 6.273 13.766 1 71.06 116 THR B CA 1
ATOM 2581 C C . THR B 1 116 ? 17.875 6.875 13.492 1 71.06 116 THR B C 1
ATOM 2583 O O . THR B 1 116 ? 18.734 6.918 14.383 1 71.06 116 THR B O 1
ATOM 2586 N N . ASP B 1 117 ? 18.203 7.113 12.375 1 83.56 117 ASP B N 1
ATOM 2587 C CA . ASP B 1 117 ? 19.391 7.801 11.883 1 83.56 117 ASP B CA 1
ATOM 2588 C C . ASP B 1 117 ? 19.344 9.281 12.242 1 83.56 117 ASP B C 1
ATOM 2590 O O . ASP B 1 117 ? 18.297 9.812 12.617 1 83.56 117 ASP B O 1
ATOM 2594 N N . PRO B 1 118 ? 20.547 9.906 12.266 1 86.44 118 PRO B N 1
ATOM 2595 C CA . PRO B 1 118 ? 20.641 11.312 12.648 1 86.44 118 PRO B CA 1
ATOM 2596 C C . PRO B 1 118 ? 19.672 12.203 11.867 1 86.44 118 PRO B C 1
ATOM 2598 O O . PRO B 1 118 ? 19.109 13.156 12.422 1 86.44 118 PRO B O 1
ATOM 2601 N N . ASP B 1 119 ? 19.516 11.922 10.625 1 86.31 119 ASP B N 1
ATOM 2602 C CA . ASP B 1 119 ? 18.594 12.727 9.82 1 86.31 119 ASP B CA 1
ATOM 2603 C C . ASP B 1 119 ? 17.156 12.602 10.328 1 86.31 119 ASP B C 1
ATOM 2605 O O . ASP B 1 119 ? 16.438 13.594 10.391 1 86.31 119 ASP B O 1
ATOM 2609 N N . SER B 1 120 ? 16.859 11.422 10.719 1 89.12 120 SER B N 1
ATOM 2610 C CA . SER B 1 120 ? 15.531 11.188 11.266 1 89.12 120 SER B CA 1
ATOM 2611 C C . SER B 1 120 ? 15.352 11.898 12.602 1 89.12 120 SER B C 1
ATOM 2613 O O . SER B 1 120 ? 14.289 12.461 12.875 1 89.12 120 SER B O 1
ATOM 2615 N N . ILE B 1 121 ? 16.406 11.969 13.344 1 90.75 121 ILE B N 1
ATOM 2616 C CA . ILE B 1 121 ? 16.344 12.625 14.648 1 90.75 121 ILE B CA 1
ATOM 2617 C C . ILE B 1 121 ? 16.141 14.125 14.469 1 90.75 121 ILE B C 1
ATOM 2619 O O . ILE B 1 121 ? 15.32 14.734 15.156 1 90.75 121 ILE B O 1
ATOM 2623 N N . ALA B 1 122 ? 16.859 14.672 13.578 1 92.81 122 ALA B N 1
ATOM 2624 C CA . ALA B 1 122 ? 16.719 16.094 13.297 1 92.81 122 ALA B CA 1
ATOM 2625 C C . ALA B 1 122 ? 15.312 16.438 12.812 1 92.81 122 ALA B C 1
ATOM 2627 O O . ALA B 1 122 ? 14.734 17.438 13.219 1 92.81 122 ALA B O 1
ATOM 2628 N N . ALA B 1 123 ? 14.812 15.578 11.93 1 92.31 123 ALA B N 1
ATOM 2629 C CA . ALA B 1 123 ? 13.453 15.781 11.422 1 92.31 123 ALA B CA 1
ATOM 2630 C C . ALA B 1 123 ? 12.43 15.695 12.555 1 92.31 123 ALA B C 1
ATOM 2632 O O . ALA B 1 123 ? 11.492 16.5 12.609 1 92.31 123 ALA B O 1
ATOM 2633 N N . LEU B 1 124 ? 12.648 14.805 13.461 1 93.94 124 LEU B N 1
ATOM 2634 C CA . LEU B 1 124 ? 11.727 14.625 14.578 1 93.94 124 LEU B CA 1
ATOM 2635 C C . LEU B 1 124 ? 11.789 15.812 15.531 1 93.94 124 LEU B C 1
ATOM 2637 O O . LEU B 1 124 ? 10.773 16.234 16.078 1 93.94 124 LEU B O 1
ATOM 2641 N N . ASP B 1 125 ? 12.93 16.328 15.68 1 93.38 125 ASP B N 1
ATOM 2642 C CA . ASP B 1 125 ? 13.086 17.516 16.5 1 93.38 125 ASP B CA 1
ATOM 2643 C C . ASP B 1 125 ? 12.305 18.688 15.914 1 93.38 125 ASP B C 1
ATOM 2645 O O . ASP B 1 125 ? 11.586 19.391 16.625 1 93.38 125 ASP B O 1
ATOM 2649 N N . ALA B 1 126 ? 12.5 18.875 14.688 1 92.81 126 ALA B N 1
ATOM 2650 C CA . ALA B 1 126 ? 11.797 19.953 14 1 92.81 126 ALA B CA 1
ATOM 2651 C C . ALA B 1 126 ? 10.281 19.75 14.07 1 92.81 126 ALA B C 1
ATOM 2653 O O . ALA B 1 126 ? 9.531 20.719 14.234 1 92.81 126 ALA B O 1
ATOM 2654 N N . LEU B 1 127 ? 9.844 18.562 13.953 1 92.81 127 LEU B N 1
ATOM 2655 C CA . LEU B 1 127 ? 8.422 18.25 14 1 92.81 127 LEU B CA 1
ATOM 2656 C C . LEU B 1 127 ? 7.848 18.531 15.383 1 92.81 127 LEU B C 1
ATOM 2658 O O . LEU B 1 127 ? 6.754 19.078 15.508 1 92.81 127 LEU B O 1
ATOM 2662 N N . GLU B 1 128 ? 8.57 18.109 16.359 1 92.5 128 GLU B N 1
ATOM 2663 C CA . GLU B 1 128 ? 8.117 18.406 17.719 1 92.5 128 GLU B CA 1
ATOM 2664 C C . GLU B 1 128 ? 7.902 19.891 17.922 1 92.5 128 GLU B C 1
ATOM 2666 O O . GLU B 1 128 ? 6.898 20.312 18.5 1 92.5 128 GLU B O 1
ATOM 2671 N N . ALA B 1 129 ? 8.844 20.672 17.453 1 91.25 129 ALA B N 1
ATOM 2672 C CA . ALA B 1 129 ? 8.758 22.125 17.578 1 91.25 129 ALA B CA 1
ATOM 2673 C C . ALA B 1 129 ? 7.531 22.656 16.844 1 91.25 129 ALA B C 1
ATOM 2675 O O . ALA B 1 129 ? 6.828 23.531 17.359 1 91.25 129 ALA B O 1
ATOM 2676 N N . ARG B 1 130 ? 7.254 22.188 15.68 1 89 130 ARG B N 1
ATOM 2677 C CA . ARG B 1 130 ? 6.113 22.625 14.891 1 89 130 ARG B CA 1
ATOM 2678 C C . ARG B 1 130 ? 4.797 22.25 15.562 1 89 130 ARG B C 1
ATOM 2680 O O . ARG B 1 130 ? 3.855 23.031 15.594 1 89 130 ARG B O 1
ATOM 2687 N N . ILE B 1 131 ? 4.734 21.062 16.109 1 89.38 131 ILE B N 1
ATOM 2688 C CA . ILE B 1 131 ? 3.529 20.594 16.781 1 89.38 131 ILE B CA 1
ATOM 2689 C C . ILE B 1 131 ? 3.275 21.453 18.031 1 89.38 131 ILE B C 1
ATOM 2691 O O . ILE B 1 131 ? 2.145 21.875 18.281 1 89.38 131 ILE B O 1
ATOM 2695 N N . ALA B 1 132 ? 4.312 21.719 18.734 1 86.19 132 ALA B N 1
ATOM 2696 C CA . ALA B 1 132 ? 4.211 22.484 19.984 1 86.19 132 ALA B CA 1
ATOM 2697 C C . ALA B 1 132 ? 3.74 23.906 19.703 1 86.19 132 ALA B C 1
ATOM 2699 O O . ALA B 1 132 ? 3.1 24.531 20.547 1 86.19 132 ALA B O 1
ATOM 2700 N N . GLN B 1 133 ? 4.066 24.359 18.531 1 81.25 133 GLN B N 1
ATOM 2701 C CA . GLN B 1 133 ? 3.711 25.734 18.172 1 81.25 133 GLN B CA 1
ATOM 2702 C C . GLN B 1 133 ? 2.27 25.812 17.672 1 81.25 133 GLN B C 1
ATOM 2704 O O . GLN B 1 133 ? 1.707 26.906 17.562 1 81.25 133 GLN B O 1
ATOM 2709 N N . THR B 1 134 ? 1.736 24.688 17.188 1 72.44 134 THR B N 1
ATOM 2710 C CA . THR B 1 134 ? 0.385 24.688 16.625 1 72.44 134 THR B CA 1
ATOM 2711 C C . THR B 1 134 ? -0.65 24.875 17.734 1 72.44 134 THR B C 1
ATOM 2713 O O . THR B 1 134 ? -1.758 25.359 17.484 1 72.44 134 THR B O 1
ATOM 2716 N N . GLY B 1 135 ? -0.458 25.719 18.875 1 56.25 135 GLY B N 1
ATOM 2717 C CA . GLY B 1 135 ? -1.417 25.969 19.938 1 56.25 135 GLY B CA 1
ATOM 2718 C C . GLY B 1 135 ? -2.82 25.5 19.609 1 56.25 135 GLY B C 1
ATOM 2719 O O . GLY B 1 135 ? -3.115 25.203 18.438 1 56.25 135 GLY B O 1
ATOM 2720 N N . PRO B 1 136 ? -3.613 24.984 20.703 1 51.47 136 PRO B N 1
ATOM 2721 C CA . PRO B 1 136 ? -5.004 24.562 20.531 1 51.47 136 PRO B CA 1
ATOM 2722 C C . PRO B 1 136 ? -5.766 25.422 19.516 1 51.47 136 PRO B C 1
ATOM 2724 O O . PRO B 1 136 ? -6.781 24.969 18.969 1 51.47 136 PRO B O 1
ATOM 2727 N N . TYR B 1 137 ? -5.609 26.766 19.766 1 43.09 137 TYR B N 1
ATOM 2728 C CA . TYR B 1 137 ? -6.379 27.828 19.125 1 43.09 137 TYR B CA 1
ATOM 2729 C C . TYR B 1 137 ? -5.914 28.078 17.703 1 43.09 137 TYR B C 1
ATOM 2731 O O . TYR B 1 137 ? -6.176 29.125 17.125 1 43.09 137 TYR B O 1
ATOM 2739 N N . GLY B 1 138 ? -4.996 27.297 17.281 1 43.22 138 GLY B N 1
ATOM 2740 C CA . GLY B 1 138 ? -4.539 27.797 15.992 1 43.22 138 GLY B CA 1
ATOM 2741 C C . GLY B 1 138 ? -5.664 28 14.992 1 43.22 138 GLY B C 1
ATOM 2742 O O . GLY B 1 138 ? -6.672 27.297 15.039 1 43.22 138 GLY B O 1
ATOM 2743 N N . THR B 1 139 ? -5.926 29.234 14.781 1 41.03 139 THR B N 1
ATOM 2744 C CA . THR B 1 139 ? -6.82 29.609 13.688 1 41.03 139 THR B CA 1
ATOM 2745 C C . THR B 1 139 ? -6.734 28.594 12.547 1 41.03 139 THR B C 1
ATOM 2747 O O . THR B 1 139 ? -5.754 27.859 12.438 1 41.03 139 THR B O 1
ATOM 2750 N N . VAL B 1 140 ? -7.898 28.344 11.914 1 45.03 140 VAL B N 1
ATOM 2751 C CA . VAL B 1 140 ? -8.18 27.578 10.703 1 45.03 140 VAL B CA 1
ATOM 2752 C C . VAL B 1 140 ? -6.953 27.562 9.797 1 45.03 140 VAL B C 1
ATOM 2754 O O . VAL B 1 140 ? -6.734 26.594 9.047 1 45.03 140 VAL B O 1
ATOM 2757 N N . ALA B 1 141 ? -6.293 28.734 9.766 1 47.62 141 ALA B N 1
ATOM 2758 C CA . ALA B 1 141 ? -5.438 28.922 8.594 1 47.62 141 ALA B CA 1
ATOM 2759 C C . ALA B 1 141 ? -4.297 27.906 8.578 1 47.62 141 ALA B C 1
ATOM 2761 O O . ALA B 1 141 ? -3.844 27.484 7.516 1 47.62 141 ALA B O 1
ATOM 2762 N N . GLU B 1 142 ? -3.502 27.656 9.742 1 54.81 142 GLU B N 1
ATOM 2763 C CA . GLU B 1 142 ? -2.256 26.906 9.555 1 54.81 142 GLU B CA 1
ATOM 2764 C C . GLU B 1 142 ? -2.383 25.484 10.07 1 54.81 142 GLU B C 1
ATOM 2766 O O . GLU B 1 142 ? -2.541 25.266 11.273 1 54.81 142 GLU B O 1
ATOM 2771 N N . ASN B 1 143 ? -3.203 24.688 9.422 1 70.19 143 ASN B N 1
ATOM 2772 C CA . ASN B 1 143 ? -3.273 23.266 9.742 1 70.19 143 ASN B CA 1
ATOM 2773 C C . ASN B 1 143 ? -1.884 22.672 9.945 1 70.19 143 ASN B C 1
ATOM 2775 O O . ASN B 1 143 ? -1.552 21.641 9.344 1 70.19 143 ASN B O 1
ATOM 2779 N N . GLY B 1 144 ? -1.123 23.484 10.672 1 77.69 144 GLY B N 1
ATOM 2780 C CA . GLY B 1 144 ? 0.244 23.094 10.984 1 77.69 144 GLY B CA 1
ATOM 2781 C C . GLY B 1 144 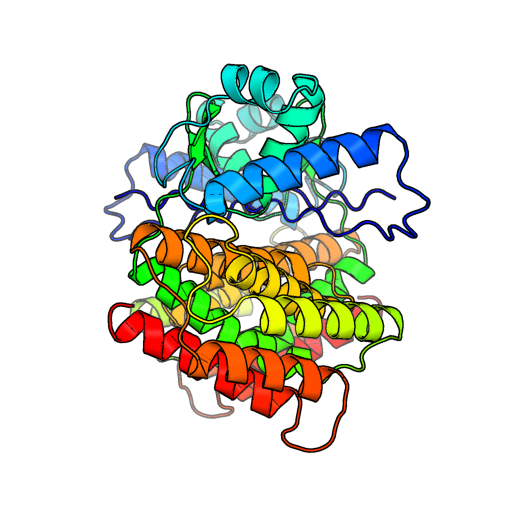? 0.339 21.766 11.68 1 77.69 144 GLY B C 1
ATOM 2782 O O . GLY B 1 144 ? 1.217 20.953 11.375 1 77.69 144 GLY B O 1
ATOM 2783 N N . PHE B 1 145 ? -0.731 21.531 12.547 1 86.62 145 PHE B N 1
ATOM 2784 C CA . PHE B 1 145 ? -0.707 20.266 13.289 1 86.62 145 PHE B CA 1
ATOM 2785 C C . PHE B 1 145 ? -0.891 19.078 12.352 1 86.62 145 PHE B C 1
ATOM 2787 O O . PHE B 1 145 ? -0.114 18.125 12.391 1 86.62 145 PHE B O 1
ATOM 2794 N N . LEU B 1 146 ? -1.904 19.172 11.539 1 88.94 146 LEU B N 1
ATOM 2795 C CA . LEU B 1 146 ? -2.203 18.078 10.625 1 88.94 146 LEU B CA 1
ATOM 2796 C C . LEU B 1 146 ? -1.02 17.797 9.703 1 88.94 146 LEU B C 1
ATOM 2798 O O . LEU B 1 146 ? -0.665 16.641 9.477 1 88.94 146 LEU B O 1
ATOM 2802 N N . ARG B 1 147 ? -0.403 18.828 9.219 1 89.06 147 ARG B N 1
ATOM 2803 C CA . ARG B 1 147 ? 0.772 18.688 8.367 1 89.06 147 ARG B CA 1
ATOM 2804 C C . ARG B 1 147 ? 1.92 18.031 9.125 1 89.06 147 ARG B C 1
ATOM 2806 O O . ARG B 1 147 ? 2.617 17.172 8.578 1 89.06 147 ARG B O 1
ATOM 2813 N N . ALA B 1 148 ? 2.119 18.438 10.312 1 90.88 148 ALA B N 1
ATOM 2814 C CA . ALA B 1 148 ? 3.199 17.891 11.125 1 90.88 148 ALA B CA 1
ATOM 2815 C C . ALA B 1 148 ? 2.973 16.422 11.422 1 90.88 148 ALA B C 1
ATOM 2817 O O . ALA B 1 148 ? 3.908 15.617 11.367 1 90.88 148 ALA B O 1
ATOM 2818 N N . VAL B 1 149 ? 1.76 16.094 11.703 1 92.75 149 VAL B N 1
ATOM 28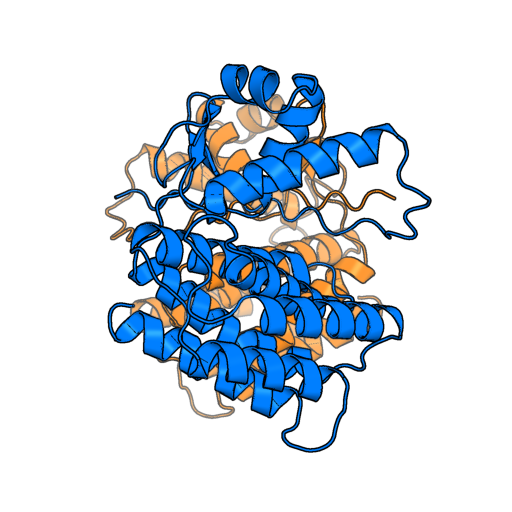19 C CA . VAL B 1 149 ? 1.446 14.719 12.039 1 92.75 149 VAL B CA 1
ATOM 2820 C C . VAL B 1 149 ? 1.621 13.828 10.805 1 92.75 149 VAL B C 1
ATOM 2822 O O . VAL B 1 149 ? 2.131 12.711 10.906 1 92.75 149 VAL B O 1
ATOM 2825 N N . LEU B 1 150 ? 1.218 14.305 9.703 1 93.25 150 LEU B N 1
ATOM 2826 C CA . LEU B 1 150 ? 1.446 13.57 8.461 1 93.25 150 LEU B CA 1
ATOM 2827 C C . LEU B 1 150 ? 2.934 13.305 8.258 1 93.25 150 LEU B C 1
ATOM 2829 O O . LEU B 1 150 ? 3.332 12.188 7.938 1 93.25 150 LEU B O 1
ATOM 2833 N N . GLU B 1 151 ? 3.707 14.336 8.422 1 92.56 151 GLU B N 1
ATOM 2834 C CA . GLU B 1 151 ? 5.152 14.195 8.258 1 92.56 151 GLU B CA 1
ATOM 2835 C C . GLU B 1 151 ? 5.738 13.25 9.297 1 92.56 151 GLU B C 1
ATOM 2837 O O . GLU B 1 151 ? 6.656 12.484 9 1 92.56 151 GLU B O 1
ATOM 2842 N N . LEU B 1 152 ? 5.242 13.297 10.477 1 95.25 152 LEU B N 1
ATOM 2843 C CA . LEU B 1 152 ? 5.691 12.445 11.57 1 95.25 152 LEU B CA 1
ATOM 2844 C C . LEU B 1 152 ? 5.574 10.969 11.188 1 95.25 152 LEU B C 1
ATOM 2846 O O . LEU B 1 152 ? 6.535 10.211 11.336 1 95.25 152 LEU B O 1
ATOM 2850 N N . HIS B 1 153 ? 4.508 10.555 10.625 1 96 153 HIS B N 1
ATOM 2851 C CA . HIS B 1 153 ? 4.289 9.148 10.297 1 96 153 HIS B CA 1
ATOM 2852 C C . HIS B 1 153 ? 5.09 8.75 9.062 1 96 153 HIS B C 1
ATOM 2854 O O . HIS B 1 153 ? 5.457 7.578 8.914 1 96 153 HIS B O 1
ATOM 2860 N N . GLY B 1 154 ? 5.324 9.727 8.195 1 93.69 154 GLY B N 1
ATOM 2861 C CA . GLY B 1 154 ? 6.27 9.477 7.121 1 93.69 154 GLY B CA 1
ATOM 2862 C C . GLY B 1 154 ? 7.672 9.172 7.613 1 93.69 154 GLY B C 1
ATOM 2863 O O . GLY B 1 154 ? 8.305 8.219 7.152 1 93.69 154 GLY B O 1
ATOM 2864 N N . VAL B 1 155 ? 8.125 10 8.562 1 92.44 155 VAL B N 1
ATOM 2865 C CA . VAL B 1 155 ? 9.453 9.797 9.148 1 92.44 155 VAL B CA 1
ATOM 2866 C C . VAL B 1 155 ? 9.508 8.445 9.852 1 92.44 155 VAL B C 1
ATOM 2868 O O . VAL B 1 155 ? 10.477 7.695 9.695 1 92.44 155 VAL B O 1
ATOM 2871 N N . LEU B 1 156 ? 8.453 8.164 10.578 1 94.5 156 LEU B N 1
ATOM 2872 C CA . LEU B 1 156 ? 8.359 6.887 11.273 1 94.5 156 LEU B CA 1
ATOM 2873 C C . LEU B 1 156 ? 8.492 5.727 10.297 1 94.5 156 LEU B C 1
ATOM 2875 O O . LEU B 1 156 ? 9.297 4.816 10.508 1 94.5 156 LEU B O 1
ATOM 2879 N N . ALA B 1 157 ? 7.82 5.758 9.219 1 93.38 157 ALA B N 1
ATOM 2880 C CA . ALA B 1 157 ? 7.777 4.664 8.258 1 93.38 157 ALA B CA 1
ATOM 2881 C C . ALA B 1 157 ? 9.078 4.582 7.457 1 93.38 157 ALA B C 1
ATOM 2883 O O . ALA B 1 157 ? 9.422 3.521 6.934 1 93.38 157 ALA B O 1
ATOM 2884 N N . SER B 1 158 ? 9.773 5.684 7.34 1 89.94 158 SER B N 1
ATOM 2885 C CA . SER B 1 158 ? 11.008 5.703 6.562 1 89.94 158 SER B CA 1
ATOM 2886 C C . SER B 1 158 ? 12.156 5.078 7.34 1 89.94 158 SER B C 1
ATOM 2888 O O . SER B 1 158 ? 13.203 4.773 6.766 1 89.94 158 SER B O 1
ATOM 2890 N N . GLY B 1 159 ? 12 4.84 8.539 1 85.62 159 GLY B N 1
ATOM 2891 C CA . GLY B 1 159 ? 13.062 4.379 9.414 1 85.62 159 GLY B CA 1
ATOM 2892 C C . GLY B 1 159 ? 13.578 3 9.047 1 85.62 159 GLY B C 1
ATOM 2893 O O . GLY B 1 159 ? 14.742 2.682 9.305 1 85.62 159 GLY B O 1
ATOM 2894 N N . ILE B 1 160 ? 12.711 2.223 8.469 1 86.31 160 ILE B N 1
ATOM 2895 C CA . ILE B 1 160 ? 13.133 0.864 8.156 1 86.31 160 ILE B CA 1
ATOM 2896 C C . ILE B 1 160 ? 13.766 0.831 6.766 1 86.31 160 ILE B C 1
ATOM 2898 O O . ILE B 1 160 ? 14.164 -0.233 6.281 1 86.31 160 ILE B O 1
ATOM 2902 N N . ARG B 1 161 ? 13.789 1.948 6.102 1 89.19 161 ARG B N 1
ATOM 2903 C CA . ARG B 1 161 ? 14.422 2.09 4.793 1 89.19 161 ARG B CA 1
ATOM 2904 C C . ARG B 1 161 ? 13.82 1.108 3.789 1 89.19 161 ARG B C 1
ATOM 2906 O O . ARG B 1 161 ? 14.555 0.459 3.039 1 89.19 161 ARG B O 1
ATOM 2913 N N . ASN B 1 162 ? 12.625 0.84 3.928 1 92.69 162 ASN B N 1
ATOM 2914 C CA . ASN B 1 162 ? 11.812 0.078 2.98 1 92.69 162 ASN B CA 1
ATOM 2915 C C . ASN B 1 162 ? 11.023 0.995 2.055 1 92.69 162 ASN B C 1
ATOM 2917 O O . ASN B 1 162 ? 10.172 1.763 2.512 1 92.69 162 ASN B O 1
ATOM 2921 N N . PRO B 1 163 ? 11.297 0.899 0.862 1 91.81 163 PRO B N 1
ATOM 2922 C CA . PRO B 1 163 ? 10.734 1.896 -0.051 1 91.81 163 PRO B CA 1
ATOM 2923 C C . PRO B 1 163 ? 9.219 1.751 -0.219 1 91.81 163 PRO B C 1
ATOM 2925 O O . PRO B 1 163 ? 8.57 2.646 -0.763 1 91.81 163 PRO B O 1
ATOM 2928 N N . PHE B 1 164 ? 8.625 0.646 0.277 1 93 164 PHE B N 1
ATOM 2929 C CA . PHE B 1 164 ? 7.184 0.447 0.17 1 93 164 PHE B CA 1
ATOM 2930 C C . PHE B 1 164 ? 6.473 0.944 1.424 1 93 164 PHE B C 1
ATOM 2932 O O . PHE B 1 164 ? 5.277 1.242 1.39 1 93 164 PHE B O 1
ATOM 2939 N N . ALA B 1 165 ? 7.148 1.079 2.482 1 94.19 165 ALA B N 1
ATOM 2940 C CA . ALA B 1 165 ? 6.527 1.367 3.773 1 94.19 165 ALA B CA 1
ATOM 2941 C C . ALA B 1 165 ? 6.062 2.818 3.846 1 94.19 165 ALA B C 1
ATOM 2943 O O . ALA B 1 165 ? 4.895 3.09 4.133 1 94.19 165 ALA B O 1
ATOM 2944 N N . GLU B 1 166 ? 7 3.734 3.545 1 92.5 166 GLU B N 1
ATOM 2945 C CA . GLU B 1 166 ? 6.707 5.156 3.709 1 92.5 166 GLU B CA 1
ATOM 2946 C C . GLU B 1 166 ? 5.562 5.594 2.799 1 92.5 166 GLU B C 1
ATOM 2948 O O . GLU B 1 166 ? 4.605 6.223 3.254 1 92.5 166 GLU B O 1
ATOM 2953 N N . PRO B 1 167 ? 5.566 5.199 1.533 1 91.75 167 PRO B N 1
ATOM 2954 C CA . PRO B 1 167 ? 4.453 5.613 0.678 1 91.75 167 PRO B CA 1
ATOM 2955 C C . PRO B 1 167 ? 3.113 5.035 1.128 1 91.75 167 PRO B C 1
ATOM 2957 O O . PRO B 1 167 ? 2.086 5.711 1.053 1 91.75 167 PRO B O 1
ATOM 2960 N N . PHE B 1 168 ? 3.125 3.842 1.625 1 94.69 168 PHE B N 1
ATOM 2961 C CA . PHE B 1 168 ? 1.876 3.221 2.051 1 94.69 168 PHE B CA 1
ATOM 2962 C C . PHE B 1 168 ? 1.337 3.895 3.307 1 94.69 168 PHE B C 1
ATOM 2964 O O . PHE B 1 168 ? 0.153 4.23 3.377 1 94.69 168 PHE B O 1
ATOM 2971 N N . VAL B 1 169 ? 2.146 4.121 4.234 1 95.81 169 VAL B N 1
ATOM 2972 C CA . VAL B 1 169 ? 1.754 4.793 5.469 1 95.81 169 VAL B CA 1
ATOM 2973 C C . VAL B 1 169 ? 1.276 6.211 5.156 1 95.81 169 VAL B C 1
ATOM 2975 O O . VAL B 1 169 ? 0.269 6.668 5.703 1 95.81 169 VAL B O 1
ATOM 2978 N N . THR B 1 170 ? 2.006 6.887 4.277 1 94 170 THR B N 1
ATOM 2979 C CA . THR B 1 170 ? 1.606 8.227 3.855 1 94 170 THR B CA 1
ATOM 2980 C C . THR B 1 170 ? 0.203 8.203 3.256 1 94 170 THR B C 1
ATOM 2982 O O . THR B 1 170 ? -0.635 9.047 3.598 1 94 170 THR B O 1
ATOM 2985 N N . MET B 1 171 ? -0.05 7.254 2.461 1 93.81 171 MET B N 1
ATOM 2986 C CA . MET B 1 171 ? -1.362 7.141 1.831 1 93.81 171 MET B CA 1
ATOM 2987 C C . MET B 1 171 ? -2.453 6.949 2.879 1 93.81 171 MET B C 1
ATOM 2989 O O . MET B 1 171 ? -3.51 7.582 2.803 1 93.81 171 MET B O 1
ATOM 2993 N N . LEU B 1 172 ? -2.254 6.098 3.811 1 96.62 172 LEU B N 1
ATOM 2994 C CA . LEU B 1 172 ? -3.23 5.859 4.867 1 96.62 172 LEU B CA 1
ATOM 2995 C C . LEU B 1 172 ? -3.533 7.145 5.629 1 96.62 172 LEU B C 1
ATOM 2997 O O . LEU B 1 172 ? -4.699 7.48 5.852 1 96.62 172 LEU B O 1
ATOM 3001 N N . TRP B 1 173 ? -2.527 7.875 5.906 1 96.12 173 TRP B N 1
ATOM 3002 C CA . TRP B 1 173 ? -2.674 9.062 6.742 1 96.12 173 TRP B CA 1
ATOM 3003 C C . TRP B 1 173 ? -3.285 10.211 5.949 1 96.12 173 TRP B C 1
ATOM 3005 O O . TRP B 1 173 ? -3.971 11.07 6.512 1 96.12 173 TRP B O 1
ATOM 3015 N N . ARG B 1 174 ? -3.035 10.25 4.688 1 94.69 174 ARG B N 1
ATOM 3016 C CA . ARG B 1 174 ? -3.691 11.266 3.871 1 94.69 174 ARG B CA 1
ATOM 3017 C C . ARG B 1 174 ? -5.203 11.078 3.867 1 94.69 174 ARG B C 1
ATOM 3019 O O . ARG B 1 174 ? -5.957 12.047 3.914 1 94.69 174 ARG B O 1
ATOM 3026 N N . GLY B 1 175 ? -5.625 9.836 3.805 1 94.56 175 GLY B N 1
ATOM 3027 C CA . GLY B 1 175 ? -7.047 9.562 3.926 1 94.56 175 GLY B CA 1
ATOM 3028 C C . GLY B 1 175 ? -7.629 9.992 5.258 1 94.56 175 GLY B C 1
ATOM 3029 O O . GLY B 1 175 ? -8.688 10.617 5.309 1 94.56 175 GLY B O 1
ATOM 3030 N N . ILE B 1 176 ? -6.941 9.742 6.273 1 95.5 176 ILE B N 1
ATOM 3031 C CA . ILE B 1 176 ? -7.371 10.125 7.613 1 95.5 176 ILE B CA 1
ATOM 3032 C C . ILE B 1 176 ? -7.457 11.648 7.707 1 95.5 176 ILE B C 1
ATOM 3034 O O . ILE B 1 176 ? -8.438 12.188 8.219 1 95.5 176 ILE B O 1
ATOM 3038 N N . ALA B 1 177 ? -6.484 12.32 7.168 1 93.69 177 ALA B N 1
ATOM 3039 C CA . ALA B 1 177 ? -6.422 13.773 7.219 1 93.69 177 ALA B CA 1
ATOM 3040 C C . ALA B 1 177 ? -7.578 14.406 6.449 1 93.69 177 ALA B C 1
ATOM 3042 O O . ALA B 1 177 ? -8.211 15.352 6.926 1 93.69 177 ALA B O 1
ATOM 3043 N N . ILE B 1 178 ? -7.801 13.891 5.25 1 93.19 178 ILE B N 1
ATOM 3044 C CA . ILE B 1 178 ? -8.891 14.422 4.449 1 93.19 178 ILE B CA 1
ATOM 3045 C C . ILE B 1 178 ? -10.211 14.281 5.207 1 93.19 178 ILE B C 1
ATOM 3047 O O . ILE B 1 178 ? -11.031 15.203 5.223 1 93.19 178 ILE B O 1
ATOM 3051 N N . TYR B 1 179 ? -10.445 13.18 5.82 1 95.06 179 TYR B N 1
ATOM 3052 C CA . TYR B 1 179 ? -11.656 13 6.602 1 95.06 179 TYR B CA 1
ATOM 3053 C C . TYR B 1 179 ? -11.727 14.008 7.742 1 95.06 179 TYR B C 1
ATOM 3055 O O . TYR B 1 179 ? -12.773 14.625 7.969 1 95.06 179 TYR B O 1
ATOM 3063 N N . GLN B 1 180 ? -10.656 14.164 8.461 1 93.06 180 GLN B N 1
ATOM 3064 C CA . GLN B 1 180 ? -10.625 15.086 9.586 1 93.06 180 GLN B CA 1
ATOM 3065 C C . GLN B 1 180 ? -10.922 16.516 9.133 1 93.06 180 GLN B C 1
ATOM 3067 O O . GLN B 1 180 ? -11.648 17.25 9.812 1 93.06 180 GLN B O 1
ATOM 3072 N N . VAL B 1 181 ? -10.375 16.906 8.008 1 91.69 181 VAL B N 1
ATOM 3073 C CA . VAL B 1 181 ? -10.641 18.234 7.461 1 91.69 181 VAL B CA 1
ATOM 3074 C C . VAL B 1 181 ? -12.117 18.344 7.074 1 91.69 181 VAL B C 1
ATOM 3076 O O . VAL B 1 181 ? -12.758 19.359 7.359 1 91.69 181 VAL B O 1
ATOM 3079 N N . THR B 1 182 ? -12.594 17.328 6.43 1 92.5 182 THR B N 1
ATOM 3080 C CA . THR B 1 182 ? -13.969 17.328 5.941 1 92.5 182 THR B CA 1
ATOM 3081 C C . THR B 1 182 ? -14.953 17.5 7.09 1 92.5 182 THR B C 1
ATOM 3083 O O . THR B 1 182 ? -15.953 18.219 6.957 1 92.5 182 THR B O 1
ATOM 3086 N N . VAL B 1 183 ? -14.656 16.969 8.219 1 92.75 183 VAL B N 1
ATOM 3087 C CA . VAL B 1 183 ? -15.602 17.016 9.32 1 92.75 183 VAL B CA 1
ATOM 3088 C C . VAL B 1 183 ? -15.258 18.188 10.25 1 92.75 183 VAL B C 1
ATOM 3090 O O . VAL B 1 183 ? -15.883 18.359 11.297 1 92.75 183 VAL B O 1
ATOM 3093 N N . GLY B 1 184 ? -14.219 18.906 9.906 1 89.12 184 GLY B N 1
ATOM 3094 C CA . GLY B 1 184 ? -13.852 20.094 10.672 1 89.12 184 GLY B CA 1
ATOM 3095 C C . GLY B 1 184 ? -13.203 19.766 12 1 89.12 184 GLY B C 1
ATOM 3096 O O . GLY B 1 184 ? -13.367 20.5 12.977 1 89.12 184 GLY B O 1
ATOM 3097 N N . HIS B 1 185 ? -12.453 18.672 12.016 1 88.75 185 HIS B N 1
ATOM 3098 C CA . HIS B 1 185 ? -11.812 18.25 13.258 1 88.75 185 HIS B CA 1
ATOM 3099 C C . HIS B 1 185 ? -10.672 19.203 13.641 1 88.75 185 HIS B C 1
ATOM 3101 O O . HIS B 1 185 ? -9.875 19.594 12.781 1 88.75 185 HIS B O 1
ATOM 3107 N N . ARG B 1 186 ? -10.656 19.484 14.914 1 83.69 186 ARG B N 1
ATOM 3108 C CA . ARG B 1 186 ? -9.547 20.219 15.508 1 83.69 186 ARG B CA 1
ATOM 3109 C C . ARG B 1 186 ? -8.867 19.406 16.609 1 83.69 186 ARG B C 1
ATOM 3111 O O . ARG B 1 186 ? -9.547 18.828 17.469 1 83.69 186 ARG B O 1
ATOM 3118 N N . ALA B 1 187 ? -7.613 19.469 16.562 1 86.06 187 ALA B N 1
ATOM 3119 C CA . ALA B 1 187 ? -6.863 18.641 17.5 1 86.06 187 ALA B CA 1
ATOM 3120 C C . ALA B 1 187 ? -7.004 19.156 18.922 1 86.06 187 ALA B C 1
ATOM 3122 O O . ALA B 1 187 ? -6.961 20.375 19.156 1 86.06 187 ALA B O 1
ATOM 3123 N N . SER B 1 188 ? -7.219 18.25 19.781 1 85.12 188 SER B N 1
ATOM 3124 C CA . SER B 1 188 ? -7.238 18.578 21.203 1 85.12 188 SER B CA 1
ATOM 3125 C C . SER B 1 188 ? -5.824 18.672 21.766 1 85.12 188 SER B C 1
ATOM 3127 O O . SER B 1 188 ? -4.859 18.297 21.094 1 85.12 188 SER B O 1
ATOM 3129 N N . ARG B 1 189 ? -5.777 19.25 22.969 1 86.56 189 ARG B N 1
ATOM 3130 C CA . ARG B 1 189 ? -4.492 19.297 23.656 1 86.56 189 ARG B CA 1
ATOM 3131 C C . ARG B 1 189 ? -3.947 17.891 23.875 1 86.56 189 ARG B C 1
ATOM 3133 O O . ARG B 1 189 ? -2.738 17.672 23.781 1 86.56 189 ARG B O 1
ATOM 3140 N N . ALA B 1 190 ? -4.801 16.984 24.188 1 88.19 190 ALA B N 1
ATOM 3141 C CA . ALA B 1 190 ? -4.395 15.602 24.406 1 88.19 190 ALA B CA 1
ATOM 3142 C C . ALA B 1 190 ? -3.775 15 23.156 1 88.19 190 ALA B C 1
ATOM 3144 O O . ALA B 1 190 ? -2.807 14.242 23.234 1 88.19 190 ALA B O 1
ATOM 3145 N N . GLU B 1 191 ? -4.375 15.297 22.031 1 88.94 191 GLU B N 1
ATOM 3146 C CA . GLU B 1 191 ? -3.838 14.812 20.766 1 88.94 191 GLU B CA 1
ATOM 3147 C C . GLU B 1 191 ? -2.473 15.422 20.469 1 88.94 191 GLU B C 1
ATOM 3149 O O . GLU B 1 191 ? -1.577 14.742 19.969 1 88.94 191 GLU B O 1
ATOM 3154 N N . LEU B 1 192 ? -2.336 16.719 20.734 1 89 192 LEU B N 1
ATOM 3155 C CA . LEU B 1 192 ? -1.052 17.391 20.578 1 89 192 LEU B CA 1
ATOM 3156 C C . LEU B 1 192 ? 0.014 16.75 21.469 1 89 192 LEU B C 1
ATOM 3158 O O . LEU B 1 192 ? 1.113 16.438 21 1 89 192 LEU B O 1
ATOM 3162 N N . ASP B 1 193 ? -0.363 16.531 22.688 1 90.44 193 ASP B N 1
ATOM 3163 C CA . ASP B 1 193 ? 0.563 15.938 23.641 1 90.44 193 ASP B CA 1
ATOM 3164 C C . ASP B 1 193 ? 0.974 14.523 23.219 1 90.44 193 ASP B C 1
ATOM 3166 O O . ASP B 1 193 ? 2.139 14.148 23.359 1 90.44 193 ASP B O 1
ATOM 3170 N N . ALA B 1 194 ? 0.039 13.805 22.734 1 92.62 194 ALA B N 1
ATOM 3171 C CA . ALA B 1 194 ? 0.328 12.445 22.281 1 92.62 194 ALA B CA 1
ATOM 3172 C C . ALA B 1 194 ? 1.304 12.453 21.109 1 92.62 194 ALA B C 1
ATOM 3174 O O . ALA B 1 194 ? 2.199 11.609 21.031 1 92.62 194 ALA B O 1
ATOM 3175 N N . ALA B 1 195 ? 1.109 13.344 20.203 1 93.5 195 ALA B N 1
ATOM 3176 C CA . ALA B 1 195 ? 2.01 13.453 19.047 1 93.5 195 ALA B CA 1
ATOM 3177 C C . ALA B 1 195 ? 3.416 13.852 19.5 1 93.5 195 ALA B C 1
ATOM 3179 O O . ALA B 1 195 ? 4.406 13.32 18.984 1 93.5 195 ALA B O 1
ATOM 3180 N N . ILE B 1 196 ? 3.463 14.758 20.422 1 93.06 196 ILE B N 1
ATOM 3181 C CA . ILE B 1 196 ? 4.754 15.172 20.969 1 93.06 196 ILE B CA 1
ATOM 3182 C C . ILE B 1 196 ? 5.426 13.984 21.656 1 93.06 196 ILE B C 1
ATOM 3184 O O . ILE B 1 196 ? 6.617 13.734 21.438 1 93.06 196 ILE B O 1
ATOM 3188 N N . GLY B 1 197 ? 4.648 13.312 22.484 1 94 197 GLY B N 1
ATOM 3189 C CA . GLY B 1 197 ? 5.172 12.117 23.125 1 94 197 GLY B CA 1
ATOM 3190 C C . GLY B 1 197 ? 5.719 11.102 22.141 1 94 197 GLY B C 1
ATOM 3191 O O . GLY B 1 197 ? 6.742 10.461 22.406 1 94 197 GLY B O 1
ATOM 3192 N N . LEU B 1 198 ? 5.047 10.93 21.062 1 95.38 198 LEU B N 1
ATOM 3193 C CA . LEU B 1 198 ? 5.492 10 20.031 1 95.38 198 LEU B CA 1
ATOM 3194 C C . LEU B 1 198 ? 6.82 10.445 19.422 1 95.38 198 LEU B C 1
ATOM 3196 O O . LEU B 1 198 ? 7.727 9.633 19.234 1 95.38 198 LEU B O 1
ATOM 3200 N N . THR B 1 199 ? 6.988 11.75 19.125 1 94.19 199 THR B N 1
ATOM 3201 C CA . THR B 1 199 ? 8.242 12.258 18.578 1 94.19 199 THR B CA 1
ATOM 3202 C C . THR B 1 199 ? 9.391 12 19.547 1 94.19 199 THR B C 1
ATOM 3204 O O . THR B 1 199 ? 10.492 11.609 19.141 1 94.19 199 THR B O 1
ATOM 3207 N N . ARG B 1 200 ? 9.164 12.086 20.781 1 93.94 200 ARG B N 1
ATOM 3208 C CA . ARG B 1 200 ? 10.188 11.906 21.797 1 93.94 200 ARG B CA 1
ATOM 3209 C C . ARG B 1 200 ? 10.57 10.43 21.938 1 93.94 200 ARG B C 1
ATOM 3211 O O . ARG B 1 200 ? 11.75 10.102 22.031 1 93.94 200 ARG B O 1
ATOM 3218 N N . ALA B 1 201 ? 9.57 9.609 21.922 1 95.06 201 ALA B N 1
ATOM 3219 C CA . ALA B 1 201 ? 9.836 8.18 21.984 1 95.06 201 ALA B CA 1
ATOM 3220 C C . ALA B 1 201 ? 10.664 7.719 20.797 1 95.06 201 ALA B C 1
ATOM 3222 O O . ALA B 1 201 ? 11.602 6.934 20.953 1 95.06 201 ALA B O 1
ATOM 3223 N N . LEU B 1 202 ? 10.375 8.211 19.641 1 94.38 202 LEU B N 1
ATOM 3224 C CA . LEU B 1 202 ? 11.086 7.824 18.422 1 94.38 202 LEU B CA 1
ATOM 3225 C C . LEU B 1 202 ? 12.531 8.312 18.453 1 94.38 202 LEU B C 1
ATOM 3227 O O . LEU B 1 202 ? 13.406 7.723 17.812 1 94.38 202 LEU B O 1
ATOM 3231 N N . ARG B 1 203 ? 12.75 9.352 19.203 1 92.75 203 ARG B N 1
ATOM 3232 C CA . ARG B 1 203 ? 14.094 9.891 19.328 1 92.75 203 ARG B CA 1
ATOM 3233 C C . ARG B 1 203 ? 14.875 9.148 20.406 1 92.75 203 ARG B C 1
ATOM 3235 O O . ARG B 1 203 ? 16.047 9.438 20.641 1 92.75 203 ARG B O 1
ATOM 3242 N N . GLY B 1 204 ? 14.211 8.242 21.125 1 89.69 204 GLY B N 1
ATOM 3243 C CA . GLY B 1 204 ? 14.891 7.434 22.125 1 89.69 204 GLY B CA 1
ATOM 3244 C C . GLY B 1 204 ? 14.953 8.109 23.484 1 89.69 204 GLY B C 1
ATOM 3245 O O . GLY B 1 204 ? 15.789 7.754 24.312 1 89.69 204 GLY B O 1
ATOM 3246 N N . LEU B 1 205 ? 14.195 9.102 23.688 1 89.06 205 LEU B N 1
ATOM 3247 C CA . LEU B 1 205 ? 14.148 9.75 24.984 1 89.06 205 LEU B CA 1
ATOM 3248 C C . LEU B 1 205 ? 13.461 8.859 26.016 1 89.06 205 LEU B C 1
ATOM 3250 O O . LEU B 1 205 ? 12.734 7.934 25.656 1 89.06 205 LEU B O 1
ATOM 3254 N N . PRO B 1 206 ? 13.781 9.102 27.266 1 90.81 206 PRO B N 1
ATOM 3255 C CA . PRO B 1 206 ? 13.211 8.242 28.312 1 90.81 206 PRO B CA 1
ATOM 3256 C C . PRO B 1 206 ? 11.68 8.266 28.328 1 90.81 206 PRO B C 1
ATOM 3258 O O . PRO B 1 206 ? 11.07 9.305 28.047 1 90.81 206 PRO B O 1
ATOM 3261 N N . GLY B 1 207 ? 11.062 7.176 28.688 1 91.69 207 GLY B N 1
ATOM 3262 C CA . GLY B 1 207 ? 9.625 7.023 28.75 1 91.69 207 GLY B CA 1
ATOM 3263 C C . GLY B 1 207 ? 9.133 5.766 28.047 1 91.69 207 GLY B C 1
ATOM 3264 O O . GLY B 1 207 ? 9.703 4.691 28.219 1 91.69 207 GLY B O 1
ATOM 3265 N N . ALA B 1 208 ? 8.07 5.914 27.359 1 91.81 208 ALA B N 1
ATOM 3266 C CA . ALA B 1 208 ? 7.527 4.785 26.625 1 91.81 208 ALA B CA 1
ATOM 3267 C C . ALA B 1 208 ? 8.438 4.406 25.453 1 91.81 208 ALA B C 1
ATOM 3269 O O . ALA B 1 208 ? 9.102 5.266 24.875 1 91.81 208 ALA B O 1
ATOM 3270 N N . THR B 1 209 ? 8.492 3.172 25.172 1 94 209 THR B N 1
ATOM 3271 C CA . THR B 1 209 ? 9.195 2.762 23.953 1 94 209 THR B CA 1
ATOM 3272 C C . THR B 1 209 ? 8.5 3.314 22.719 1 94 209 THR B C 1
ATOM 3274 O O . THR B 1 209 ? 7.316 3.65 22.766 1 94 209 THR B O 1
ATOM 3277 N N . PRO B 1 210 ? 9.25 3.398 21.609 1 94.69 210 PRO B N 1
ATOM 3278 C CA . PRO B 1 210 ? 8.625 3.857 20.375 1 94.69 210 PRO B CA 1
ATOM 3279 C C . PRO B 1 210 ? 7.414 3.018 19.969 1 94.69 210 PRO B C 1
ATOM 3281 O O . PRO B 1 210 ? 6.395 3.564 19.547 1 94.69 210 PRO B O 1
ATOM 3284 N N . GLU B 1 211 ? 7.539 1.742 20.125 1 94.88 211 GLU B N 1
ATOM 3285 C CA . GLU B 1 211 ? 6.43 0.854 19.781 1 94.88 211 GLU B CA 1
ATOM 3286 C C . GLU B 1 211 ? 5.199 1.16 20.641 1 94.88 211 GLU B C 1
ATOM 3288 O O . GLU B 1 211 ? 4.09 1.267 20.109 1 94.88 211 GLU B O 1
ATOM 3293 N N . GLN B 1 212 ? 5.418 1.317 21.891 1 95.38 212 GLN B N 1
ATOM 3294 C CA . GLN B 1 212 ? 4.324 1.602 22.812 1 95.38 212 GLN B CA 1
ATOM 3295 C C . GLN B 1 212 ? 3.695 2.961 22.516 1 95.38 212 GLN B C 1
ATOM 3297 O O . GLN B 1 212 ? 2.469 3.094 22.516 1 95.38 212 GLN B O 1
ATOM 3302 N N . ALA B 1 213 ? 4.531 3.951 22.328 1 95.88 213 ALA B N 1
ATOM 3303 C CA . ALA B 1 213 ? 4.043 5.301 22.047 1 95.88 213 ALA B CA 1
ATOM 3304 C C . ALA B 1 213 ? 3.246 5.34 20.75 1 95.88 213 ALA B C 1
ATOM 3306 O O . ALA B 1 213 ? 2.217 6.012 20.672 1 95.88 213 ALA B O 1
ATOM 3307 N N . THR B 1 214 ? 3.738 4.621 19.75 1 96.62 214 THR B N 1
ATOM 3308 C CA . THR B 1 214 ? 3.045 4.559 18.469 1 96.62 214 THR B CA 1
ATOM 3309 C C . THR B 1 214 ? 1.681 3.893 18.625 1 96.62 214 THR B C 1
ATOM 3311 O O . THR B 1 214 ? 0.676 4.402 18.125 1 96.62 214 THR B O 1
ATOM 3314 N N . ALA B 1 215 ? 1.669 2.797 19.344 1 96.06 215 ALA B N 1
ATOM 3315 C CA . ALA B 1 215 ? 0.414 2.082 19.562 1 96.06 215 ALA B CA 1
ATOM 3316 C C . ALA B 1 215 ? -0.599 2.961 20.297 1 96.06 215 ALA B C 1
ATOM 3318 O O . ALA B 1 215 ? -1.772 3.008 19.922 1 96.06 215 ALA B O 1
ATOM 3319 N N . ALA B 1 216 ? -0.134 3.627 21.281 1 95.25 216 ALA B N 1
ATOM 3320 C CA . ALA B 1 216 ? -1.017 4.488 22.062 1 95.25 216 ALA B CA 1
ATOM 3321 C C . ALA B 1 216 ? -1.553 5.637 21.219 1 95.25 216 ALA B C 1
ATOM 3323 O O . ALA B 1 216 ? -2.744 5.953 21.266 1 95.25 216 ALA B O 1
ATOM 3324 N N . HIS B 1 217 ? -0.713 6.262 20.484 1 96.31 217 HIS B N 1
ATOM 3325 C CA . HIS B 1 217 ? -1.104 7.371 19.625 1 96.31 217 HIS B CA 1
ATOM 3326 C C . HIS B 1 217 ? -2.152 6.934 18.594 1 96.31 217 HIS B C 1
ATOM 3328 O O . HIS B 1 217 ? -3.166 7.613 18.422 1 96.31 217 HIS B O 1
ATOM 3334 N N . LEU B 1 218 ? -1.911 5.82 18.016 1 96.88 218 LEU B N 1
ATOM 3335 C CA . LEU B 1 218 ? -2.812 5.34 16.969 1 96.88 218 LEU B CA 1
ATOM 3336 C C . LEU B 1 218 ? -4.141 4.887 17.578 1 96.88 218 LEU B C 1
ATOM 3338 O O . LEU B 1 218 ? -5.191 5.035 16.938 1 96.88 218 LEU B O 1
ATOM 3342 N N . SER B 1 219 ? -4.07 4.32 18.734 1 95.5 219 SER B N 1
ATOM 3343 C CA . SER B 1 219 ? -5.316 3.994 19.422 1 95.5 219 SER B CA 1
ATOM 3344 C C . SER B 1 219 ? -6.152 5.246 19.672 1 95.5 219 SER B C 1
ATOM 3346 O O . SER B 1 219 ? -7.375 5.219 19.516 1 95.5 219 SER B O 1
ATOM 3348 N N . GLN B 1 220 ? -5.52 6.305 20.062 1 94.5 220 GLN B N 1
ATOM 3349 C CA . GLN B 1 220 ? -6.211 7.57 20.281 1 94.5 220 GLN B CA 1
ATOM 3350 C C . GLN B 1 220 ? -6.809 8.109 18.984 1 94.5 220 GLN B C 1
ATOM 3352 O O . GLN B 1 220 ? -7.926 8.625 18.969 1 94.5 220 GLN B O 1
ATOM 3357 N N . VAL B 1 221 ? -6.035 8.062 17.922 1 94.88 221 VAL B N 1
ATOM 3358 C CA . VAL B 1 221 ? -6.516 8.516 16.625 1 94.88 221 VAL B CA 1
ATOM 3359 C C . VAL B 1 221 ? -7.77 7.738 16.234 1 94.88 221 VAL B C 1
ATOM 3361 O O . VAL B 1 221 ? -8.781 8.328 15.852 1 94.88 221 VAL B O 1
ATOM 3364 N N . ARG B 1 222 ? -7.688 6.418 16.344 1 95.44 222 ARG B N 1
ATOM 3365 C CA . ARG B 1 222 ? -8.82 5.578 15.969 1 95.44 222 ARG B CA 1
ATOM 3366 C C . ARG B 1 222 ? -10.023 5.859 16.859 1 95.44 222 ARG B C 1
ATOM 3368 O O . ARG B 1 222 ? -11.156 5.926 16.391 1 95.44 222 ARG B O 1
ATOM 3375 N N . ALA B 1 223 ? -9.797 6 18.156 1 93.94 223 ALA B N 1
ATOM 3376 C CA . ALA B 1 223 ? -10.867 6.324 19.094 1 93.94 223 ALA B CA 1
ATOM 3377 C C . ALA B 1 223 ? -11.531 7.648 18.734 1 93.94 223 ALA B C 1
ATOM 3379 O O . ALA B 1 223 ? -12.75 7.793 18.859 1 93.94 223 ALA B O 1
ATOM 3380 N N . GLY B 1 224 ? -10.672 8.602 18.391 1 92.88 224 GLY B N 1
ATOM 3381 C CA . GLY B 1 224 ? -11.219 9.875 17.953 1 92.88 224 GLY B CA 1
ATOM 3382 C C . GLY B 1 224 ? -12.125 9.758 16.75 1 92.88 224 GLY B C 1
ATOM 3383 O O . GLY B 1 224 ? -13.164 10.414 16.672 1 92.88 224 GLY B O 1
ATOM 3384 N N . LEU B 1 225 ? -11.766 8.945 15.797 1 94.06 225 LEU B N 1
ATOM 3385 C CA . LEU B 1 225 ? -12.594 8.703 14.617 1 94.06 225 LEU B CA 1
ATOM 3386 C C . LEU B 1 225 ? -13.93 8.078 15.008 1 94.06 225 LEU B C 1
ATOM 3388 O O . LEU B 1 225 ? -14.977 8.492 14.523 1 94.06 225 LEU B O 1
ATOM 3392 N N . LEU B 1 226 ? -13.883 7.125 15.875 1 91.25 226 LEU B N 1
ATOM 3393 C CA . LEU B 1 226 ? -15.078 6.398 16.281 1 91.25 226 LEU B CA 1
ATOM 3394 C C . LEU B 1 226 ? -16.031 7.305 17.062 1 91.25 226 LEU B C 1
ATOM 3396 O O . LEU B 1 226 ? -17.25 7.133 17 1 91.25 226 LEU B O 1
ATOM 3400 N N . ALA B 1 227 ? -15.516 8.172 17.734 1 89.44 227 ALA B N 1
ATOM 3401 C CA . ALA B 1 227 ? -16.312 9.094 18.531 1 89.44 227 ALA B CA 1
ATOM 3402 C C . ALA B 1 227 ? -16.891 10.211 17.672 1 89.44 227 ALA B C 1
ATOM 3404 O O . ALA B 1 227 ? -17.703 11.008 18.141 1 89.44 227 ALA B O 1
ATOM 3405 N N . GLY B 1 228 ? -16.734 10.008 16.328 1 73.12 228 GLY B N 1
ATOM 3406 C CA . GLY B 1 228 ? -17.25 11.023 15.43 1 73.12 228 GLY B CA 1
ATOM 3407 C C . GLY B 1 228 ? -16.438 12.312 15.461 1 73.12 228 GLY B C 1
ATOM 3408 O O . GLY B 1 228 ? -16.969 13.391 15.188 1 73.12 228 GLY B O 1
ATOM 3409 N N . ILE B 1 229 ? -15.32 12.219 15.352 1 64.12 229 ILE B N 1
ATOM 3410 C CA . ILE B 1 229 ? -14.328 13.289 15.438 1 64.12 229 ILE B CA 1
ATOM 3411 C C . ILE B 1 229 ? -14.711 14.258 16.547 1 64.12 229 ILE B C 1
ATOM 3413 O O . ILE B 1 229 ? -15.891 14.609 16.703 1 64.12 229 ILE B O 1
#

Solvent-accessible surface area (backbone atoms only — not comparable to full-atom values): 23580 Å² total; per-residue (Å²): 129,79,50,71,35,37,40,25,20,38,60,30,75,52,84,64,77,58,56,82,60,52,77,64,54,49,48,27,49,48,41,33,52,51,51,50,48,31,42,60,48,44,79,48,40,65,60,38,65,63,57,62,70,60,47,28,65,73,71,68,48,54,65,66,37,44,50,51,20,49,51,51,39,21,20,37,49,48,27,31,67,49,97,86,60,53,44,20,28,44,74,49,48,72,68,54,28,50,46,31,43,51,50,47,56,60,48,45,22,73,38,33,67,42,69,62,49,70,68,52,41,54,51,35,52,54,38,40,54,48,43,68,63,33,49,77,73,52,56,72,79,62,46,44,42,62,52,35,53,50,49,47,51,31,55,42,33,42,41,66,71,31,63,65,43,23,47,50,49,39,27,35,46,44,37,38,48,50,31,37,44,72,72,65,55,72,69,46,66,68,54,50,51,41,53,42,50,32,39,40,17,55,64,66,43,89,77,55,50,26,34,56,32,42,44,51,42,44,50,50,54,45,50,39,54,72,70,61,94,130,78,53,73,35,37,40,25,21,39,62,29,73,52,86,58,78,65,53,82,59,54,78,62,55,47,48,26,48,48,42,33,52,52,52,50,50,32,41,60,48,44,78,48,38,65,60,38,66,62,56,62,71,59,46,27,64,73,71,67,48,53,66,67,37,44,50,52,21,50,50,52,40,21,19,37,52,47,28,33,67,48,95,87,61,54,45,20,30,45,75,51,48,70,67,54,29,50,45,30,42,51,50,46,56,60,48,45,23,73,38,36,66,41,69,62,51,72,68,52,43,55,52,36,52,53,37,39,54,48,42,67,64,32,50,78,72,51,57,73,77,61,46,44,42,62,53,35,52,50,50,48,51,31,55,43,33,42,40,65,71,31,62,66,43,23,48,49,50,40,25,35,46,44,37,36,47,51,30,36,43,72,72,64,56,73,68,47,65,68,55,50,50,39,52,41,51,32,41,40,17,56,65,65,44,91,77,56,49,26,32,55,31,41,45,52,42,42,51,50,53,45,50,39,55,72,70,62,93

pLDDT: mean 83.92, std 19.68, range [20.16, 97.69]

Sequence (458 aa):
MPLFFGDFHVTLAQDQTKPAGTGTERLADKAYAEILGRILSGVLPAGMVVPERRLTEDVGLSRSRIREALARLEGEGLLRRDRTGALSIRNVTLSDALHAAQLAQMLEPPLACVATDPDSIAALDALEARIAQTGPYGTVAENGFLRAVLELHGVLASGIRNPFAEPFVTMLWRGIAIYQVTVGHRASRAELDAAIGLTRALRGLPGATPEQATAAHLSQVRAGLLAGIMPLFFGDFHVTLAQDQTKPAGTGTERLADKAYAEILGRILSGVLPAGMVVPERRLTEDVGLSRSRIREALARLEGEGLLRRDRTGALSIRNVTLSDALHAAQLAQMLEPPLACVATDPDSIAALDALEARIAQTGPYGTVAENGFLRAVLELHGVLASGIRNPFAEPFVTMLWRGIAIYQVTVGHRASRAELDAAIGLTRALRGLPGATPEQATAAHLSQVRAGLLAGI

Secondary structure (DSSP, 8-state):
------EEE----------S--HHHHHHHHHHHHHHHHHHTTSS-TTPBP-HHHHHHHHT--HHHHHHHHHHHHHTTSEEE-TT--EEEPP--HHHHHHHHHHHHHHHHHHHTSPPPHHHHHHHHHHHHHHHHSTTT--TT-THHHHHHHHHHHHHHHTT--TTHHHHHHHHHHHHHHHHHHTT----HHHHHHHHHHHHHHTT-SSS-HHHHHHHHHHHHHHHHHTT-/------EEE----------S--HHHHHHHHHHHHHHHHHHTTSS-TTPBP-HHHHHHHHT--HHHHHHHHHHHHHTTSEEE-TT--EEEPP--HHHHHHHHHHHHHHHHHHHTSPPPHHHHHHHHHHHHHHHHSTTT--TT-THHHHHHHHHHHHHHHTT--TTHHHHHHHHHHHHHHHHHHTT----HHHHHHHHHHHHHHTT-SSS-HHHHHHHHHHHHHHHHHTT-

Organism: NCBI:txid2306993